Protein AF-A0A399Z6S0-F1 (afdb_monomer_lite)

Secondary structure (DSSP, 8-state):
----TTTS-SS-TT--HHHHHHHHHHHHHHHHHHHHHHHHHH-TT--HHHHHHHHHHHHHHHHHHHHHHHTTT---HHHHHHHHHHHHHHHHHHHHHHTT-HHHHHHHHHHHHHHTT---S-S---HHHHHHHHHHTHHHHHHHHH-S-GGGHHHHHHIIIIIIIHHHHHHHHHHHHHHHTTS-TTHHHHHHHHHHHHHHHTSSHHHHHHHHHHHHHHH-TTSPPHHHHHT-HHHHHHIIIIIHHHHHHHHHHHHHHHHTTS-TTT-S----TTT---HHHHHHHHHHTT---HHHHHHHHHHHHH--HHHHHHHHHHHHHHHHHHHHTS-HHHHHHTHHHHHHHHHHHHHHHHHHHHHHHHHHTTT--SS-HHHHHHHHHHHH---TTHHHHHHT--

Foldseek 3Di:
DDQLLQASPLAPPPQDPVLLVVLLVLLLVCLLVLLLVLVCLLCVPDDPVRSVVLCVVQVSLLSSLLSLLCSNVDPPSLLSNLLSSLSSLLVVLLQCVQLPNVLSLVLLVQLLCVLVVHPDPDPDRPPNNSSSNSSNCSSLVSLVVNAPPVVQSSVLSCLRRPQANNLSSVQSVLFVVCVVVVVDLVSLVPCLLVNLLSLLRNLSQSNSLSSSVSNVCVVPVLADGVVVCCPPPLNVLLCSQALSLLSLLLQLVLCVCVQCCVCSVRGHHGDGLLNDLNPSNLVSNCVRNVNPDPLLSVLLSVLSVVSDLVSSLLNSLVSSLVSNVSLVPDDPVCCVNCVSSVSSSSSSSSSSSVVSVVSNVVVVVPDDPRDDPVSVVVSSVSSNDPDDCSVVVSSVRD

Radius of gyration: 20.47 Å; chains: 1; bounding box: 51×39×52 Å

Structure (mmCIF, N/CA/C/O backbone):
data_AF-A0A399Z6S0-F1
#
_entry.id   AF-A0A399Z6S0-F1
#
loop_
_atom_site.group_PDB
_atom_site.id
_atom_site.type_symbol
_atom_site.label_atom_id
_atom_site.label_alt_id
_atom_site.label_comp_id
_atom_site.label_asym_id
_atom_site.label_entity_id
_atom_site.label_seq_id
_atom_site.pdbx_PDB_ins_code
_atom_site.Cartn_x
_atom_site.Cartn_y
_atom_site.Cartn_z
_atom_site.occupancy
_atom_site.B_iso_or_equiv
_atom_site.auth_seq_id
_atom_site.auth_comp_id
_atom_site.auth_asym_id
_atom_site.auth_atom_id
_atom_site.pdbx_PDB_model_num
ATOM 1 N N . MET A 1 1 ? -17.391 19.630 -3.696 1.00 41.19 1 MET A N 1
ATOM 2 C CA . MET A 1 1 ? -17.951 18.391 -3.118 1.00 41.19 1 MET A CA 1
ATOM 3 C C . MET A 1 1 ? -17.121 17.274 -3.723 1.00 41.19 1 MET A C 1
ATOM 5 O O . MET A 1 1 ? -16.966 17.299 -4.937 1.00 41.19 1 MET A O 1
ATOM 9 N N . TRP A 1 2 ? -16.460 16.441 -2.918 1.00 51.25 2 TRP A N 1
ATOM 10 C CA . TRP A 1 2 ? -15.657 15.337 -3.452 1.00 51.25 2 TRP A CA 1
ATOM 11 C C . TRP A 1 2 ? -16.613 14.322 -4.086 1.00 51.25 2 TRP A C 1
ATOM 13 O O . TRP A 1 2 ? -17.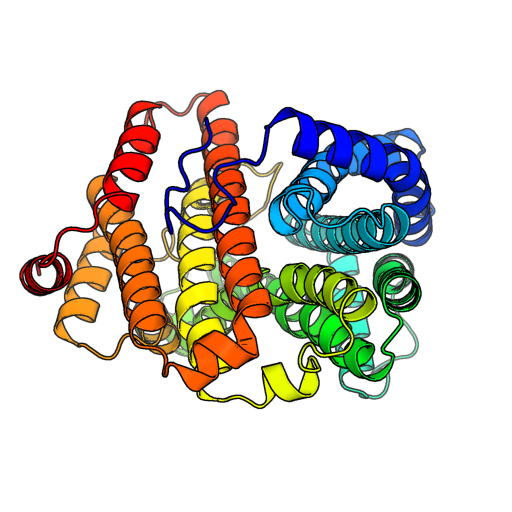484 13.797 -3.395 1.00 51.25 2 TRP A O 1
ATOM 23 N N . ASN A 1 3 ? -16.508 14.117 -5.399 1.00 58.34 3 ASN A N 1
ATOM 24 C CA . ASN A 1 3 ? -17.277 13.098 -6.104 1.00 58.34 3 ASN A CA 1
ATOM 25 C C . ASN A 1 3 ? -16.427 11.834 -6.110 1.00 58.34 3 ASN A C 1
ATOM 27 O O . ASN A 1 3 ? -15.426 11.820 -6.812 1.00 58.34 3 ASN A O 1
ATOM 31 N N . ASN A 1 4 ? -16.817 10.824 -5.329 1.00 68.06 4 ASN A N 1
ATOM 32 C CA . ASN A 1 4 ? -16.131 9.532 -5.215 1.00 68.06 4 ASN A CA 1
ATOM 33 C C . ASN A 1 4 ? -15.941 8.906 -6.611 1.00 68.06 4 ASN A C 1
ATOM 35 O O . ASN A 1 4 ? -16.911 8.336 -7.131 1.00 68.06 4 ASN A O 1
ATOM 39 N N . PRO A 1 5 ? -14.768 9.036 -7.266 1.00 69.69 5 PRO A N 1
ATOM 40 C CA . PRO A 1 5 ? -14.678 8.765 -8.697 1.00 69.69 5 PRO A CA 1
ATOM 41 C C . PRO A 1 5 ? -14.778 7.272 -9.000 1.00 69.69 5 PRO A C 1
ATOM 43 O O . PRO A 1 5 ? -15.048 6.893 -10.141 1.00 69.69 5 PRO A O 1
ATOM 46 N N . ILE A 1 6 ? -14.590 6.413 -7.988 1.00 79.94 6 ILE A N 1
ATOM 47 C CA . ILE A 1 6 ? -14.491 4.976 -8.185 1.00 79.94 6 ILE A CA 1
ATOM 48 C C . ILE A 1 6 ? -15.716 4.241 -7.655 1.00 79.94 6 ILE A C 1
ATOM 50 O O . ILE A 1 6 ? -16.249 3.435 -8.401 1.00 79.94 6 ILE A O 1
ATOM 54 N N . PHE A 1 7 ? -16.240 4.488 -6.460 1.00 82.56 7 PHE A N 1
ATOM 55 C CA . PHE A 1 7 ? -17.415 3.720 -6.001 1.00 82.56 7 PHE A CA 1
ATOM 56 C C . PHE A 1 7 ? -18.700 4.530 -5.854 1.00 82.56 7 PHE A C 1
ATOM 58 O O . PHE A 1 7 ? -19.772 3.937 -5.756 1.00 82.56 7 PHE A O 1
ATOM 65 N N . GLY A 1 8 ? -18.643 5.863 -5.838 1.00 78.56 8 GLY A N 1
ATOM 66 C CA . GLY A 1 8 ? -19.822 6.699 -5.572 1.00 78.56 8 GLY A CA 1
ATOM 67 C C . GLY A 1 8 ? -20.295 6.658 -4.109 1.00 78.56 8 GLY A C 1
ATOM 68 O O . GLY A 1 8 ? -20.749 7.674 -3.592 1.00 78.56 8 GLY A O 1
ATOM 69 N N . ASP A 1 9 ? -20.118 5.533 -3.410 1.00 82.31 9 ASP A N 1
ATOM 70 C CA . ASP A 1 9 ? -20.678 5.229 -2.086 1.00 82.31 9 ASP A CA 1
ATOM 71 C C . ASP A 1 9 ? -19.631 5.014 -0.971 1.00 82.31 9 ASP A C 1
ATOM 73 O O . ASP A 1 9 ? -19.995 4.667 0.150 1.00 82.31 9 ASP A O 1
ATOM 77 N N . SER A 1 10 ? -18.335 5.225 -1.243 1.00 83.12 10 SER A N 1
ATOM 78 C CA . SER A 1 10 ? -17.247 5.026 -0.264 1.00 83.12 10 SER A CA 1
ATOM 79 C C . SER A 1 10 ? -17.378 5.913 0.976 1.00 83.12 10 SER A C 1
ATOM 81 O O . SER A 1 10 ? -16.951 5.538 2.070 1.00 83.12 10 SER A O 1
ATOM 83 N N . TYR A 1 11 ? -17.960 7.098 0.805 1.00 81.38 11 TYR A N 1
ATOM 84 C CA . TYR A 1 11 ? -18.113 8.113 1.839 1.00 81.38 11 TYR A CA 1
ATOM 85 C C . TYR A 1 11 ? -19.597 8.427 2.051 1.00 81.38 11 TYR A C 1
ATOM 87 O O . TYR A 1 11 ? -20.312 8.625 1.065 1.00 81.38 11 TYR A O 1
ATOM 95 N N . PRO A 1 12 ? -20.075 8.511 3.307 1.00 74.69 12 PRO A N 1
ATOM 96 C CA . PRO A 1 12 ? -21.422 8.979 3.586 1.00 74.69 12 PRO A CA 1
ATOM 97 C C . PRO A 1 12 ? -21.689 10.346 2.947 1.00 74.69 12 PRO A C 1
ATOM 99 O O . PRO A 1 12 ? -20.887 11.272 3.074 1.00 74.69 12 PRO A O 1
ATOM 102 N N . LEU A 1 13 ? -22.863 10.488 2.322 1.00 65.25 13 LEU A N 1
ATOM 103 C CA . LEU A 1 13 ? -23.305 11.719 1.644 1.00 65.25 13 LEU A CA 1
ATOM 104 C C . LEU A 1 13 ? -23.316 12.955 2.564 1.00 65.25 13 LEU A C 1
ATOM 106 O O . LEU A 1 13 ? -23.293 14.087 2.089 1.00 65.25 13 LEU A O 1
ATOM 110 N N . GLU A 1 14 ? -23.373 12.738 3.879 1.00 62.41 14 GLU A N 1
ATOM 111 C CA . GLU A 1 14 ? -23.466 13.783 4.898 1.00 62.41 14 GLU A CA 1
ATOM 112 C C . GLU A 1 14 ? -22.112 14.222 5.474 1.00 62.41 14 GLU A C 1
ATOM 114 O O . GLU A 1 14 ? -22.084 15.158 6.282 1.00 62.41 14 GLU A O 1
ATOM 119 N N . ILE A 1 15 ? -20.992 13.590 5.089 1.00 64.19 15 ILE A N 1
ATOM 120 C CA . ILE A 1 15 ? -19.677 14.019 5.579 1.00 64.19 15 ILE A CA 1
ATOM 121 C C . ILE A 1 15 ? -19.399 15.428 5.069 1.00 64.19 15 ILE A C 1
ATOM 123 O O . ILE A 1 15 ? -19.240 15.685 3.874 1.00 64.19 15 ILE A O 1
ATOM 127 N N . LYS A 1 16 ? -19.301 16.362 6.012 1.00 64.81 16 LYS A N 1
ATOM 128 C CA . LYS A 1 16 ? -18.873 17.727 5.721 1.00 64.81 16 LYS A CA 1
ATOM 129 C C . LYS A 1 16 ? -17.354 17.736 5.641 1.00 64.81 16 LYS A C 1
ATOM 131 O O . LYS A 1 16 ? -16.704 17.229 6.552 1.00 64.81 16 LYS A O 1
ATOM 136 N N . ALA A 1 17 ? -16.792 18.366 4.610 1.00 69.56 17 ALA A N 1
ATOM 137 C CA . ALA A 1 17 ? -15.343 18.564 4.483 1.00 69.56 17 ALA A CA 1
ATOM 138 C C . ALA A 1 17 ? -14.720 19.104 5.789 1.00 69.56 17 ALA A C 1
ATOM 140 O O . ALA A 1 17 ? -13.675 18.630 6.226 1.00 69.56 17 ALA A O 1
ATOM 141 N N . ASP A 1 18 ? -15.436 19.994 6.481 1.00 75.00 18 ASP A N 1
ATOM 142 C CA . ASP A 1 18 ? -15.049 20.551 7.780 1.00 75.00 18 ASP A CA 1
ATOM 143 C C . ASP A 1 18 ? -14.816 19.489 8.871 1.00 75.00 18 ASP A C 1
ATOM 145 O O . ASP A 1 18 ? -13.962 19.669 9.735 1.00 75.00 18 ASP A O 1
ATOM 149 N N . GLN A 1 19 ? -15.553 18.371 8.859 1.00 78.19 19 GLN A N 1
ATOM 150 C CA . GLN A 1 19 ? -15.383 17.292 9.840 1.00 78.19 19 GLN A CA 1
ATOM 151 C C . GLN A 1 19 ? -14.080 16.523 9.616 1.00 78.19 19 GLN A C 1
ATOM 153 O O . GLN A 1 19 ? -13.387 16.217 10.588 1.00 78.19 19 GLN A O 1
ATOM 158 N N . MET A 1 20 ? -13.737 16.239 8.356 1.00 78.81 20 MET A N 1
ATOM 159 C CA . MET A 1 20 ? -12.469 15.598 8.000 1.00 78.81 20 MET A CA 1
ATOM 160 C C . MET A 1 20 ? -11.289 16.523 8.304 1.00 78.81 20 MET A C 1
ATOM 162 O O . MET A 1 20 ? -10.338 16.094 8.952 1.00 78.81 20 MET A O 1
ATOM 166 N N . LEU A 1 21 ? -11.381 17.805 7.934 1.00 81.06 21 LEU A N 1
ATOM 167 C CA . LEU A 1 21 ? -10.351 18.805 8.239 1.00 81.06 21 LEU A CA 1
ATOM 168 C C . LEU A 1 21 ? -10.137 18.959 9.752 1.00 81.06 21 LEU A C 1
ATOM 170 O O . LEU A 1 21 ? -9.010 18.886 10.231 1.00 81.06 21 LEU A O 1
ATOM 174 N N . ALA A 1 22 ? -11.214 19.035 10.538 1.00 85.62 22 ALA A N 1
ATOM 175 C CA . ALA A 1 22 ? -11.102 19.072 11.994 1.00 85.62 22 ALA A CA 1
ATOM 176 C C . ALA A 1 22 ? -10.492 17.785 12.584 1.00 85.62 22 ALA A C 1
ATOM 178 O O . ALA A 1 22 ? -9.891 17.806 13.659 1.00 85.62 22 ALA A O 1
ATOM 179 N N . GLN A 1 23 ? -10.670 16.629 11.937 1.00 86.81 23 GLN A N 1
ATOM 180 C CA . GLN A 1 23 ? -10.007 15.391 12.346 1.00 86.81 23 GLN A CA 1
ATOM 181 C C . GLN A 1 23 ? -8.510 15.422 12.013 1.00 86.81 23 GLN A C 1
ATOM 183 O O . GLN A 1 23 ? -7.718 15.048 12.876 1.00 86.81 23 GLN A O 1
ATOM 188 N N . VAL A 1 24 ? -8.129 15.930 10.836 1.00 88.06 24 VAL A N 1
ATOM 189 C CA . VAL A 1 24 ? -6.727 16.164 10.449 1.00 88.06 24 VAL A CA 1
ATOM 190 C C . VAL A 1 24 ? -6.020 17.024 11.493 1.00 88.06 24 VAL A C 1
ATOM 192 O O . VAL A 1 24 ? -5.010 16.588 12.040 1.00 88.06 24 VAL A O 1
ATOM 195 N N . ASP A 1 25 ? -6.590 18.175 11.856 1.00 87.44 25 ASP A N 1
ATOM 196 C CA . ASP A 1 25 ? -5.986 19.088 12.836 1.00 87.44 25 ASP A CA 1
ATOM 197 C C . ASP A 1 25 ? -5.766 18.416 14.200 1.00 87.44 25 ASP A C 1
ATOM 199 O O . ASP A 1 25 ? -4.707 18.544 14.823 1.00 87.44 25 ASP A O 1
ATOM 203 N N . ARG A 1 26 ? -6.759 17.643 14.658 1.00 90.19 26 ARG A N 1
ATOM 204 C CA . ARG A 1 26 ? -6.684 16.911 15.930 1.00 90.19 26 ARG A CA 1
ATOM 205 C C . ARG A 1 26 ? -5.595 15.845 15.913 1.00 90.19 26 ARG A C 1
ATOM 207 O O . ARG A 1 26 ? -4.808 15.793 16.855 1.00 90.19 26 ARG A O 1
ATOM 214 N N . ILE A 1 27 ? -5.528 15.039 14.853 1.00 91.25 27 ILE A N 1
ATOM 215 C CA . ILE A 1 27 ? -4.495 14.008 14.691 1.00 91.25 27 ILE A CA 1
ATOM 216 C C . ILE A 1 27 ? -3.107 14.666 14.635 1.00 91.25 27 ILE A C 1
ATOM 218 O O . ILE A 1 27 ? -2.172 14.204 15.292 1.00 91.25 27 ILE A O 1
ATOM 222 N N . TYR A 1 28 ? -2.974 15.765 13.887 1.00 90.25 28 TYR A N 1
ATOM 223 C CA . TYR A 1 28 ? -1.691 16.426 13.654 1.00 90.25 28 TYR A CA 1
ATOM 224 C C . TYR A 1 28 ? -1.051 16.972 14.941 1.00 90.25 28 TYR A C 1
ATOM 226 O O . TYR A 1 28 ? 0.167 16.890 15.099 1.00 90.25 28 TYR A O 1
ATOM 234 N N . SER A 1 29 ? -1.863 17.457 15.891 1.00 85.25 29 SER A N 1
ATOM 235 C CA . SER A 1 29 ? -1.384 18.095 17.127 1.00 85.25 29 SER A CA 1
ATOM 236 C C . SER A 1 29 ? -0.466 17.230 18.006 1.00 85.25 29 SER A C 1
ATOM 238 O O . SER A 1 29 ? 0.432 17.771 18.644 1.00 85.25 29 SER A O 1
ATOM 240 N N . GLY A 1 30 ? -0.645 15.904 18.023 1.00 84.31 30 GLY A N 1
ATOM 241 C CA . GLY A 1 30 ? 0.242 14.976 18.741 1.00 84.31 30 GLY A CA 1
ATOM 242 C C . GLY A 1 30 ? 1.117 14.118 17.821 1.00 84.31 30 GLY A C 1
ATOM 243 O O . GLY A 1 30 ? 2.102 13.522 18.261 1.00 84.31 30 GLY A O 1
ATOM 244 N N . PHE A 1 31 ? 0.784 14.062 16.529 1.00 94.56 31 PHE A N 1
ATOM 245 C CA . PHE A 1 31 ? 1.520 13.299 15.523 1.00 94.56 31 PHE A CA 1
ATOM 246 C C . PHE A 1 31 ? 2.995 13.716 15.440 1.00 94.56 31 PHE A C 1
ATOM 248 O O . PHE A 1 31 ? 3.877 12.856 15.443 1.00 94.56 31 PHE A O 1
ATOM 255 N N . GLN A 1 32 ? 3.266 15.027 15.390 1.00 93.44 32 GLN A N 1
ATOM 256 C CA . GLN A 1 32 ? 4.608 15.547 15.117 1.00 93.44 32 GLN A CA 1
ATOM 257 C C . GLN A 1 32 ? 5.638 15.085 16.153 1.00 93.44 32 GLN A C 1
ATOM 259 O O . GLN A 1 32 ? 6.730 14.666 15.779 1.00 93.44 32 GLN A O 1
ATOM 264 N N . GLU A 1 33 ? 5.303 15.137 17.445 1.00 93.19 33 GLU A N 1
ATOM 265 C CA . GLU A 1 33 ? 6.216 14.742 18.522 1.00 93.19 33 GLU A CA 1
ATOM 266 C C . GLU A 1 33 ? 6.560 13.250 18.439 1.00 93.19 33 GLU A C 1
ATOM 268 O O . GLU A 1 33 ? 7.734 12.873 18.458 1.00 93.19 33 GLU A O 1
ATOM 273 N N . SER A 1 34 ? 5.544 12.397 18.274 1.00 95.19 34 SER A N 1
ATOM 274 C CA . SER A 1 34 ? 5.749 10.948 18.200 1.00 95.19 34 SER A CA 1
ATOM 275 C C . SER A 1 34 ? 6.520 10.545 16.942 1.00 95.19 34 SER A C 1
ATOM 277 O O . SER A 1 34 ? 7.407 9.694 17.017 1.00 95.19 34 SER A O 1
ATOM 279 N N . PHE A 1 35 ? 6.236 11.170 15.795 1.00 97.50 35 PHE A N 1
ATOM 280 C CA . PHE A 1 35 ? 6.965 10.880 14.564 1.00 97.50 35 PHE A CA 1
ATOM 281 C C . PHE A 1 35 ? 8.417 11.373 14.630 1.00 97.50 35 PHE A C 1
ATOM 283 O O . PHE A 1 35 ? 9.331 10.633 14.270 1.00 97.50 35 PHE A O 1
ATOM 290 N N . ARG A 1 36 ? 8.671 12.561 15.197 1.00 96.56 36 ARG A N 1
ATOM 291 C CA . ARG A 1 36 ? 10.039 13.049 15.457 1.00 96.56 36 ARG A CA 1
ATOM 292 C C . ARG A 1 36 ? 10.827 12.103 16.355 1.00 96.56 36 ARG A C 1
ATOM 294 O O . ARG A 1 36 ? 12.009 11.885 16.103 1.00 96.56 36 ARG A O 1
ATOM 301 N N . ALA A 1 37 ? 10.193 11.524 17.375 1.00 95.75 37 ALA A N 1
ATOM 302 C CA . ALA A 1 37 ? 10.840 10.535 18.232 1.00 95.75 37 ALA A CA 1
ATOM 303 C C . ALA A 1 37 ? 11.253 9.281 17.442 1.00 95.75 37 ALA A C 1
ATOM 305 O O . ALA A 1 37 ? 12.386 8.820 17.580 1.00 95.75 37 ALA A O 1
ATOM 306 N N . ALA A 1 38 ? 10.378 8.776 16.563 1.00 97.19 38 ALA A N 1
ATOM 307 C CA . ALA A 1 38 ? 10.701 7.663 15.670 1.00 97.19 38 ALA A CA 1
ATOM 308 C C . ALA A 1 38 ? 11.891 7.991 14.754 1.00 97.19 38 ALA A C 1
ATOM 310 O O . ALA A 1 38 ? 12.841 7.210 14.661 1.00 97.19 38 ALA A O 1
ATOM 311 N N . LEU A 1 39 ? 11.880 9.176 14.134 1.00 97.81 39 LEU A N 1
ATOM 312 C CA . LEU A 1 39 ? 12.970 9.623 13.272 1.00 97.81 39 LEU A CA 1
ATOM 313 C C . LEU A 1 39 ? 14.275 9.805 14.047 1.00 97.81 39 LEU A C 1
ATOM 315 O O . LEU A 1 39 ? 15.319 9.428 13.536 1.00 97.81 39 LEU A O 1
ATOM 319 N N . LYS A 1 40 ? 14.253 10.314 15.285 1.00 97.31 40 LYS A N 1
ATOM 320 C CA . LYS A 1 40 ? 15.476 10.486 16.087 1.00 97.31 40 LYS A CA 1
ATOM 321 C C . LYS A 1 40 ? 16.122 9.153 16.470 1.00 97.31 40 LYS A C 1
ATOM 323 O O . LYS A 1 40 ? 17.345 9.078 16.533 1.00 97.31 40 LYS A O 1
ATOM 328 N N . GLU A 1 41 ? 15.327 8.105 16.691 1.00 95.94 41 GLU A N 1
ATOM 329 C CA . GLU A 1 41 ? 15.848 6.738 16.844 1.00 95.94 41 GLU A CA 1
ATOM 330 C C . GLU A 1 41 ? 16.449 6.213 15.527 1.00 95.94 41 GLU A C 1
ATOM 332 O O . GLU A 1 41 ? 17.500 5.573 15.536 1.00 95.94 41 GLU A O 1
ATOM 337 N N . GLY A 1 42 ? 15.797 6.525 14.402 1.00 96.50 42 GLY A N 1
ATOM 338 C CA . GLY A 1 42 ? 16.215 6.172 13.043 1.00 96.50 42 GLY A CA 1
ATOM 339 C C . GLY A 1 42 ? 17.468 6.887 12.535 1.00 96.50 42 GLY A C 1
ATOM 340 O O . GLY A 1 42 ? 18.254 6.312 11.781 1.00 96.50 42 GLY A O 1
ATOM 341 N N . LEU A 1 43 ? 17.633 8.147 12.929 1.00 96.62 43 LEU A N 1
ATOM 342 C CA . LEU A 1 43 ? 18.579 9.145 12.431 1.00 96.62 43 LEU A CA 1
ATOM 343 C C . LEU A 1 43 ? 19.170 9.921 13.628 1.00 96.62 43 LEU A C 1
ATOM 345 O O . LEU A 1 43 ? 18.900 11.115 13.797 1.00 96.62 43 LEU A O 1
ATOM 349 N N . PRO A 1 44 ? 19.971 9.275 14.494 1.00 95.56 44 PRO A N 1
ATOM 350 C CA . PRO A 1 44 ? 20.448 9.897 15.732 1.00 95.56 44 PRO A CA 1
ATOM 351 C C . PRO A 1 44 ? 21.294 11.151 15.487 1.00 95.56 44 PRO A C 1
ATOM 353 O O . PRO A 1 44 ? 21.224 12.095 16.277 1.00 95.56 44 PRO A O 1
ATOM 356 N N . ASP A 1 45 ? 22.014 11.196 14.369 1.00 94.81 45 ASP A N 1
ATOM 357 C CA . ASP A 1 45 ? 22.917 12.294 14.015 1.00 94.81 45 ASP A CA 1
ATOM 358 C C . ASP A 1 45 ? 22.249 13.398 13.178 1.00 94.81 45 ASP A C 1
ATOM 360 O O . ASP A 1 45 ? 22.873 14.427 12.925 1.00 94.81 45 ASP A O 1
ATOM 364 N N . ALA A 1 46 ? 20.985 13.224 12.769 1.00 95.75 46 ALA A N 1
ATOM 365 C CA . ALA A 1 46 ? 20.257 14.255 12.032 1.00 95.75 46 ALA A CA 1
ATOM 366 C C . ALA A 1 46 ? 20.013 15.493 12.907 1.00 95.75 46 ALA A C 1
ATOM 368 O O . ALA A 1 46 ? 19.694 15.393 14.108 1.00 95.75 46 ALA A O 1
ATOM 369 N N . SER A 1 47 ? 20.166 16.666 12.290 1.00 97.00 47 SER A N 1
ATOM 370 C CA . SER A 1 47 ? 19.876 17.939 12.935 1.00 97.00 47 SER A CA 1
ATOM 371 C C . SER A 1 47 ? 18.364 18.101 13.135 1.00 97.00 47 SER A C 1
ATOM 373 O O . SER A 1 47 ? 17.579 17.451 12.445 1.00 97.00 47 SER A O 1
ATOM 375 N N . PRO A 1 48 ? 17.912 18.971 14.058 1.00 95.75 48 PRO A N 1
ATOM 376 C CA . PRO A 1 48 ? 16.488 19.266 14.191 1.00 95.75 48 PRO A CA 1
ATOM 377 C C . PRO A 1 48 ? 15.850 19.688 12.864 1.00 95.75 48 PRO A C 1
ATOM 379 O O . PRO A 1 48 ? 14.786 19.193 12.536 1.00 95.75 48 PRO A O 1
ATOM 382 N N . ASN A 1 49 ? 16.531 20.511 12.063 1.00 96.56 49 ASN A N 1
ATOM 383 C CA . ASN A 1 49 ? 16.001 20.968 10.779 1.00 96.56 49 ASN A CA 1
ATOM 384 C C . ASN A 1 49 ? 15.780 19.811 9.793 1.00 96.56 49 ASN A C 1
ATOM 386 O O . ASN A 1 49 ? 14.726 19.760 9.169 1.00 96.56 49 ASN A O 1
ATOM 390 N N . ASP A 1 50 ? 16.707 18.851 9.711 1.00 95.56 50 ASP A N 1
ATOM 391 C CA . ASP A 1 50 ? 16.551 17.683 8.828 1.00 95.56 50 ASP A CA 1
ATOM 392 C C . ASP A 1 50 ? 15.336 16.834 9.242 1.00 95.56 50 ASP A C 1
ATOM 394 O O . ASP A 1 50 ? 14.587 16.326 8.409 1.00 95.56 50 ASP A O 1
ATOM 398 N N . LEU A 1 51 ? 15.112 16.689 10.554 1.00 96.25 51 LEU A N 1
ATOM 399 C CA . LEU A 1 51 ? 13.946 15.976 11.080 1.00 96.25 51 LEU A CA 1
ATOM 400 C C . LEU A 1 51 ? 12.645 16.727 10.771 1.00 96.25 51 LEU A C 1
ATOM 402 O O . LEU A 1 51 ? 11.647 16.101 10.419 1.00 96.25 51 LEU A O 1
ATOM 406 N N . ASP A 1 52 ? 12.651 18.055 10.886 1.00 94.75 52 ASP A N 1
ATOM 407 C CA . ASP A 1 52 ? 11.510 18.917 10.567 1.00 94.75 52 ASP A CA 1
ATOM 408 C C . ASP A 1 52 ? 11.136 18.826 9.090 1.00 94.75 52 ASP A C 1
ATOM 410 O O . ASP A 1 52 ? 9.952 18.745 8.768 1.00 94.75 52 ASP A O 1
ATOM 414 N N . GLU A 1 53 ? 12.127 18.793 8.200 1.00 94.19 53 GLU A N 1
ATOM 415 C CA . GLU A 1 53 ? 11.918 18.617 6.763 1.00 94.19 53 GLU A CA 1
ATOM 416 C C . GLU A 1 53 ? 11.206 17.293 6.461 1.00 94.19 53 GLU A C 1
ATOM 418 O O . GLU A 1 53 ? 10.183 17.296 5.772 1.00 94.19 53 GLU A O 1
ATOM 423 N N . ILE A 1 54 ? 11.653 16.180 7.056 1.00 94.88 54 ILE A N 1
ATOM 424 C CA . ILE A 1 54 ? 10.994 14.873 6.891 1.00 94.88 54 ILE A CA 1
ATOM 425 C C . ILE A 1 54 ? 9.561 14.902 7.450 1.00 94.88 54 ILE A C 1
ATOM 427 O O . ILE A 1 54 ? 8.628 14.411 6.812 1.00 94.88 54 ILE A O 1
ATOM 431 N N . VAL A 1 55 ? 9.352 15.501 8.628 1.00 94.25 55 VAL A N 1
ATOM 432 C CA . VAL A 1 55 ? 8.019 15.622 9.248 1.00 94.25 55 VAL A CA 1
ATOM 433 C C . VAL A 1 55 ? 7.071 16.439 8.375 1.00 94.25 55 VAL A C 1
ATOM 435 O O . VAL A 1 55 ? 5.909 16.063 8.221 1.00 94.25 55 VAL A O 1
ATOM 438 N N . ASN A 1 56 ? 7.551 17.538 7.798 1.00 90.75 56 ASN A N 1
ATOM 439 C CA . ASN A 1 56 ? 6.755 18.405 6.936 1.00 90.75 56 ASN A CA 1
ATOM 440 C C . ASN A 1 56 ? 6.455 17.752 5.583 1.00 90.75 56 ASN A C 1
ATOM 442 O O . ASN A 1 56 ? 5.385 17.992 5.028 1.00 90.75 56 ASN A O 1
ATOM 446 N N . GLN A 1 57 ? 7.354 16.899 5.087 1.00 89.12 57 GLN A N 1
ATOM 447 C CA . GLN A 1 57 ? 7.146 16.136 3.861 1.00 89.12 57 GLN A CA 1
ATOM 448 C C . GLN A 1 57 ? 6.119 15.007 4.044 1.00 89.12 57 GLN A C 1
ATOM 450 O O . GLN A 1 57 ? 5.191 14.876 3.250 1.00 89.12 57 GLN A O 1
ATOM 455 N N . VAL A 1 58 ? 6.262 14.188 5.089 1.00 91.25 58 VAL A N 1
ATOM 456 C CA . VAL A 1 58 ? 5.492 12.938 5.245 1.00 91.25 58 VAL A CA 1
ATOM 457 C C . VAL A 1 58 ? 4.234 13.114 6.103 1.00 91.25 58 VAL A C 1
ATOM 459 O O . VAL A 1 58 ? 3.227 12.419 5.919 1.00 91.25 58 VAL A O 1
ATOM 462 N N . GLY A 1 59 ? 4.266 14.047 7.054 1.00 91.19 59 GLY A N 1
ATOM 463 C CA . GLY A 1 59 ? 3.219 14.227 8.055 1.00 91.19 59 GLY A CA 1
ATOM 464 C C . GLY A 1 59 ? 1.844 14.557 7.478 1.00 91.19 59 GLY A C 1
ATOM 465 O O . GLY A 1 59 ? 0.895 13.828 7.778 1.00 91.19 59 GLY A O 1
ATOM 466 N N . PRO A 1 60 ? 1.707 15.598 6.634 1.00 89.00 60 PRO A N 1
ATOM 467 C CA . PRO A 1 60 ? 0.422 15.957 6.042 1.00 89.00 60 PRO A CA 1
ATOM 468 C C . PRO A 1 60 ? -0.225 14.798 5.269 1.00 89.00 60 PRO A C 1
ATOM 470 O O . PRO A 1 60 ? -1.396 14.508 5.509 1.00 89.00 60 PRO A O 1
ATOM 473 N N . LYS A 1 61 ? 0.544 14.080 4.428 1.00 87.94 61 LYS A N 1
ATOM 474 C CA . LYS A 1 61 ? 0.058 12.917 3.652 1.00 87.94 61 LYS A CA 1
ATOM 475 C C . LYS A 1 61 ? -0.444 11.816 4.588 1.00 87.94 61 LYS A C 1
ATOM 477 O O . LYS A 1 61 ? -1.575 11.361 4.454 1.00 87.94 61 LYS A O 1
ATOM 482 N N . SER A 1 62 ? 0.342 11.452 5.600 1.00 92.31 62 SER A N 1
ATOM 483 C CA . SER A 1 62 ? 0.003 10.377 6.548 1.00 92.31 62 SER A CA 1
ATOM 484 C C . SER A 1 62 ? -1.258 10.673 7.366 1.00 92.31 62 SER A C 1
ATOM 486 O O . SER A 1 62 ? -2.119 9.807 7.544 1.00 92.31 62 SER A O 1
ATOM 488 N N . VAL A 1 63 ? -1.390 11.911 7.851 1.00 92.00 63 VAL A N 1
ATOM 489 C CA . VAL A 1 63 ? -2.541 12.339 8.655 1.00 92.00 63 VAL A CA 1
ATOM 490 C C . VAL A 1 63 ? -3.801 12.468 7.801 1.00 92.00 63 VAL A C 1
ATOM 492 O O . VAL A 1 63 ? -4.852 11.955 8.192 1.00 92.00 63 VAL A O 1
ATOM 495 N N . ALA A 1 64 ? -3.705 13.103 6.630 1.00 87.56 64 ALA A N 1
ATOM 496 C CA . ALA A 1 64 ? -4.829 13.237 5.707 1.00 87.56 64 ALA A CA 1
ATOM 497 C C . ALA A 1 64 ? -5.329 11.870 5.227 1.00 87.56 64 ALA A C 1
ATOM 499 O O . ALA A 1 64 ? -6.538 11.649 5.163 1.00 87.56 64 ALA A O 1
ATOM 500 N N . PHE A 1 65 ? -4.421 10.928 4.966 1.00 88.50 65 PHE A N 1
ATOM 501 C CA . PHE A 1 65 ? -4.771 9.570 4.563 1.00 88.50 65 PHE A CA 1
ATOM 502 C C . PHE A 1 65 ? -5.540 8.826 5.666 1.00 88.50 65 PHE A C 1
ATOM 504 O O . PHE A 1 65 ? -6.616 8.282 5.419 1.00 88.50 65 PHE A O 1
ATOM 511 N N . CYS A 1 66 ? -5.066 8.893 6.915 1.00 91.44 66 CYS A N 1
ATOM 512 C CA . CYS A 1 66 ? -5.756 8.327 8.082 1.00 91.44 66 CYS A CA 1
ATOM 513 C C . CYS A 1 66 ? -7.162 8.935 8.286 1.00 91.44 66 CYS A C 1
ATOM 515 O O . CYS A 1 66 ? -8.152 8.216 8.478 1.00 91.44 66 CYS A O 1
ATOM 517 N N . ALA A 1 67 ? -7.279 10.263 8.184 1.00 88.75 67 ALA A N 1
ATOM 518 C CA . ALA A 1 67 ? -8.561 10.963 8.269 1.00 88.75 67 ALA A CA 1
ATOM 519 C C . ALA A 1 67 ? -9.502 10.600 7.106 1.00 88.75 67 ALA A C 1
ATOM 521 O O . ALA A 1 67 ? -10.704 10.449 7.304 1.00 88.75 67 ALA A O 1
ATOM 522 N N . SER A 1 68 ? -8.962 10.384 5.906 1.00 88.00 68 SER A N 1
ATOM 523 C CA . SER A 1 68 ? -9.738 9.999 4.721 1.00 88.00 68 SER A CA 1
ATOM 524 C C . SER A 1 68 ? -10.273 8.575 4.811 1.00 88.00 68 SER A C 1
ATOM 526 O O . SER A 1 68 ? -11.410 8.330 4.430 1.00 88.00 68 SER A O 1
ATOM 528 N N . ILE A 1 69 ? -9.514 7.629 5.364 1.00 91.25 69 ILE A N 1
ATOM 529 C CA . ILE A 1 69 ? -10.001 6.251 5.538 1.00 91.25 69 ILE A CA 1
ATOM 530 C C . ILE A 1 69 ? -11.033 6.179 6.675 1.00 91.25 69 ILE A C 1
ATOM 532 O O . ILE A 1 69 ? -12.057 5.501 6.564 1.00 91.25 69 ILE A O 1
ATOM 536 N N . SER A 1 70 ? -10.797 6.902 7.773 1.00 90.88 70 SER A N 1
ATOM 537 C CA . SER A 1 70 ? -11.739 6.943 8.900 1.00 90.88 70 SER A CA 1
ATOM 538 C C . SER A 1 70 ? -12.958 7.837 8.656 1.00 90.88 70 SER A C 1
ATOM 540 O O . SER A 1 70 ? -13.954 7.686 9.358 1.00 90.88 70 SER A O 1
ATOM 542 N N . ALA A 1 71 ? -12.886 8.739 7.674 1.00 86.94 71 ALA A N 1
ATOM 543 C CA . ALA A 1 71 ? -13.972 9.588 7.196 1.00 86.94 71 ALA A CA 1
ATOM 544 C C . ALA A 1 71 ? -14.681 10.395 8.311 1.00 86.94 71 ALA A C 1
ATOM 546 O O . ALA A 1 71 ? -15.872 10.680 8.235 1.00 86.94 71 ALA A O 1
ATOM 547 N N . GLY A 1 72 ? -13.968 10.742 9.391 1.00 84.00 72 GLY A N 1
ATOM 548 C CA . GLY A 1 72 ? -14.547 11.428 10.554 1.00 84.00 72 GLY A CA 1
ATOM 549 C C . GLY A 1 72 ? -15.485 10.582 11.434 1.00 84.00 72 GLY A C 1
ATOM 550 O O . GLY A 1 72 ? -16.003 11.099 12.426 1.00 84.00 72 GLY A O 1
ATOM 551 N N . GLU A 1 73 ? -15.692 9.299 11.121 1.00 88.62 73 GLU A N 1
ATOM 552 C CA . GLU A 1 73 ? -16.578 8.392 11.870 1.00 88.62 73 GLU A CA 1
ATOM 553 C C . GLU A 1 73 ? -15.953 7.967 13.209 1.00 88.62 73 GLU A C 1
ATOM 555 O O . GLU A 1 73 ? -16.647 7.785 14.213 1.00 88.62 73 GLU A O 1
ATOM 560 N N . 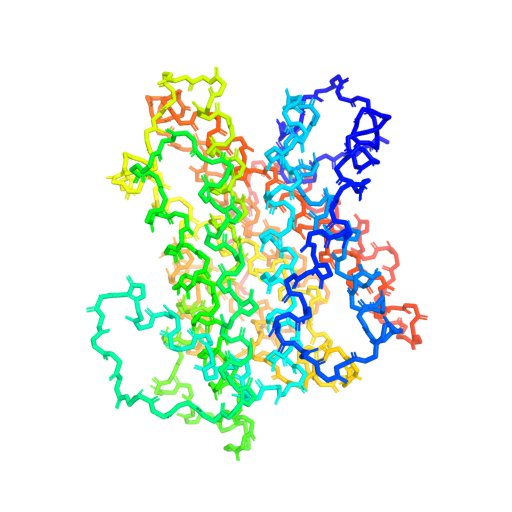LEU A 1 74 ? -14.620 7.884 13.249 1.00 90.00 74 LEU A N 1
ATOM 561 C CA . LEU A 1 74 ? -13.847 7.565 14.446 1.00 90.00 74 LEU A CA 1
ATOM 562 C C . LEU A 1 74 ? -13.490 8.829 15.239 1.00 90.00 74 LEU A C 1
ATOM 564 O O . LEU A 1 74 ? -12.833 9.746 14.740 1.00 90.00 74 LEU A O 1
ATOM 568 N N . LYS A 1 75 ? -13.878 8.852 16.519 1.00 89.44 75 LYS A N 1
ATOM 569 C CA . LYS A 1 75 ? -13.562 9.949 17.455 1.00 89.44 75 LYS A CA 1
ATOM 570 C C . LYS A 1 75 ? -12.305 9.696 18.291 1.00 89.44 75 LYS A C 1
ATOM 572 O O . LYS A 1 75 ? -11.826 10.625 18.941 1.00 89.44 75 LYS A O 1
ATOM 577 N N . ASP A 1 76 ? -11.782 8.469 18.279 1.00 93.25 76 ASP A N 1
ATOM 578 C CA . ASP A 1 76 ? -10.570 8.086 19.009 1.00 93.25 76 ASP A CA 1
ATOM 579 C C . ASP A 1 76 ? -9.324 8.684 18.339 1.00 93.25 76 ASP A C 1
ATOM 581 O O . ASP A 1 76 ? -8.657 8.079 17.500 1.00 93.25 76 ASP A O 1
ATOM 585 N N . THR A 1 77 ? -9.057 9.939 18.694 1.00 92.94 77 THR A N 1
ATOM 586 C CA . THR A 1 77 ? -7.971 10.733 18.114 1.00 92.94 77 THR A CA 1
ATOM 587 C C . THR A 1 77 ? -6.604 10.147 18.463 1.00 92.94 77 THR A C 1
ATOM 589 O O . THR A 1 77 ? -5.711 10.170 17.623 1.00 92.94 77 THR A O 1
ATOM 592 N N . GLU A 1 78 ? -6.437 9.580 19.660 1.00 95.25 78 GLU A N 1
ATOM 593 C CA . GLU A 1 78 ? -5.159 9.010 20.097 1.00 95.25 78 GLU A CA 1
ATOM 594 C C . GLU A 1 78 ? -4.782 7.788 19.251 1.00 95.25 78 GLU A C 1
ATOM 596 O O . GLU A 1 78 ? -3.654 7.680 18.763 1.00 95.25 78 GLU A O 1
ATOM 601 N N . ARG A 1 79 ? -5.730 6.878 19.000 1.00 96.19 79 ARG A N 1
ATOM 602 C CA . ARG A 1 79 ? -5.463 5.717 18.140 1.00 96.19 79 ARG A CA 1
ATOM 603 C C . ARG A 1 79 ? -5.256 6.104 16.685 1.00 96.19 79 ARG A C 1
ATOM 605 O O . ARG A 1 79 ? -4.369 5.544 16.042 1.00 96.19 79 ARG A O 1
ATOM 612 N N . LEU A 1 80 ? -6.018 7.074 16.178 1.00 95.69 80 LEU A N 1
ATOM 613 C CA . LEU A 1 80 ? -5.821 7.609 14.827 1.00 95.69 80 LEU A CA 1
ATOM 614 C C . LEU A 1 80 ? -4.450 8.279 14.672 1.00 95.69 80 LEU A C 1
ATOM 616 O O . LEU A 1 80 ? -3.814 8.131 13.631 1.00 95.69 80 LEU A O 1
ATOM 620 N N . GLN A 1 81 ? -3.961 8.955 15.713 1.00 96.50 81 GLN A N 1
ATOM 621 C CA . GLN A 1 81 ? -2.603 9.490 15.765 1.00 96.50 81 GLN A CA 1
ATOM 622 C C . GLN A 1 81 ? -1.556 8.378 15.725 1.00 96.50 81 GLN A C 1
ATOM 624 O O . GLN A 1 81 ? -0.640 8.451 14.910 1.00 96.50 81 GLN A O 1
ATOM 629 N N . ASN A 1 82 ? -1.700 7.325 16.532 1.00 97.56 82 ASN A N 1
ATOM 630 C CA . ASN A 1 82 ? -0.787 6.179 16.490 1.00 97.56 82 ASN A CA 1
ATOM 631 C C . ASN A 1 82 ? -0.780 5.508 15.100 1.00 97.56 82 ASN A C 1
ATOM 633 O O . ASN A 1 82 ? 0.287 5.178 14.583 1.00 97.56 82 ASN A O 1
ATOM 637 N N . ALA A 1 83 ? -1.947 5.357 14.462 1.00 97.62 83 ALA A N 1
ATOM 638 C CA . ALA A 1 83 ? -2.046 4.851 13.092 1.00 97.62 83 ALA A CA 1
ATOM 639 C C . ALA A 1 83 ? -1.348 5.777 12.081 1.00 97.62 83 ALA A C 1
ATOM 641 O O . ALA A 1 83 ? -0.572 5.301 11.255 1.00 97.62 83 ALA A O 1
ATOM 642 N N . ALA A 1 84 ? -1.554 7.094 12.180 1.00 97.00 84 ALA A N 1
ATOM 643 C CA . ALA A 1 84 ? -0.892 8.069 11.315 1.00 97.00 84 ALA A CA 1
ATOM 644 C C . ALA A 1 84 ? 0.635 8.052 11.485 1.00 97.00 84 ALA A C 1
ATOM 646 O O . ALA A 1 84 ? 1.353 8.123 10.494 1.00 97.00 84 ALA A O 1
ATOM 647 N N . VAL A 1 85 ? 1.147 7.902 12.713 1.00 98.06 85 VAL A N 1
ATOM 648 C CA . VAL A 1 85 ? 2.590 7.751 12.973 1.00 98.06 85 VAL A CA 1
ATOM 649 C C . VAL A 1 85 ? 3.125 6.461 12.352 1.00 98.06 85 VAL A C 1
ATOM 651 O O . VAL A 1 85 ? 4.181 6.493 11.730 1.00 98.06 85 VAL A O 1
ATOM 654 N N . ALA A 1 86 ? 2.410 5.337 12.469 1.00 98.06 86 ALA A N 1
ATOM 655 C CA . ALA A 1 86 ? 2.822 4.084 11.831 1.00 98.06 86 ALA A CA 1
ATOM 656 C C . ALA A 1 86 ? 2.908 4.220 10.298 1.00 98.06 86 ALA A C 1
ATOM 658 O O . ALA A 1 86 ? 3.894 3.789 9.705 1.00 98.06 86 ALA A O 1
ATOM 659 N N . ILE A 1 87 ? 1.921 4.879 9.679 1.00 96.75 87 ILE A N 1
ATOM 660 C CA . ILE A 1 87 ? 1.914 5.195 8.240 1.00 96.75 87 ILE A CA 1
ATOM 661 C C . ILE A 1 87 ? 3.061 6.150 7.876 1.00 96.75 87 ILE A C 1
ATOM 663 O O . ILE A 1 87 ? 3.719 5.962 6.861 1.00 96.75 87 ILE A O 1
ATOM 667 N N . ALA A 1 88 ? 3.363 7.144 8.710 1.00 97.19 88 ALA A N 1
ATOM 668 C CA . ALA A 1 88 ? 4.465 8.065 8.444 1.00 97.19 88 ALA A CA 1
ATOM 669 C C . ALA A 1 88 ? 5.839 7.390 8.511 1.00 97.19 88 ALA A C 1
ATOM 671 O O . ALA A 1 88 ? 6.718 7.695 7.710 1.00 97.19 88 ALA A O 1
ATOM 672 N N . VAL A 1 89 ? 6.036 6.451 9.441 1.00 98.12 89 VAL A N 1
ATOM 673 C CA . VAL A 1 89 ? 7.274 5.659 9.495 1.00 98.12 89 VAL A CA 1
ATOM 674 C C . VAL A 1 89 ? 7.381 4.732 8.278 1.00 98.12 89 VAL A C 1
ATOM 676 O O . VAL A 1 89 ? 8.485 4.574 7.764 1.00 98.12 89 VAL A O 1
ATOM 679 N N . LEU A 1 90 ? 6.260 4.180 7.789 1.00 96.44 90 LEU A N 1
ATOM 680 C CA . LEU A 1 90 ? 6.207 3.432 6.525 1.00 96.44 90 LEU A CA 1
ATOM 681 C C . LEU A 1 90 ? 6.678 4.309 5.352 1.00 96.44 90 LEU A C 1
ATOM 683 O O . LEU A 1 90 ? 7.661 3.961 4.711 1.00 96.44 90 LEU A O 1
ATOM 687 N N . TYR A 1 91 ? 6.059 5.476 5.141 1.00 94.56 91 TYR A N 1
ATOM 688 C CA . TYR A 1 91 ? 6.450 6.400 4.066 1.00 94.56 91 TYR A CA 1
ATOM 689 C C . TYR A 1 91 ? 7.892 6.897 4.188 1.00 94.56 91 TYR A C 1
ATOM 691 O O . TYR A 1 91 ? 8.570 7.089 3.185 1.00 94.56 91 TYR A O 1
ATOM 699 N N . TRP A 1 92 ? 8.388 7.124 5.407 1.00 96.88 92 TRP A N 1
ATOM 700 C CA . TRP A 1 92 ? 9.794 7.473 5.598 1.00 96.88 92 TRP A CA 1
ATOM 701 C C . TRP A 1 92 ? 10.723 6.342 5.145 1.00 96.88 92 TRP A C 1
ATOM 703 O O . TRP A 1 92 ? 11.759 6.620 4.540 1.00 96.88 92 TRP A O 1
ATOM 713 N N . ALA A 1 93 ? 10.378 5.087 5.439 1.00 97.06 93 ALA A N 1
ATOM 714 C CA . ALA A 1 93 ? 11.168 3.936 5.023 1.00 97.06 93 ALA A CA 1
ATOM 715 C C . ALA A 1 93 ? 11.172 3.769 3.502 1.00 97.06 93 ALA A C 1
ATOM 717 O O . ALA A 1 93 ? 12.254 3.688 2.925 1.00 97.06 93 ALA A O 1
ATOM 718 N N . ASP A 1 94 ? 9.994 3.807 2.890 1.00 93.50 94 ASP A N 1
ATOM 719 C CA . ASP A 1 94 ? 9.772 3.774 1.443 1.00 93.50 94 ASP A CA 1
ATOM 720 C C . ASP A 1 94 ? 10.604 4.849 0.712 1.00 93.50 94 ASP A C 1
ATOM 722 O O . ASP A 1 94 ? 11.597 4.537 0.052 1.00 93.50 94 ASP A O 1
ATOM 726 N N . GLN A 1 95 ? 10.375 6.132 1.021 1.00 91.75 95 GLN A N 1
ATOM 727 C CA . GLN A 1 95 ? 11.128 7.244 0.421 1.00 91.75 95 GLN A CA 1
ATOM 728 C C . GLN A 1 95 ? 12.640 7.165 0.666 1.00 91.75 95 GLN A C 1
ATOM 730 O O . GLN A 1 95 ? 13.440 7.629 -0.150 1.00 91.75 95 GLN A O 1
ATOM 735 N N . SER A 1 96 ? 13.070 6.619 1.808 1.00 94.12 96 SER A N 1
ATOM 736 C CA . SER A 1 96 ? 14.499 6.419 2.069 1.00 94.12 96 SER A CA 1
ATOM 737 C C . SER A 1 96 ? 15.081 5.357 1.134 1.00 94.12 96 SER A C 1
ATOM 739 O O . SER A 1 96 ? 16.180 5.547 0.609 1.00 94.12 96 SER A O 1
ATOM 741 N N . MET A 1 97 ? 14.360 4.254 0.907 1.00 93.94 97 MET A N 1
ATOM 742 C CA . MET A 1 97 ? 14.771 3.203 -0.024 1.00 93.94 97 MET A CA 1
ATOM 743 C C . MET A 1 97 ? 14.828 3.738 -1.461 1.00 93.94 97 MET A C 1
ATOM 745 O O . MET A 1 97 ? 15.858 3.549 -2.121 1.00 93.94 97 MET A O 1
ATOM 749 N N . ASP A 1 98 ? 13.816 4.483 -1.902 1.00 88.56 98 ASP A N 1
ATOM 750 C CA . ASP A 1 98 ? 13.755 5.080 -3.246 1.00 88.56 98 ASP A CA 1
ATOM 751 C C . ASP A 1 98 ? 14.879 6.077 -3.515 1.00 88.56 98 ASP A C 1
ATOM 753 O O . ASP A 1 98 ? 15.435 6.133 -4.613 1.00 88.56 98 ASP A O 1
ATOM 757 N N . ARG A 1 99 ? 15.299 6.815 -2.483 1.00 88.81 99 ARG A N 1
ATOM 758 C CA . ARG A 1 99 ? 16.451 7.731 -2.541 1.00 88.81 99 ARG A CA 1
ATOM 759 C C . ARG A 1 99 ? 17.805 7.036 -2.428 1.00 88.81 99 ARG A C 1
ATOM 761 O O . ARG A 1 99 ? 18.840 7.702 -2.449 1.00 88.81 99 ARG A O 1
ATOM 768 N N . GLY A 1 100 ? 17.833 5.712 -2.303 1.00 88.69 100 GLY A N 1
ATOM 769 C CA . GLY A 1 100 ? 19.078 4.954 -2.316 1.00 88.69 100 GLY A CA 1
ATOM 770 C C . GLY A 1 100 ? 19.618 4.524 -0.945 1.00 88.69 100 GLY A C 1
ATOM 771 O O . GLY A 1 100 ? 20.745 4.034 -0.904 1.00 88.69 100 GLY A O 1
ATOM 772 N N . ASP A 1 101 ? 18.875 4.660 0.161 1.00 92.69 101 ASP A N 1
ATOM 773 C CA . ASP A 1 101 ? 19.351 4.275 1.504 1.00 92.69 101 ASP A CA 1
ATOM 774 C C . ASP A 1 101 ? 19.435 2.740 1.660 1.00 92.69 101 ASP A C 1
ATOM 776 O O . ASP A 1 101 ? 18.510 2.065 2.119 1.00 92.69 101 ASP A O 1
ATOM 780 N N . ASP A 1 102 ? 20.591 2.172 1.305 1.00 93.00 102 ASP A N 1
ATOM 781 C CA . ASP A 1 102 ? 20.877 0.740 1.462 1.00 93.00 102 ASP A CA 1
ATOM 782 C C . ASP A 1 102 ? 20.856 0.284 2.938 1.00 93.00 102 ASP A C 1
ATOM 784 O O . ASP A 1 102 ? 20.628 -0.897 3.219 1.00 93.00 102 ASP A O 1
ATOM 788 N N . ALA A 1 103 ? 21.039 1.197 3.904 1.00 94.69 103 ALA A N 1
ATOM 789 C CA . ALA A 1 103 ? 20.910 0.868 5.321 1.00 94.69 103 ALA A CA 1
ATOM 790 C C . ALA A 1 103 ? 19.440 0.689 5.733 1.00 94.69 103 ALA A C 1
ATOM 792 O O . ALA A 1 103 ? 19.152 -0.173 6.568 1.00 94.69 103 ALA A O 1
ATOM 793 N N . MET A 1 104 ? 18.511 1.442 5.131 1.00 96.31 104 MET A N 1
ATOM 794 C CA . MET A 1 104 ? 17.071 1.219 5.305 1.00 96.31 104 MET A CA 1
ATOM 795 C C . MET A 1 104 ? 16.651 -0.138 4.730 1.00 96.31 104 MET A C 1
ATOM 797 O O . MET A 1 104 ? 15.989 -0.906 5.423 1.00 96.31 104 MET A O 1
ATOM 801 N N . VAL A 1 105 ? 17.122 -0.493 3.529 1.00 95.25 105 VAL A N 1
ATOM 802 C CA . VAL A 1 105 ? 16.857 -1.810 2.913 1.00 95.25 105 VAL A CA 1
ATOM 803 C C . VAL A 1 105 ? 17.308 -2.952 3.830 1.00 95.25 105 VAL A C 1
ATOM 805 O O . VAL A 1 105 ? 16.543 -3.880 4.100 1.00 95.25 105 VAL A O 1
ATOM 808 N N . ALA A 1 106 ? 18.529 -2.871 4.367 1.00 93.38 106 ALA A N 1
ATOM 809 C CA . ALA A 1 106 ? 19.045 -3.874 5.298 1.00 93.38 106 ALA A CA 1
ATOM 810 C C . ALA A 1 106 ? 18.220 -3.952 6.598 1.00 93.38 106 ALA A C 1
ATOM 812 O O . ALA A 1 106 ? 17.979 -5.044 7.120 1.00 93.38 106 ALA A O 1
ATOM 813 N N . ALA A 1 107 ? 17.763 -2.809 7.118 1.00 95.38 107 ALA A N 1
ATOM 814 C CA . ALA A 1 107 ? 16.911 -2.752 8.301 1.00 95.38 107 ALA A CA 1
ATOM 815 C C . ALA A 1 107 ? 15.532 -3.381 8.059 1.00 95.38 107 ALA A C 1
ATOM 817 O O . ALA A 1 107 ? 15.072 -4.173 8.882 1.00 95.38 107 ALA A O 1
ATOM 818 N N . VAL A 1 108 ? 14.905 -3.087 6.920 1.00 96.31 108 VAL A N 1
ATOM 819 C CA . VAL A 1 108 ? 13.628 -3.676 6.501 1.00 96.31 108 VAL A CA 1
ATOM 820 C C . VAL A 1 108 ? 13.741 -5.193 6.385 1.00 96.31 108 VAL A C 1
ATOM 822 O O . VAL A 1 108 ? 12.986 -5.911 7.038 1.00 96.31 108 VAL A O 1
ATOM 825 N N . GLN A 1 109 ? 14.733 -5.693 5.641 1.00 93.88 109 GLN A N 1
ATOM 826 C CA . GLN A 1 109 ? 14.971 -7.133 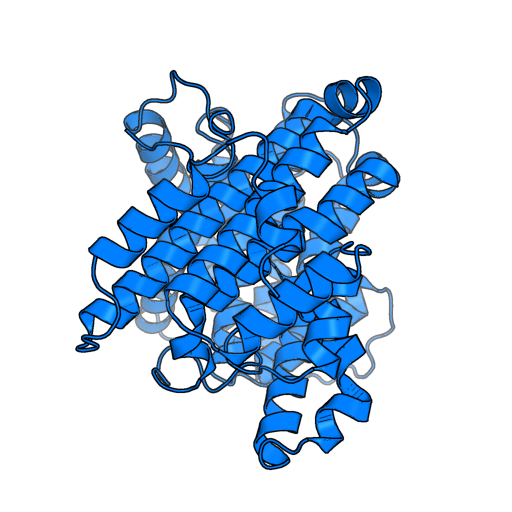5.480 1.00 93.88 109 GLN A CA 1
ATOM 827 C C . GLN A 1 109 ? 15.165 -7.828 6.830 1.00 93.88 109 GLN A C 1
ATOM 829 O O . GLN A 1 109 ? 14.702 -8.953 7.048 1.00 93.88 109 GLN A O 1
ATOM 834 N N . ARG A 1 110 ? 15.821 -7.143 7.772 1.00 91.94 110 ARG A N 1
ATOM 835 C CA . ARG A 1 110 ? 16.004 -7.653 9.123 1.00 91.94 110 ARG A CA 1
ATOM 836 C C . ARG A 1 110 ? 14.693 -7.732 9.903 1.00 91.94 110 ARG A C 1
ATOM 838 O O . ARG A 1 110 ? 14.411 -8.783 10.477 1.00 91.94 110 ARG A O 1
ATOM 845 N N . VAL A 1 111 ? 13.897 -6.663 9.934 1.00 94.06 111 VAL A N 1
ATOM 846 C CA . VAL A 1 111 ? 12.595 -6.674 10.626 1.00 94.06 111 VAL A CA 1
ATOM 847 C C . VAL A 1 111 ? 11.650 -7.692 9.986 1.00 94.06 111 VAL A C 1
ATOM 849 O O . VAL A 1 111 ? 10.922 -8.392 10.691 1.00 94.06 111 VAL A O 1
ATOM 852 N N . ALA A 1 112 ? 11.704 -7.856 8.666 1.00 94.38 112 ALA A N 1
ATOM 853 C CA . ALA A 1 112 ? 10.940 -8.866 7.953 1.00 94.38 112 ALA A CA 1
ATOM 854 C C . ALA A 1 112 ? 11.357 -10.296 8.345 1.00 94.38 112 ALA A C 1
ATOM 856 O O . ALA A 1 112 ? 10.503 -11.143 8.610 1.00 94.38 112 ALA A O 1
ATOM 857 N N . ALA A 1 113 ? 12.660 -10.579 8.458 1.00 91.88 113 ALA A N 1
ATOM 858 C CA . ALA A 1 113 ? 13.152 -11.865 8.959 1.00 91.88 113 ALA A CA 1
ATOM 859 C C . ALA A 1 113 ? 12.689 -12.143 10.403 1.00 91.88 113 ALA A C 1
ATOM 861 O O . ALA A 1 113 ? 12.207 -13.239 10.693 1.00 91.88 113 ALA A O 1
ATOM 862 N N . GLU A 1 114 ? 12.758 -11.139 11.284 1.00 91.81 114 GLU A N 1
ATOM 863 C CA . GLU A 1 114 ? 12.256 -11.226 12.665 1.00 91.81 114 GLU A CA 1
ATOM 864 C C . GLU A 1 114 ? 10.742 -11.502 12.693 1.00 91.81 114 GLU A C 1
ATOM 866 O O . GLU A 1 114 ? 10.283 -12.385 13.416 1.00 91.81 114 GLU A O 1
ATOM 871 N N . THR A 1 115 ? 9.972 -10.825 11.836 1.00 92.94 115 THR A N 1
ATOM 872 C CA . THR A 1 115 ? 8.514 -11.005 11.703 1.00 92.94 115 THR A CA 1
ATOM 873 C C . THR A 1 115 ? 8.146 -12.406 11.199 1.00 92.94 115 THR A C 1
ATOM 875 O O . THR A 1 115 ? 7.113 -12.954 11.579 1.00 92.94 115 THR A O 1
ATOM 878 N N . ARG A 1 116 ? 9.008 -13.037 10.390 1.00 91.75 116 ARG A N 1
ATOM 879 C CA . ARG A 1 116 ? 8.871 -14.441 9.955 1.00 91.75 116 ARG A CA 1
ATOM 880 C C . ARG A 1 116 ? 9.268 -15.456 11.037 1.00 91.75 116 ARG A C 1
ATOM 882 O O . ARG A 1 116 ? 9.139 -16.656 10.806 1.00 91.75 116 ARG A O 1
ATOM 889 N N . GLY A 1 117 ? 9.776 -15.007 12.187 1.00 88.12 117 GLY A N 1
ATOM 890 C CA . GLY A 1 117 ? 10.319 -15.876 13.233 1.00 88.12 117 GLY A CA 1
ATOM 891 C C . GLY A 1 117 ? 11.662 -16.514 12.864 1.00 88.12 117 GLY A C 1
ATOM 892 O O . GLY A 1 117 ? 12.046 -17.523 13.455 1.00 88.12 117 GLY A O 1
ATOM 893 N N . MET A 1 118 ? 12.375 -15.966 11.875 1.00 83.62 118 MET A N 1
ATOM 894 C CA . MET A 1 118 ? 13.692 -16.462 11.483 1.00 83.62 118 MET A CA 1
ATOM 895 C C . MET A 1 118 ? 14.759 -15.957 12.453 1.00 83.62 118 MET A C 1
ATOM 897 O O . MET A 1 118 ? 14.724 -14.810 12.902 1.00 83.62 118 MET A O 1
ATOM 901 N N . ALA A 1 119 ? 15.742 -16.810 12.749 1.00 66.12 119 ALA A N 1
ATOM 902 C CA . ALA A 1 119 ? 16.907 -16.387 13.508 1.00 66.12 119 ALA A CA 1
ATOM 903 C C . ALA A 1 119 ? 17.654 -15.292 12.737 1.00 66.12 119 ALA A C 1
ATOM 905 O O . ALA A 1 119 ? 17.925 -15.412 11.542 1.00 66.12 119 ALA A O 1
ATOM 906 N N . ALA A 1 120 ? 17.994 -14.234 13.458 1.00 60.62 120 ALA A N 1
ATOM 907 C CA . ALA A 1 120 ? 18.952 -13.220 13.075 1.00 60.62 120 ALA A CA 1
ATOM 908 C C . ALA A 1 120 ? 20.176 -13.807 12.341 1.00 60.62 120 ALA A C 1
ATOM 910 O O . ALA A 1 120 ? 21.039 -14.395 12.983 1.00 60.62 120 ALA A O 1
ATOM 911 N N . ALA A 1 121 ? 20.297 -13.639 11.017 1.00 53.12 121 ALA A N 1
ATOM 912 C CA . ALA A 1 121 ? 21.404 -14.235 10.246 1.00 53.12 121 ALA A CA 1
ATOM 913 C C . ALA A 1 121 ? 22.805 -13.662 10.585 1.00 53.12 121 ALA A C 1
ATOM 915 O O . ALA A 1 121 ? 23.818 -14.154 10.099 1.00 53.12 121 ALA A O 1
ATOM 916 N N . SER A 1 122 ? 22.876 -12.633 11.429 1.00 54.84 122 SER A N 1
ATOM 917 C CA . SER A 1 122 ? 24.086 -12.074 12.037 1.00 54.84 122 SER A CA 1
ATOM 918 C C . SER A 1 122 ? 23.651 -11.108 13.146 1.00 54.84 122 SER A C 1
ATOM 920 O O . SER A 1 122 ? 22.685 -10.360 12.956 1.00 54.84 122 SER A O 1
ATOM 922 N N . ASP A 1 123 ? 24.344 -11.105 14.287 1.00 56.59 123 ASP A N 1
ATOM 923 C CA . ASP A 1 123 ? 24.165 -10.103 15.353 1.00 56.59 123 ASP A CA 1
ATOM 924 C C . ASP A 1 123 ? 24.855 -8.767 15.023 1.00 56.59 123 ASP A C 1
ATOM 926 O O . ASP A 1 123 ? 24.659 -7.770 15.715 1.00 56.59 123 ASP A O 1
ATOM 930 N N . HIS A 1 124 ? 25.659 -8.725 13.956 1.00 57.84 124 HIS A N 1
ATOM 931 C CA . HIS A 1 124 ? 26.309 -7.508 13.483 1.00 57.84 124 HIS A CA 1
ATOM 932 C C . HIS A 1 124 ? 25.518 -6.899 12.326 1.00 57.84 124 HIS A C 1
ATOM 934 O O . HIS A 1 124 ? 25.612 -7.345 11.182 1.00 57.84 124 HIS A O 1
ATOM 940 N N . ILE A 1 125 ? 24.745 -5.864 12.646 1.00 64.00 125 ILE A N 1
ATOM 941 C CA . ILE A 1 125 ? 24.122 -4.962 11.679 1.00 64.00 125 ILE A CA 1
ATOM 942 C C . ILE A 1 125 ? 25.020 -3.717 11.601 1.00 64.00 125 ILE A C 1
ATOM 944 O O . ILE A 1 125 ? 25.377 -3.180 12.653 1.00 64.00 125 ILE A O 1
ATOM 948 N N . PRO A 1 126 ? 25.421 -3.246 10.404 1.00 71.75 126 PRO A N 1
ATOM 949 C CA . PRO A 1 126 ? 26.157 -1.990 10.270 1.00 71.75 126 PRO A CA 1
ATOM 950 C C . PRO A 1 126 ? 25.438 -0.849 11.001 1.00 71.75 126 PRO A C 1
ATOM 952 O O . PRO A 1 126 ? 24.210 -0.783 10.970 1.00 71.75 126 PRO A O 1
ATOM 955 N N . GLY A 1 127 ? 26.188 0.057 11.639 1.00 81.88 127 GLY A N 1
ATOM 956 C CA . GLY A 1 127 ? 25.629 1.031 12.591 1.00 81.88 127 GLY A CA 1
ATOM 957 C C . GLY A 1 127 ? 24.400 1.794 12.080 1.00 81.88 127 GLY A C 1
ATOM 958 O O . GLY A 1 127 ? 23.392 1.863 12.776 1.00 81.88 127 GLY A O 1
ATOM 959 N N . ALA A 1 128 ? 24.429 2.273 10.831 1.00 90.12 128 ALA A N 1
ATOM 960 C CA . ALA A 1 128 ? 23.296 2.975 10.224 1.00 90.12 128 ALA A CA 1
ATOM 961 C C . ALA A 1 128 ? 22.028 2.106 10.120 1.00 90.12 128 ALA A C 1
ATOM 963 O O . ALA A 1 128 ? 20.945 2.564 10.476 1.00 90.12 128 ALA A O 1
ATOM 964 N N . ALA A 1 129 ? 22.151 0.843 9.701 1.00 92.06 129 ALA A N 1
ATOM 965 C CA . ALA A 1 129 ? 21.011 -0.063 9.558 1.00 92.06 129 ALA A CA 1
ATOM 966 C C . ALA A 1 129 ? 20.406 -0.440 10.922 1.00 92.06 129 ALA A C 1
ATOM 968 O O . ALA A 1 129 ? 19.192 -0.598 11.034 1.00 92.06 129 ALA A O 1
ATOM 969 N N . ALA A 1 130 ? 21.216 -0.500 11.986 1.00 92.12 130 ALA A N 1
ATOM 970 C CA . ALA A 1 130 ? 20.711 -0.703 13.344 1.00 92.12 130 ALA A CA 1
ATOM 971 C C . ALA A 1 130 ? 19.855 0.486 13.821 1.00 92.12 130 ALA A C 1
ATOM 973 O O . ALA A 1 130 ? 18.809 0.284 14.439 1.00 92.12 130 ALA A O 1
ATOM 974 N N . PHE A 1 131 ? 20.251 1.720 13.488 1.00 95.12 131 PHE A N 1
ATOM 975 C CA . PHE A 1 131 ? 19.439 2.905 13.773 1.00 95.12 131 PHE A CA 1
ATOM 976 C C . PHE A 1 131 ? 18.141 2.903 12.964 1.00 95.12 131 PHE A C 1
ATOM 978 O O . PHE A 1 131 ? 17.067 3.014 13.552 1.00 95.12 131 PHE A O 1
ATOM 985 N N . ARG A 1 132 ? 18.198 2.655 11.645 1.00 96.81 132 ARG A N 1
ATOM 986 C CA . ARG A 1 132 ? 16.987 2.516 10.812 1.00 96.81 132 ARG A CA 1
ATOM 987 C C . ARG A 1 132 ? 16.024 1.476 11.379 1.00 96.81 132 ARG A C 1
ATOM 989 O O . ARG A 1 132 ? 14.835 1.753 11.509 1.00 96.81 132 ARG A O 1
ATOM 996 N N . GLN A 1 133 ? 16.543 0.327 11.815 1.00 95.31 133 GLN A N 1
ATOM 997 C CA . GLN A 1 133 ? 15.748 -0.716 12.459 1.00 95.31 133 GLN A CA 1
ATOM 998 C C . GLN A 1 133 ? 15.072 -0.224 13.749 1.00 95.31 133 GLN A C 1
ATOM 1000 O O . GLN A 1 133 ? 13.909 -0.547 13.990 1.00 95.31 133 GLN A O 1
ATOM 1005 N N . ALA A 1 134 ? 15.768 0.555 14.582 1.00 94.44 134 ALA A N 1
ATOM 1006 C CA . ALA A 1 134 ? 15.186 1.137 15.793 1.00 94.44 134 ALA A CA 1
ATOM 1007 C C . ALA A 1 134 ? 14.025 2.095 15.469 1.00 94.44 134 ALA A C 1
ATOM 1009 O O . ALA A 1 134 ? 12.967 2.004 16.097 1.00 94.44 134 ALA A O 1
ATOM 1010 N N . GLY A 1 135 ? 14.186 2.932 14.436 1.00 96.25 135 GLY A N 1
ATOM 1011 C CA . GLY A 1 135 ? 13.114 3.775 13.900 1.00 96.25 135 GLY A CA 1
ATOM 1012 C C . GLY A 1 135 ? 11.917 2.956 13.402 1.00 96.25 135 GLY A C 1
ATOM 1013 O O . GLY A 1 135 ? 10.788 3.207 13.820 1.00 96.25 135 GLY A O 1
ATOM 1014 N N . LEU A 1 136 ? 12.154 1.912 12.597 1.00 97.38 136 LEU A N 1
ATOM 1015 C CA . LEU A 1 136 ? 11.102 1.009 12.102 1.00 97.38 136 LEU A CA 1
ATOM 1016 C C . LEU A 1 136 ? 10.324 0.337 13.240 1.00 97.38 136 LEU A C 1
ATOM 1018 O O . LEU A 1 136 ? 9.098 0.273 13.197 1.00 97.38 136 LEU A O 1
ATOM 1022 N N . ARG A 1 137 ? 11.003 -0.092 14.312 1.00 95.69 137 ARG A N 1
ATOM 1023 C CA . ARG A 1 137 ? 10.359 -0.692 15.498 1.00 95.69 137 ARG A CA 1
ATOM 1024 C C . ARG A 1 137 ? 9.405 0.260 16.227 1.00 95.69 137 ARG A C 1
ATOM 1026 O O . ARG A 1 137 ? 8.617 -0.191 17.062 1.00 95.69 137 ARG A O 1
ATOM 1033 N N . HIS A 1 138 ? 9.409 1.555 15.905 1.00 96.44 138 HIS A N 1
ATOM 1034 C CA . HIS A 1 138 ? 8.375 2.470 16.376 1.00 96.44 138 HIS A CA 1
ATOM 1035 C C . HIS A 1 138 ? 6.981 2.083 15.867 1.00 96.44 138 HIS A C 1
ATOM 1037 O O . HIS A 1 138 ? 6.014 2.234 16.613 1.00 96.44 138 HIS A O 1
ATOM 1043 N N . ILE A 1 139 ? 6.877 1.500 14.666 1.00 97.44 139 ILE A N 1
ATOM 1044 C CA . ILE A 1 139 ? 5.620 0.971 14.120 1.00 97.44 139 ILE A CA 1
ATOM 1045 C C . ILE A 1 139 ? 5.016 -0.039 15.092 1.00 97.44 139 ILE A C 1
ATOM 1047 O O . ILE A 1 139 ? 3.859 0.097 15.474 1.00 97.44 139 ILE A O 1
ATOM 1051 N N . GLU A 1 140 ? 5.802 -1.004 15.576 1.00 96.56 140 GLU A N 1
ATOM 1052 C CA . GLU A 1 140 ? 5.312 -2.011 16.523 1.00 96.56 140 GLU A CA 1
ATOM 1053 C C . GLU A 1 140 ? 4.775 -1.378 17.813 1.00 96.56 140 GLU A C 1
ATOM 1055 O O . GLU A 1 140 ? 3.721 -1.777 18.315 1.00 96.56 140 GLU A O 1
ATOM 1060 N N . ARG A 1 141 ? 5.458 -0.351 18.331 1.00 96.50 141 ARG A N 1
ATOM 1061 C CA . ARG A 1 141 ? 4.990 0.392 19.508 1.00 96.50 141 ARG A CA 1
ATOM 1062 C C . ARG A 1 141 ? 3.653 1.080 19.233 1.00 96.50 141 ARG A C 1
ATOM 1064 O O . ARG A 1 141 ? 2.778 1.035 20.094 1.00 96.50 141 ARG A O 1
ATOM 1071 N N . MET A 1 142 ? 3.476 1.680 18.056 1.00 97.31 142 MET A N 1
ATOM 1072 C CA . MET A 1 142 ? 2.210 2.312 17.667 1.00 97.31 142 MET A CA 1
ATOM 1073 C C . MET A 1 142 ? 1.091 1.287 17.482 1.00 97.31 142 MET A C 1
ATOM 1075 O O . MET A 1 142 ? 0.004 1.482 18.023 1.00 97.31 142 MET A O 1
ATOM 1079 N N . VAL A 1 143 ? 1.365 0.164 16.810 1.00 97.38 143 VAL A N 1
ATOM 1080 C CA . VAL A 1 143 ? 0.396 -0.927 16.619 1.00 97.38 143 VAL A CA 1
ATOM 1081 C C . VAL A 1 143 ? -0.084 -1.477 17.962 1.00 97.38 143 VAL A C 1
ATOM 1083 O O . VAL A 1 143 ? -1.281 -1.659 18.168 1.00 97.38 143 VAL A O 1
ATOM 1086 N N . ARG A 1 144 ? 0.824 -1.678 18.922 1.00 96.38 144 ARG A N 1
ATOM 1087 C CA . ARG A 1 144 ? 0.454 -2.140 20.269 1.00 96.38 144 ARG A CA 1
ATOM 1088 C C . ARG A 1 144 ? -0.378 -1.116 21.045 1.00 96.38 144 ARG A C 1
ATOM 1090 O O . ARG A 1 144 ? -1.218 -1.517 21.839 1.00 96.38 144 ARG A O 1
ATOM 1097 N N . LYS A 1 145 ? -0.159 0.187 20.834 1.00 95.12 145 LYS A N 1
ATOM 1098 C CA . LYS A 1 145 ? -0.953 1.250 21.478 1.00 95.12 145 LYS A CA 1
ATOM 1099 C C . LYS A 1 145 ? -2.336 1.420 20.851 1.00 95.12 145 LYS A C 1
ATOM 1101 O O . LYS A 1 145 ? -3.284 1.724 21.564 1.00 95.12 145 LYS A O 1
ATOM 1106 N N . LEU A 1 146 ? -2.465 1.239 19.535 1.00 93.38 146 LEU A N 1
ATOM 1107 C CA . LEU A 1 146 ? -3.741 1.437 18.840 1.00 93.38 146 LEU A CA 1
ATOM 1108 C C . LEU A 1 146 ? -4.683 0.235 18.914 1.00 93.38 146 LEU A C 1
ATOM 1110 O O . LEU A 1 146 ? -5.855 0.378 18.572 1.00 93.38 146 LEU A O 1
ATOM 1114 N N . ASN A 1 147 ? -4.223 -0.932 19.359 1.00 90.75 147 ASN A N 1
ATOM 1115 C CA . ASN A 1 147 ? -4.979 -2.176 19.251 1.00 90.75 147 ASN A CA 1
ATOM 1116 C C . ASN A 1 147 ? -5.314 -2.783 20.628 1.00 90.75 147 ASN A C 1
ATOM 1118 O O . ASN A 1 147 ? -4.407 -3.148 21.371 1.00 90.75 147 ASN A O 1
ATOM 1122 N N . GLU A 1 148 ? -6.604 -2.910 20.977 1.00 94.25 148 GLU A N 1
ATOM 1123 C CA . GLU A 1 148 ? -7.034 -3.646 22.189 1.00 94.25 148 GLU A CA 1
ATOM 1124 C C . GLU A 1 148 ? -7.119 -5.162 21.971 1.00 94.25 148 GLU A C 1
ATOM 1126 O O . GLU A 1 148 ? -7.270 -5.911 22.937 1.00 94.25 148 GLU A O 1
ATOM 1131 N N . HIS A 1 149 ? -7.017 -5.603 20.717 1.00 94.44 149 HIS A N 1
ATOM 1132 C CA . HIS A 1 149 ? -7.175 -6.982 20.271 1.00 94.44 149 HIS A CA 1
ATOM 1133 C C . HIS A 1 149 ? -5.802 -7.565 19.913 1.00 94.44 149 HIS A C 1
ATOM 1135 O O . HIS A 1 149 ? -5.383 -7.518 18.752 1.00 94.44 149 HIS A O 1
ATOM 1141 N N . PRO A 1 150 ? -5.018 -8.063 20.891 1.00 94.69 150 PRO A N 1
ATOM 1142 C CA . PRO A 1 150 ? -3.633 -8.470 20.659 1.00 94.69 150 PRO A CA 1
ATOM 1143 C C . PRO A 1 150 ? -3.487 -9.544 19.573 1.00 94.69 150 PRO A C 1
ATOM 1145 O O . PRO A 1 150 ? -2.430 -9.608 18.944 1.00 94.69 150 PRO A O 1
ATOM 1148 N N . GLU A 1 151 ? -4.530 -10.338 19.311 1.00 96.81 151 GLU A N 1
ATOM 1149 C CA . GLU A 1 151 ? -4.566 -11.332 18.238 1.00 96.81 151 GLU A CA 1
ATOM 1150 C C . GLU A 1 151 ? -4.446 -10.730 16.829 1.00 96.81 151 GLU A C 1
ATOM 1152 O O . GLU A 1 151 ? -3.927 -11.390 15.934 1.00 96.81 151 GLU A O 1
ATOM 1157 N N . ASP A 1 152 ? -4.834 -9.467 16.635 1.00 97.56 152 ASP A N 1
ATOM 1158 C CA . ASP A 1 152 ? -4.723 -8.767 15.348 1.00 97.56 152 ASP A CA 1
ATOM 1159 C C . ASP A 1 152 ? -3.312 -8.221 15.092 1.00 97.56 152 ASP A C 1
ATOM 1161 O O . ASP A 1 152 ? -2.916 -8.002 13.946 1.00 97.56 152 ASP A O 1
ATOM 1165 N N . THR A 1 153 ? -2.514 -8.027 16.146 1.00 97.25 153 THR A N 1
ATOM 1166 C CA . THR A 1 153 ? -1.188 -7.392 16.045 1.00 97.25 153 THR A CA 1
ATOM 1167 C C . THR A 1 153 ? -0.259 -8.106 15.051 1.00 97.25 153 THR A C 1
ATOM 1169 O O . THR A 1 153 ? 0.312 -7.422 14.200 1.00 97.25 153 THR A O 1
ATOM 1172 N N . PRO A 1 154 ? -0.119 -9.449 15.062 1.00 96.94 154 PRO A N 1
ATOM 1173 C CA . PRO A 1 154 ? 0.705 -10.149 14.076 1.00 96.94 154 PRO A CA 1
ATOM 1174 C C . PRO A 1 154 ? 0.244 -9.931 12.630 1.00 96.94 154 PRO A C 1
ATOM 1176 O O . PRO A 1 154 ? 1.077 -9.886 11.727 1.00 96.94 154 PRO A O 1
ATOM 1179 N N . HIS A 1 155 ? -1.062 -9.769 12.400 1.00 97.69 155 HIS A N 1
ATOM 1180 C CA . HIS A 1 155 ? -1.622 -9.540 11.070 1.00 97.69 155 HIS A CA 1
ATOM 1181 C C . HIS A 1 155 ? -1.307 -8.134 10.546 1.00 97.69 155 HIS A C 1
ATOM 1183 O O . HIS A 1 155 ? -0.941 -7.991 9.380 1.00 97.69 155 HIS A O 1
ATOM 1189 N N . ILE A 1 156 ? -1.385 -7.116 11.408 1.00 97.94 156 ILE A N 1
ATOM 1190 C CA . ILE A 1 156 ? -1.029 -5.730 11.061 1.00 97.94 156 ILE A CA 1
ATOM 1191 C C . ILE A 1 156 ? 0.474 -5.627 10.769 1.00 97.94 156 ILE A C 1
ATOM 1193 O O . ILE A 1 156 ? 0.879 -5.089 9.740 1.00 97.94 156 ILE A O 1
ATOM 1197 N N . LEU A 1 157 ? 1.318 -6.185 11.646 1.00 97.62 157 LEU A N 1
ATOM 1198 C CA . LEU A 1 157 ? 2.775 -6.141 11.473 1.00 97.62 157 LEU A CA 1
ATOM 1199 C C . LEU A 1 157 ? 3.231 -6.928 10.243 1.00 97.62 157 LEU A C 1
ATOM 1201 O O . LEU A 1 157 ? 4.148 -6.495 9.552 1.00 97.62 157 LEU A O 1
ATOM 1205 N N . ARG A 1 158 ? 2.571 -8.050 9.930 1.00 96.81 158 ARG A N 1
ATOM 1206 C CA . ARG A 1 158 ? 2.793 -8.775 8.676 1.00 96.81 158 ARG A CA 1
ATOM 1207 C C . ARG A 1 158 ? 2.475 -7.906 7.460 1.00 96.81 158 ARG A C 1
ATOM 1209 O O . ARG A 1 158 ? 3.310 -7.839 6.563 1.00 96.81 158 ARG A O 1
ATOM 1216 N N . ALA A 1 159 ? 1.314 -7.250 7.439 1.00 97.25 159 ALA A N 1
ATOM 1217 C CA . ALA A 1 159 ? 0.921 -6.400 6.317 1.00 97.25 159 ALA A CA 1
ATOM 1218 C C . ALA A 1 159 ? 1.932 -5.263 6.084 1.00 97.25 159 ALA A C 1
ATOM 1220 O O . ALA A 1 159 ? 2.282 -4.964 4.949 1.00 97.25 159 ALA A O 1
ATOM 1221 N N . ILE A 1 160 ? 2.446 -4.666 7.162 1.00 97.44 160 ILE A N 1
ATOM 1222 C CA . ILE A 1 160 ? 3.432 -3.583 7.081 1.00 97.44 160 ILE A CA 1
ATOM 1223 C C . ILE A 1 160 ? 4.814 -4.097 6.663 1.00 97.44 160 ILE A C 1
ATOM 1225 O O . ILE A 1 160 ? 5.378 -3.633 5.677 1.00 97.44 160 ILE A O 1
ATOM 1229 N N . TYR A 1 161 ? 5.387 -5.041 7.413 1.00 97.62 161 TYR A N 1
ATOM 1230 C CA . TYR A 1 161 ? 6.786 -5.420 7.220 1.00 97.62 161 TYR A CA 1
ATOM 1231 C C . TYR A 1 161 ? 6.997 -6.410 6.080 1.00 97.62 161 TYR A C 1
ATOM 1233 O O . TYR A 1 161 ? 8.049 -6.371 5.452 1.00 97.62 161 TYR A O 1
ATOM 1241 N N . LEU A 1 162 ? 6.054 -7.326 5.843 1.00 96.12 162 LEU A N 1
ATOM 1242 C CA . LEU A 1 162 ? 6.226 -8.397 4.857 1.00 96.12 162 LEU A CA 1
ATOM 1243 C C . LEU A 1 162 ? 5.531 -8.090 3.540 1.00 96.12 162 LEU A C 1
ATOM 1245 O O . LEU A 1 162 ? 6.115 -8.327 2.487 1.00 96.12 162 LEU A O 1
ATOM 1249 N N . ASP A 1 163 ? 4.285 -7.625 3.600 1.00 95.31 163 ASP A N 1
ATOM 1250 C CA . ASP A 1 163 ? 3.505 -7.430 2.381 1.00 95.31 163 ASP A CA 1
ATOM 1251 C C . ASP A 1 163 ? 3.907 -6.125 1.669 1.00 95.31 163 ASP A C 1
ATOM 1253 O O . ASP A 1 163 ? 3.865 -6.093 0.445 1.00 95.31 163 ASP A O 1
ATOM 1257 N N . ILE A 1 164 ? 4.398 -5.113 2.396 1.00 95.50 164 ILE A N 1
ATOM 1258 C CA . ILE A 1 164 ? 4.867 -3.845 1.810 1.00 95.50 164 ILE A CA 1
ATOM 1259 C C . ILE A 1 164 ? 6.382 -3.734 1.869 1.00 95.50 164 ILE A C 1
ATOM 1261 O O . ILE A 1 164 ? 7.031 -4.036 0.878 1.00 95.50 164 ILE A O 1
ATOM 1265 N N . LEU A 1 165 ? 6.961 -3.398 3.027 1.00 97.19 165 LEU A N 1
ATOM 1266 C CA . LEU A 1 165 ? 8.355 -2.941 3.085 1.00 97.19 165 LEU A CA 1
ATOM 1267 C C . LEU A 1 165 ? 9.347 -3.972 2.513 1.00 97.19 165 LEU A C 1
ATOM 1269 O O . LEU A 1 165 ? 10.241 -3.624 1.748 1.00 97.19 165 LEU A O 1
ATOM 1273 N N . ASP A 1 166 ? 9.204 -5.261 2.845 1.00 96.81 166 ASP A N 1
ATOM 1274 C CA . ASP A 1 166 ? 10.072 -6.319 2.295 1.00 96.81 166 ASP A CA 1
ATOM 1275 C C . ASP A 1 166 ? 9.871 -6.540 0.787 1.00 96.81 166 ASP A C 1
ATOM 1277 O O . ASP A 1 166 ? 10.823 -6.885 0.078 1.00 96.81 166 ASP A O 1
ATOM 1281 N N . ASN A 1 167 ? 8.652 -6.340 0.282 1.00 96.44 167 ASN A N 1
ATOM 1282 C CA . ASN A 1 167 ? 8.376 -6.415 -1.146 1.00 96.44 167 ASN A CA 1
ATOM 1283 C C . ASN A 1 167 ? 8.908 -5.178 -1.879 1.00 96.44 167 ASN A C 1
ATOM 1285 O O . ASN A 1 167 ? 9.645 -5.399 -2.834 1.00 96.44 167 ASN A O 1
ATOM 1289 N N . GLU A 1 168 ? 8.696 -3.957 -1.380 1.00 94.88 168 GLU A N 1
ATOM 1290 C CA . GLU A 1 168 ? 9.296 -2.713 -1.901 1.00 94.88 168 GLU A CA 1
ATOM 1291 C C . GLU A 1 168 ? 10.822 -2.829 -1.962 1.00 94.88 168 GLU A C 1
ATOM 1293 O O . GLU A 1 168 ? 11.441 -2.647 -3.010 1.00 94.88 168 GLU A O 1
ATOM 1298 N N . ALA A 1 169 ? 11.453 -3.260 -0.864 1.00 95.88 169 ALA A N 1
ATOM 1299 C CA . ALA A 1 169 ? 12.893 -3.490 -0.807 1.00 95.88 169 ALA A CA 1
ATOM 1300 C C . ALA A 1 169 ? 13.369 -4.478 -1.886 1.00 95.88 169 ALA A C 1
ATOM 1302 O O . ALA A 1 169 ? 14.463 -4.333 -2.444 1.00 95.88 169 ALA A O 1
ATOM 1303 N N . ARG A 1 170 ? 12.568 -5.509 -2.187 1.00 96.31 170 ARG A N 1
ATOM 1304 C CA . ARG A 1 170 ? 12.890 -6.484 -3.234 1.00 96.31 170 ARG A CA 1
ATOM 1305 C C . ARG A 1 170 ? 12.608 -5.942 -4.634 1.00 96.31 170 ARG A C 1
ATOM 1307 O O . ARG A 1 170 ? 13.444 -6.180 -5.501 1.00 96.31 170 ARG A O 1
ATOM 1314 N N . VAL A 1 171 ? 11.515 -5.215 -4.850 1.00 95.12 171 VAL A N 1
ATOM 1315 C CA . VAL A 1 171 ? 11.211 -4.546 -6.123 1.00 95.12 171 VAL A CA 1
ATOM 1316 C C . VAL A 1 171 ? 12.319 -3.556 -6.449 1.00 95.12 171 VAL A C 1
ATOM 1318 O O . VAL A 1 171 ? 12.918 -3.680 -7.506 1.00 95.12 171 VAL A O 1
ATOM 1321 N N . ARG A 1 172 ? 12.746 -2.715 -5.503 1.00 93.75 172 ARG A N 1
ATOM 1322 C CA . ARG A 1 172 ? 13.916 -1.842 -5.664 1.00 93.75 172 ARG A CA 1
ATOM 1323 C C . ARG A 1 172 ? 15.171 -2.599 -6.104 1.00 93.75 172 ARG A C 1
ATOM 1325 O O . ARG A 1 172 ? 15.897 -2.147 -6.989 1.00 93.75 172 ARG A O 1
ATOM 1332 N N . ASN A 1 173 ? 15.475 -3.737 -5.476 1.00 94.50 173 ASN A N 1
ATOM 1333 C CA . ASN A 1 173 ? 16.648 -4.533 -5.853 1.00 94.50 173 ASN A CA 1
ATOM 1334 C C . ASN A 1 173 ? 16.513 -5.097 -7.274 1.00 94.50 173 ASN A C 1
ATOM 1336 O O . ASN A 1 173 ? 17.463 -5.004 -8.045 1.00 94.50 173 ASN A O 1
ATOM 1340 N N . LEU A 1 174 ? 15.330 -5.595 -7.641 1.00 95.88 174 LEU A N 1
ATOM 1341 C CA . LEU A 1 174 ? 15.012 -6.041 -9.000 1.00 95.88 174 LEU A CA 1
ATOM 1342 C C . LEU A 1 174 ? 15.124 -4.892 -10.015 1.00 95.88 174 LEU A C 1
ATOM 1344 O O . LEU A 1 174 ? 15.717 -5.072 -11.075 1.00 95.88 174 LEU A O 1
ATOM 1348 N N . SER A 1 175 ? 14.653 -3.693 -9.670 1.00 94.62 175 SER A N 1
ATOM 1349 C CA . SER A 1 175 ? 14.784 -2.477 -10.479 1.00 94.62 175 SER A CA 1
ATOM 1350 C C . SER A 1 175 ? 16.251 -2.117 -10.716 1.00 94.62 175 SER A C 1
ATOM 1352 O O . SER A 1 175 ? 16.650 -1.832 -11.845 1.00 94.62 175 SER A O 1
ATOM 1354 N N . ARG A 1 176 ? 17.100 -2.213 -9.682 1.00 92.81 176 ARG A N 1
ATOM 1355 C CA . ARG A 1 176 ? 18.555 -2.021 -9.811 1.00 92.81 176 ARG A CA 1
ATOM 1356 C C . ARG A 1 176 ? 19.211 -3.096 -10.673 1.00 92.81 176 ARG A C 1
ATOM 1358 O O . ARG A 1 176 ? 20.056 -2.756 -11.497 1.00 92.81 176 ARG A O 1
ATOM 1365 N N . GLU A 1 177 ? 18.852 -4.365 -10.486 1.00 94.19 177 GLU A N 1
ATOM 1366 C CA . GLU A 1 177 ? 19.347 -5.483 -11.300 1.00 94.19 177 GLU A CA 1
ATOM 1367 C C . GLU A 1 177 ? 19.008 -5.262 -12.783 1.00 94.19 177 GLU A C 1
ATOM 1369 O O . GLU A 1 177 ? 19.896 -5.333 -13.635 1.00 94.19 177 GLU A O 1
ATOM 1374 N N . TYR A 1 178 ? 17.759 -4.892 -13.082 1.00 94.56 178 TYR A N 1
ATOM 1375 C CA . TYR A 1 178 ? 17.294 -4.583 -14.433 1.00 94.56 178 TYR A CA 1
ATOM 1376 C C . TYR A 1 178 ? 18.039 -3.395 -15.055 1.00 94.56 178 TYR A C 1
ATOM 1378 O O . TYR A 1 178 ? 18.515 -3.478 -16.191 1.00 94.56 178 TYR A O 1
ATOM 1386 N N . PHE A 1 179 ? 18.202 -2.308 -14.295 1.00 90.62 179 PHE A N 1
ATOM 1387 C CA . PHE A 1 179 ? 18.912 -1.113 -14.744 1.00 90.62 179 PHE A CA 1
ATOM 1388 C C . PHE A 1 179 ? 20.401 -1.389 -15.016 1.00 90.62 179 PHE A C 1
ATOM 1390 O O . PHE A 1 179 ? 20.915 -1.041 -16.079 1.00 90.62 179 PHE A O 1
ATOM 1397 N N . ILE A 1 180 ? 21.098 -2.076 -14.100 1.00 89.31 180 ILE A N 1
ATOM 1398 C CA . ILE A 1 180 ? 22.527 -2.424 -14.236 1.00 89.31 180 ILE A CA 1
ATOM 1399 C C . ILE A 1 180 ? 22.759 -3.404 -15.393 1.00 89.31 180 ILE A C 1
ATOM 1401 O O . ILE A 1 180 ? 23.774 -3.304 -16.084 1.00 89.31 180 ILE A O 1
ATOM 1405 N N . ALA A 1 181 ? 21.817 -4.315 -15.646 1.00 89.19 181 ALA A N 1
ATOM 1406 C CA . ALA A 1 181 ? 21.848 -5.210 -16.802 1.00 89.19 181 ALA A CA 1
ATOM 1407 C C . ALA A 1 181 ? 21.606 -4.488 -18.145 1.00 89.19 181 ALA A C 1
ATOM 1409 O O . ALA A 1 181 ? 21.541 -5.144 -19.184 1.00 89.19 181 ALA A O 1
ATOM 1410 N N . GLY A 1 182 ? 21.468 -3.157 -18.144 1.00 85.94 182 GLY A N 1
ATOM 1411 C CA . GLY A 1 182 ? 21.258 -2.354 -19.345 1.00 85.94 182 GLY A CA 1
ATOM 1412 C C . GLY A 1 182 ? 19.854 -2.503 -19.920 1.00 85.94 182 GLY A C 1
ATOM 1413 O O . GLY A 1 182 ? 19.706 -2.500 -21.140 1.00 85.94 182 GLY A O 1
ATOM 1414 N N . LEU A 1 183 ? 18.842 -2.672 -19.057 1.00 87.69 183 LEU A N 1
ATOM 1415 C CA . LEU A 1 183 ? 17.444 -2.894 -19.446 1.00 87.69 183 LEU A CA 1
ATOM 1416 C C . LEU A 1 183 ? 17.288 -4.130 -20.352 1.00 87.69 183 LEU A C 1
ATOM 1418 O O . LEU A 1 183 ? 16.544 -4.132 -21.334 1.00 87.69 183 LEU A O 1
ATOM 1422 N N . SER A 1 184 ? 18.051 -5.184 -20.045 1.00 88.75 184 SER A N 1
ATOM 1423 C CA . SER A 1 184 ? 18.123 -6.384 -20.878 1.00 88.75 184 SER A CA 1
ATOM 1424 C C . SER A 1 184 ? 16.774 -7.108 -20.954 1.00 88.75 184 SER A C 1
ATOM 1426 O O . SER A 1 184 ? 16.220 -7.465 -19.911 1.00 88.75 184 SER A O 1
ATOM 1428 N N . PRO A 1 185 ? 16.298 -7.483 -22.158 1.00 89.06 185 PRO A N 1
ATOM 1429 C CA . PRO A 1 185 ? 15.125 -8.338 -22.302 1.00 89.06 185 PRO A CA 1
ATOM 1430 C C . PRO A 1 185 ? 15.248 -9.689 -21.585 1.00 89.06 185 PRO A C 1
ATOM 1432 O O . PRO A 1 185 ? 14.226 -10.269 -21.239 1.00 89.06 185 PRO A O 1
ATOM 1435 N N . SER A 1 186 ? 16.457 -10.209 -21.349 1.00 93.31 186 SER A N 1
ATOM 1436 C CA . SER A 1 186 ? 16.641 -11.491 -20.649 1.00 93.31 186 SER A CA 1
ATOM 1437 C C . SER A 1 186 ? 16.273 -11.431 -19.164 1.00 93.31 186 SER A C 1
ATOM 1439 O O . SER A 1 186 ? 16.004 -12.466 -18.569 1.00 93.31 186 SER A O 1
ATOM 1441 N N . PHE A 1 187 ? 16.244 -10.236 -18.561 1.00 96.50 187 PHE A N 1
ATOM 1442 C CA . PHE A 1 187 ? 15.829 -10.045 -17.167 1.00 96.50 187 PHE A CA 1
ATOM 1443 C C . PHE A 1 187 ? 14.414 -10.587 -16.924 1.00 96.50 187 PHE A C 1
ATOM 1445 O O . PHE A 1 187 ? 14.145 -11.259 -15.930 1.00 96.50 187 PHE A O 1
ATOM 1452 N N . TRP A 1 188 ? 13.512 -10.349 -17.874 1.00 96.62 188 TRP A N 1
ATOM 1453 C CA . TRP A 1 188 ? 12.110 -10.736 -17.759 1.00 96.62 188 TRP A CA 1
ATO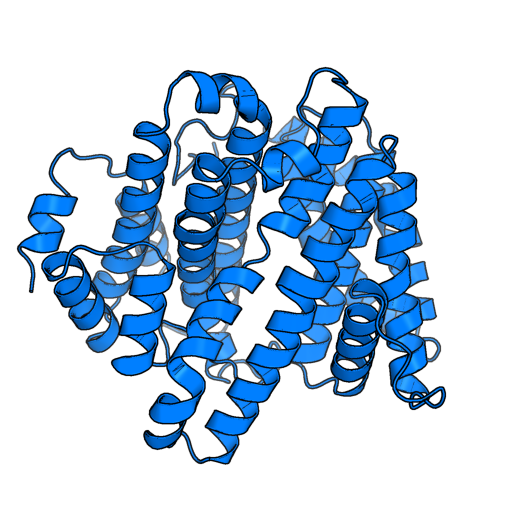M 1454 C C . TRP A 1 188 ? 11.876 -12.244 -17.867 1.00 96.62 188 TRP A C 1
ATOM 1456 O O . TRP A 1 188 ? 10.872 -12.726 -17.352 1.00 96.62 188 TRP A O 1
ATOM 1466 N N . ASP A 1 189 ? 12.793 -13.000 -18.478 1.00 95.75 189 ASP A N 1
ATOM 1467 C CA . ASP A 1 189 ? 12.699 -14.466 -18.491 1.00 95.75 189 ASP A CA 1
ATOM 1468 C C . ASP A 1 189 ? 12.826 -15.053 -17.080 1.00 95.75 189 ASP A C 1
ATOM 1470 O O . ASP A 1 189 ? 12.196 -16.063 -16.770 1.00 95.75 189 ASP A O 1
ATOM 1474 N N . GLU A 1 190 ? 13.613 -14.403 -16.221 1.00 96.12 190 GLU A N 1
ATOM 1475 C CA . GLU A 1 190 ? 13.867 -14.848 -14.852 1.00 96.12 190 GLU A CA 1
ATOM 1476 C C . GLU A 1 190 ? 12.928 -14.182 -13.837 1.00 96.12 190 GLU A C 1
ATOM 1478 O O . GLU A 1 190 ? 12.421 -14.849 -12.933 1.00 96.12 190 GLU A O 1
ATOM 1483 N N . HIS A 1 191 ? 12.652 -12.883 -13.994 1.00 98.00 191 HIS A N 1
ATOM 1484 C CA . HIS A 1 191 ? 12.059 -12.078 -12.922 1.00 98.00 191 HIS A CA 1
ATOM 1485 C C . HIS A 1 191 ? 10.627 -11.590 -13.170 1.00 98.00 191 HIS A C 1
ATOM 1487 O O . HIS A 1 191 ? 10.019 -11.073 -12.235 1.00 98.00 191 HIS A O 1
ATOM 1493 N N . ALA A 1 192 ? 10.041 -11.769 -14.363 1.00 97.44 192 ALA A N 1
ATOM 1494 C CA . ALA A 1 192 ? 8.705 -11.231 -14.670 1.00 97.44 192 ALA A CA 1
ATOM 1495 C C . ALA A 1 192 ? 7.615 -11.664 -13.672 1.00 97.44 192 ALA A C 1
ATOM 1497 O O . ALA A 1 192 ? 6.776 -10.855 -13.279 1.00 97.44 192 ALA A O 1
ATOM 1498 N N . ASP A 1 193 ? 7.637 -12.931 -13.246 1.00 97.81 193 ASP A N 1
ATOM 1499 C CA . ASP A 1 193 ? 6.684 -13.457 -12.262 1.00 97.81 193 ASP A CA 1
ATOM 1500 C C . ASP A 1 193 ? 6.877 -12.825 -10.876 1.00 97.81 193 ASP A C 1
ATOM 1502 O O . ASP A 1 193 ? 5.910 -12.401 -10.240 1.00 97.81 193 ASP A O 1
ATOM 1506 N N . GLU A 1 194 ? 8.131 -12.716 -10.428 1.00 97.81 194 GLU A N 1
ATOM 1507 C CA . GLU A 1 194 ? 8.460 -12.154 -9.121 1.00 97.81 194 GLU A CA 1
ATOM 1508 C C . GLU A 1 194 ? 8.107 -10.665 -9.052 1.00 97.81 194 GLU A C 1
ATOM 1510 O O . GLU A 1 194 ? 7.468 -10.250 -8.084 1.00 97.81 194 GLU A O 1
ATOM 1515 N N . VAL A 1 195 ? 8.480 -9.891 -10.078 1.00 97.25 195 VAL A N 1
ATOM 1516 C CA . VAL A 1 195 ? 8.175 -8.459 -10.179 1.00 97.25 195 VAL A CA 1
ATOM 1517 C C . VAL A 1 195 ? 6.664 -8.249 -10.122 1.00 97.25 195 VAL A C 1
ATOM 1519 O O . VAL A 1 195 ? 6.189 -7.585 -9.208 1.00 97.25 195 VAL A O 1
ATOM 1522 N N . ALA A 1 196 ? 5.895 -8.880 -11.018 1.00 97.06 196 ALA A N 1
ATOM 1523 C CA . ALA A 1 196 ? 4.440 -8.712 -11.076 1.00 97.06 196 ALA A CA 1
ATOM 1524 C C . ALA A 1 196 ? 3.738 -9.047 -9.758 1.00 97.06 196 ALA A C 1
ATOM 1526 O O . ALA A 1 196 ? 2.845 -8.325 -9.316 1.00 97.06 196 ALA A O 1
ATOM 1527 N N . ARG A 1 197 ? 4.139 -10.144 -9.109 1.00 96.75 197 ARG A N 1
ATOM 1528 C CA . ARG A 1 197 ? 3.548 -10.533 -7.830 1.00 96.75 197 ARG A CA 1
ATOM 1529 C C . ARG A 1 197 ? 3.875 -9.522 -6.735 1.00 96.75 197 ARG A C 1
ATOM 1531 O O . ARG A 1 197 ? 3.010 -9.231 -5.915 1.00 96.75 197 ARG A O 1
ATOM 1538 N N . LYS A 1 198 ? 5.119 -9.043 -6.669 1.00 96.38 198 LYS A N 1
ATOM 1539 C CA . LYS A 1 198 ? 5.562 -8.150 -5.594 1.00 96.38 198 LYS A CA 1
ATOM 1540 C C . LYS A 1 198 ? 4.967 -6.758 -5.726 1.00 96.38 198 LYS A C 1
ATOM 1542 O O . LYS A 1 198 ? 4.399 -6.315 -4.737 1.00 96.38 198 LYS A O 1
ATOM 1547 N N . THR A 1 199 ? 4.972 -6.176 -6.927 1.00 94.88 199 THR A N 1
ATOM 1548 C CA . THR A 1 199 ? 4.382 -4.849 -7.160 1.00 94.88 199 THR A CA 1
ATOM 1549 C C . THR A 1 199 ? 2.878 -4.832 -6.872 1.00 94.88 199 THR A C 1
ATOM 1551 O O . THR A 1 199 ? 2.332 -3.878 -6.337 1.00 94.88 199 THR A O 1
ATOM 1554 N N . ILE A 1 200 ? 2.141 -5.908 -7.159 1.00 95.44 200 ILE A N 1
ATOM 1555 C CA . ILE A 1 200 ? 0.719 -5.953 -6.774 1.00 95.44 200 ILE A CA 1
ATOM 1556 C C . ILE A 1 200 ? 0.570 -6.024 -5.243 1.00 95.44 200 ILE A C 1
ATOM 1558 O O . ILE A 1 200 ? -0.294 -5.367 -4.656 1.00 95.44 200 ILE A O 1
ATOM 1562 N N . VAL A 1 201 ? 1.382 -6.840 -4.568 1.00 93.62 201 VAL A N 1
ATOM 1563 C CA . VAL A 1 201 ? 1.247 -7.065 -3.121 1.00 93.62 201 VAL A CA 1
ATOM 1564 C C . VAL A 1 201 ? 1.656 -5.838 -2.301 1.00 93.62 201 VAL A C 1
ATOM 1566 O O . VAL A 1 201 ? 0.983 -5.558 -1.309 1.00 93.62 201 VAL A O 1
ATOM 1569 N N . ASP A 1 202 ? 2.673 -5.092 -2.729 1.00 92.81 202 ASP A N 1
ATOM 1570 C CA . ASP A 1 202 ? 3.201 -3.926 -2.009 1.00 92.81 202 ASP A CA 1
ATOM 1571 C C . ASP A 1 202 ? 2.451 -2.609 -2.253 1.00 92.81 202 ASP A C 1
ATOM 1573 O O . ASP A 1 202 ? 2.857 -1.581 -1.732 1.00 92.81 202 ASP A O 1
ATOM 1577 N N . SER A 1 203 ? 1.296 -2.638 -2.924 1.00 89.94 203 SER A N 1
ATOM 1578 C CA . SER A 1 203 ? 0.407 -1.481 -3.176 1.00 89.94 203 SER A CA 1
ATOM 1579 C C . SER A 1 203 ? -0.091 -0.700 -1.940 1.00 89.94 203 SER A C 1
ATOM 1581 O O . SER A 1 203 ? -0.951 0.169 -2.054 1.00 89.94 203 SER A O 1
ATOM 1583 N N . GLY A 1 204 ? 0.350 -1.022 -0.724 1.00 88.88 204 GLY A N 1
ATOM 1584 C CA . GLY A 1 204 ? 0.020 -0.241 0.470 1.00 88.88 204 GLY A CA 1
ATOM 1585 C C . GLY A 1 204 ? -1.351 -0.513 1.103 1.00 88.88 204 GLY A C 1
ATOM 1586 O O . GLY A 1 204 ? -1.579 -0.132 2.253 1.00 88.88 204 GLY A O 1
ATOM 1587 N N . LEU A 1 205 ? -2.268 -1.203 0.412 1.00 93.56 205 LEU A N 1
ATOM 1588 C CA . LEU A 1 205 ? -3.665 -1.355 0.845 1.00 93.56 205 LEU A CA 1
ATOM 1589 C C . LEU A 1 205 ? -3.805 -1.950 2.249 1.00 93.56 205 LEU A C 1
ATOM 1591 O O . LEU A 1 205 ? -4.422 -1.352 3.132 1.00 93.56 205 LEU A O 1
ATOM 1595 N N . MET A 1 206 ? -3.268 -3.156 2.450 1.00 94.69 206 MET A N 1
ATOM 1596 C CA . MET A 1 206 ? -3.538 -3.934 3.659 1.00 94.69 206 MET A CA 1
ATOM 1597 C C . MET A 1 206 ? -2.907 -3.320 4.908 1.00 94.69 206 MET A C 1
ATOM 1599 O O . MET A 1 206 ? -3.474 -3.470 5.990 1.00 94.69 206 MET A O 1
ATOM 1603 N N . SER A 1 207 ? -1.785 -2.602 4.811 1.00 93.94 207 SER A N 1
ATOM 1604 C CA . SER A 1 207 ? -1.206 -1.948 5.992 1.00 93.94 207 SER A CA 1
ATOM 1605 C C . SER A 1 207 ? -2.093 -0.820 6.499 1.00 93.94 207 SER A C 1
ATOM 1607 O O . SER A 1 207 ? -2.458 -0.811 7.674 1.00 93.94 207 SER A O 1
ATOM 1609 N N . ALA A 1 208 ? -2.499 0.092 5.616 1.00 93.25 208 ALA A N 1
ATOM 1610 C CA . ALA A 1 208 ? -3.329 1.228 5.978 1.00 93.25 208 ALA A CA 1
ATOM 1611 C C . ALA A 1 208 ? -4.708 0.763 6.452 1.00 93.25 208 ALA A C 1
ATOM 1613 O O . ALA A 1 208 ? -5.196 1.188 7.500 1.00 93.25 208 ALA A O 1
ATOM 1614 N N . LEU A 1 209 ? -5.304 -0.176 5.715 1.00 95.25 209 LEU A N 1
ATOM 1615 C CA . LEU A 1 209 ? -6.599 -0.756 6.032 1.00 95.25 209 LEU A CA 1
ATOM 1616 C C . LEU A 1 209 ? -6.613 -1.433 7.404 1.00 95.25 209 LEU A C 1
ATOM 1618 O O . LEU A 1 209 ? -7.493 -1.151 8.214 1.00 95.25 209 LEU A O 1
ATOM 1622 N N . THR A 1 210 ? -5.652 -2.317 7.686 1.00 97.25 210 THR A N 1
ATOM 1623 C CA . THR A 1 210 ? -5.655 -3.095 8.937 1.00 97.25 210 THR A CA 1
ATOM 1624 C C . THR A 1 210 ? -5.401 -2.225 10.166 1.00 97.25 210 THR A C 1
ATOM 1626 O O . THR A 1 210 ? -6.001 -2.482 11.212 1.00 97.25 210 THR A O 1
ATOM 1629 N N . LEU A 1 211 ? -4.603 -1.157 10.043 1.00 97.44 211 LEU A N 1
ATOM 1630 C CA . LEU A 1 211 ? -4.427 -0.159 11.102 1.00 97.44 211 LEU A CA 1
ATOM 1631 C C . LEU A 1 211 ? -5.761 0.496 11.475 1.00 97.44 211 LEU A C 1
ATOM 1633 O O . LEU A 1 211 ? -6.134 0.503 12.647 1.00 97.44 211 LEU A O 1
ATOM 1637 N N . ILE A 1 212 ? -6.503 1.005 10.487 1.00 97.12 212 ILE A N 1
ATOM 1638 C CA . ILE A 1 212 ? -7.771 1.700 10.741 1.00 97.12 212 ILE A CA 1
ATOM 1639 C C . ILE A 1 212 ? -8.875 0.722 11.149 1.00 97.12 212 ILE A C 1
ATOM 1641 O O . ILE A 1 212 ? -9.609 0.993 12.099 1.00 97.12 212 ILE A O 1
ATOM 1645 N N . TYR A 1 213 ? -8.960 -0.444 10.507 1.00 97.94 213 TYR A N 1
ATOM 1646 C CA . TYR A 1 213 ? -9.927 -1.488 10.851 1.00 97.94 213 TYR A CA 1
ATOM 1647 C C . TYR A 1 213 ? -9.796 -1.941 12.309 1.00 97.94 213 TYR A C 1
ATOM 1649 O O . TYR A 1 213 ? -10.803 -2.119 12.992 1.00 97.94 213 TYR A O 1
ATOM 1657 N N . SER A 1 214 ? -8.570 -2.039 12.828 1.00 97.31 214 SER A N 1
ATOM 1658 C CA . SER A 1 214 ? -8.337 -2.379 14.238 1.00 97.31 214 SER A CA 1
ATOM 1659 C C . SER A 1 214 ? -8.925 -1.333 15.191 1.00 97.31 214 SER A C 1
ATOM 1661 O O . SER A 1 214 ? -9.432 -1.679 16.256 1.00 97.31 214 SER A O 1
ATOM 1663 N N . ILE A 1 215 ? -8.940 -0.054 14.798 1.00 97.19 215 ILE A N 1
ATOM 1664 C CA . ILE A 1 215 ? -9.597 1.006 15.574 1.00 97.19 215 ILE A CA 1
ATOM 1665 C C . ILE A 1 215 ? -11.118 0.822 15.544 1.00 97.19 215 ILE A C 1
ATOM 1667 O O . ILE A 1 215 ? -11.750 0.898 16.597 1.00 97.19 215 ILE A O 1
ATOM 1671 N N . TYR A 1 216 ? -11.706 0.496 14.386 1.00 97.25 216 TYR A N 1
ATOM 1672 C CA . TYR A 1 216 ? -13.130 0.143 14.300 1.00 97.25 216 TYR A CA 1
ATOM 1673 C C . TYR A 1 216 ? -13.479 -1.050 15.199 1.00 97.25 216 TYR A C 1
ATOM 1675 O O . TYR A 1 216 ? -14.455 -0.967 15.941 1.00 97.25 216 TYR A O 1
ATOM 1683 N N . ARG A 1 217 ? -12.662 -2.114 15.220 1.00 96.75 217 ARG A N 1
ATOM 1684 C CA . ARG A 1 217 ? -12.872 -3.275 16.108 1.00 96.75 217 ARG A CA 1
ATOM 1685 C C . ARG A 1 217 ? -12.817 -2.931 17.597 1.00 96.75 217 ARG A C 1
ATOM 1687 O O . ARG A 1 217 ? -13.451 -3.607 18.408 1.00 96.75 217 ARG A O 1
ATOM 1694 N N . ASN A 1 218 ? -12.059 -1.909 17.995 1.00 95.50 218 ASN A N 1
ATOM 1695 C CA . ASN A 1 218 ? -12.061 -1.459 19.392 1.00 95.50 218 ASN A CA 1
ATOM 1696 C C . ASN A 1 218 ? -13.415 -0.833 19.769 1.00 95.50 218 ASN A C 1
ATOM 1698 O O . ASN A 1 218 ? -13.888 -1.014 20.891 1.00 95.50 218 ASN A O 1
ATOM 1702 N N . HIS A 1 219 ? -14.052 -0.128 18.829 1.00 94.19 219 HIS A N 1
ATOM 1703 C CA . HIS A 1 219 ? -15.371 0.479 19.026 1.00 94.19 219 HIS A CA 1
ATOM 1704 C C . HIS A 1 219 ? -16.522 -0.521 18.882 1.00 94.19 219 HIS A C 1
ATOM 1706 O O . HIS A 1 219 ? -17.485 -0.449 19.645 1.00 94.19 219 HIS A O 1
ATOM 1712 N N . ASP A 1 220 ? -16.415 -1.458 17.943 1.00 95.81 220 ASP A N 1
ATOM 1713 C CA . ASP A 1 220 ? -17.389 -2.517 17.716 1.00 95.81 220 ASP A CA 1
ATOM 1714 C C . ASP A 1 220 ? -16.717 -3.891 17.782 1.00 95.81 220 ASP A C 1
ATOM 1716 O O . ASP A 1 220 ? -16.114 -4.387 16.828 1.00 95.81 220 ASP A O 1
ATOM 1720 N N . LYS A 1 221 ? -16.869 -4.532 18.943 1.00 94.00 221 LYS A N 1
ATOM 1721 C CA . LYS A 1 221 ? -16.290 -5.850 19.233 1.00 94.00 221 LYS A CA 1
ATOM 1722 C C . LYS A 1 221 ? -16.980 -6.996 18.490 1.00 94.00 221 LYS A C 1
ATOM 1724 O O . LYS A 1 221 ? -16.506 -8.124 18.584 1.00 94.00 221 LYS A O 1
ATOM 1729 N N . SER A 1 222 ? -18.094 -6.737 17.800 1.00 96.75 222 SER A N 1
ATOM 1730 C CA . SER A 1 222 ? -18.769 -7.740 16.970 1.00 96.75 222 SER A CA 1
ATOM 1731 C C . SER A 1 222 ? -18.118 -7.910 15.595 1.00 96.75 222 SER A C 1
ATOM 1733 O O . SER A 1 222 ? -18.370 -8.911 14.924 1.00 96.75 222 SER A O 1
ATOM 1735 N N . LEU A 1 223 ? -17.256 -6.969 15.192 1.00 98.19 223 LEU A N 1
ATOM 1736 C CA . LEU A 1 223 ? -16.548 -7.029 13.920 1.00 98.19 223 LEU A CA 1
ATOM 1737 C C . LEU A 1 223 ? -15.566 -8.218 13.866 1.00 98.19 223 LEU A C 1
ATOM 1739 O O . LEU A 1 223 ? -14.837 -8.446 14.844 1.00 98.19 223 LEU A O 1
ATOM 1743 N N . PRO A 1 224 ? -15.488 -8.938 12.724 1.00 98.31 224 PRO A N 1
ATOM 1744 C CA . PRO A 1 224 ? -14.597 -10.086 12.556 1.00 98.31 224 PRO A CA 1
ATOM 1745 C C . PRO A 1 224 ? -13.139 -9.761 12.884 1.00 98.31 224 PRO A C 1
ATOM 1747 O O . PRO A 1 224 ? -12.650 -8.677 12.554 1.00 98.31 224 PRO A O 1
ATOM 1750 N N . SER A 1 225 ? -12.423 -10.714 13.481 1.00 98.44 225 SER A N 1
ATOM 1751 C CA . SER A 1 225 ? -10.973 -10.582 13.677 1.00 98.44 225 SER A CA 1
ATOM 1752 C C . SER A 1 225 ? -10.217 -10.470 12.355 1.00 98.44 225 SER A C 1
ATOM 1754 O O . SER A 1 225 ? -10.695 -10.938 11.317 1.00 98.44 225 SER A O 1
ATOM 1756 N N . LEU A 1 226 ? -9.008 -9.897 12.372 1.00 98.25 226 LEU A N 1
ATOM 1757 C CA . LEU A 1 226 ? -8.164 -9.923 11.178 1.00 98.25 226 LEU A CA 1
ATOM 1758 C C . LEU A 1 226 ? -7.863 -11.363 10.767 1.00 98.25 226 LEU A C 1
ATOM 1760 O O . LEU A 1 226 ? -7.867 -11.658 9.578 1.00 98.25 226 LEU A O 1
ATOM 1764 N N . GLN A 1 227 ? -7.693 -12.285 11.718 1.00 98.31 227 GLN A N 1
ATOM 1765 C CA . GLN A 1 227 ? -7.536 -13.702 11.398 1.00 98.31 227 GLN A CA 1
ATOM 1766 C C . GLN A 1 227 ? -8.701 -14.235 10.548 1.00 98.31 227 GLN A C 1
ATOM 1768 O O . GLN A 1 227 ? -8.463 -14.865 9.520 1.00 98.31 227 GLN A O 1
ATOM 1773 N N . GLU A 1 228 ? -9.946 -13.949 10.934 1.00 98.50 228 GLU A N 1
ATOM 1774 C CA . GLU A 1 228 ? -11.134 -14.349 10.169 1.00 98.50 228 GLU A CA 1
ATOM 1775 C C . GLU A 1 228 ? -11.257 -13.648 8.815 1.00 98.50 228 GLU A C 1
ATOM 1777 O O . GLU A 1 228 ? -11.780 -14.237 7.871 1.00 98.50 228 GLU A O 1
ATOM 1782 N N . VAL A 1 229 ? -10.816 -12.393 8.710 1.00 98.44 229 VAL A N 1
ATOM 1783 C CA . VAL A 1 229 ? -10.745 -11.673 7.431 1.00 98.44 229 VAL A CA 1
ATOM 1784 C C . VAL A 1 229 ? -9.745 -12.367 6.503 1.00 98.44 229 VAL A C 1
ATOM 1786 O O . VAL A 1 229 ? -10.093 -12.723 5.383 1.00 98.44 229 VAL A O 1
ATOM 1789 N N . TYR A 1 230 ? -8.525 -12.629 6.984 1.00 97.81 230 TYR A N 1
ATOM 1790 C CA . TYR A 1 230 ? -7.453 -13.261 6.208 1.00 97.81 230 TYR A CA 1
ATOM 1791 C C . TYR A 1 230 ? -7.754 -14.712 5.801 1.00 97.81 230 TYR A C 1
ATOM 1793 O O . TYR A 1 230 ? -7.128 -15.210 4.863 1.00 97.81 230 TYR A O 1
ATOM 1801 N N . GLN A 1 231 ? -8.657 -15.393 6.511 1.00 98.06 231 GLN A N 1
ATOM 1802 C CA . GLN A 1 231 ? -9.077 -16.771 6.235 1.00 98.06 231 GLN A CA 1
ATOM 1803 C C . GLN A 1 231 ? -10.262 -16.876 5.264 1.00 98.06 231 GLN A C 1
ATOM 1805 O O . GLN A 1 231 ? -10.566 -17.981 4.820 1.00 98.06 231 GLN A O 1
ATOM 1810 N N . ASP A 1 232 ? -10.939 -15.773 4.929 1.00 98.38 232 ASP A N 1
ATOM 1811 C CA . ASP A 1 232 ? -12.018 -15.801 3.941 1.00 98.38 232 ASP A CA 1
ATOM 1812 C C . ASP A 1 232 ? -11.441 -15.722 2.521 1.00 98.38 232 ASP A C 1
ATOM 1814 O O . ASP A 1 232 ? -11.025 -14.662 2.049 1.00 98.38 232 ASP A O 1
ATOM 1818 N N . ASP A 1 233 ? -11.402 -16.866 1.834 1.00 98.06 233 ASP A N 1
ATOM 1819 C CA . ASP A 1 233 ? -10.803 -16.983 0.501 1.00 98.06 233 ASP A CA 1
ATOM 1820 C C . ASP A 1 233 ? -11.485 -16.087 -0.542 1.00 98.06 233 ASP A C 1
ATOM 1822 O O . ASP A 1 233 ? -10.817 -15.565 -1.434 1.00 98.06 233 ASP A O 1
ATOM 1826 N N . ILE A 1 234 ? -12.805 -15.887 -0.446 1.00 97.88 234 ILE A N 1
ATOM 1827 C CA . ILE A 1 234 ? -13.562 -15.094 -1.423 1.00 97.88 234 ILE A CA 1
ATOM 1828 C C . ILE A 1 234 ? -13.215 -13.613 -1.258 1.00 97.88 234 ILE A C 1
ATOM 1830 O O . ILE A 1 234 ? -12.885 -12.939 -2.239 1.00 97.88 234 ILE A O 1
ATOM 1834 N N . LEU A 1 235 ? -13.251 -13.114 -0.021 1.00 98.19 235 LEU A N 1
ATOM 1835 C CA . LEU A 1 235 ? -12.868 -11.746 0.305 1.00 98.19 235 LEU A CA 1
ATOM 1836 C C . LEU A 1 235 ? -11.396 -11.493 -0.029 1.00 98.19 235 LEU A C 1
ATOM 1838 O O . LEU A 1 235 ? -11.078 -10.526 -0.721 1.00 98.19 235 LEU A O 1
ATOM 1842 N N . MET A 1 236 ? -10.492 -12.361 0.427 1.00 97.56 236 MET A N 1
ATOM 1843 C CA . MET A 1 236 ? -9.060 -12.152 0.225 1.00 97.56 236 MET A CA 1
ATOM 1844 C C . MET A 1 236 ? -8.647 -12.288 -1.235 1.00 97.56 236 MET A C 1
ATOM 1846 O O . MET A 1 236 ? -7.701 -11.617 -1.645 1.00 97.56 236 MET A O 1
ATOM 1850 N N . LYS A 1 237 ? -9.357 -13.087 -2.039 1.00 97.00 237 LYS A N 1
ATOM 1851 C CA . LYS A 1 237 ? -9.176 -13.097 -3.492 1.00 97.00 237 LYS A CA 1
ATOM 1852 C C . LYS A 1 237 ? -9.534 -11.743 -4.106 1.00 97.00 237 LYS A C 1
ATOM 1854 O O . LYS A 1 237 ? -8.725 -11.194 -4.845 1.00 97.00 237 LYS A O 1
ATOM 1859 N N . LEU A 1 238 ? -10.687 -11.162 -3.753 1.00 97.56 238 LEU A N 1
ATOM 1860 C CA . LEU A 1 238 ? -11.068 -9.818 -4.208 1.00 97.56 238 LEU A CA 1
ATOM 1861 C C . LEU A 1 238 ? -10.015 -8.768 -3.818 1.00 97.56 238 LEU A C 1
ATOM 1863 O O . LEU A 1 238 ? -9.614 -7.952 -4.645 1.00 97.56 238 LEU A O 1
ATOM 1867 N N . VAL A 1 239 ? -9.560 -8.789 -2.565 1.00 97.19 239 VAL A N 1
ATOM 1868 C CA . VAL A 1 239 ? -8.567 -7.834 -2.055 1.00 97.19 239 VAL A CA 1
ATOM 1869 C C . VAL A 1 239 ? -7.241 -7.961 -2.810 1.00 97.19 239 VAL A C 1
ATOM 1871 O O . VAL A 1 239 ? -6.747 -6.974 -3.349 1.00 97.19 239 VAL A O 1
ATOM 1874 N N . ARG A 1 240 ? -6.691 -9.179 -2.894 1.00 95.25 240 ARG A N 1
ATOM 1875 C CA . ARG A 1 240 ? -5.366 -9.435 -3.480 1.00 95.25 240 ARG A CA 1
ATOM 1876 C C . ARG A 1 240 ? -5.328 -9.271 -4.996 1.00 95.25 240 ARG A C 1
ATOM 1878 O O . ARG A 1 240 ? -4.324 -8.795 -5.505 1.00 95.25 240 ARG A O 1
ATOM 1885 N N . GLU A 1 241 ? -6.379 -9.680 -5.704 1.00 95.94 241 GLU A N 1
ATOM 1886 C CA . GLU A 1 241 ? -6.392 -9.669 -7.174 1.00 95.94 241 GLU A CA 1
ATOM 1887 C C . GLU A 1 241 ? -6.998 -8.390 -7.759 1.00 95.94 241 GLU A C 1
ATOM 1889 O O . GLU A 1 241 ? -6.689 -8.038 -8.890 1.00 95.94 241 GLU A O 1
ATOM 1894 N N . ARG A 1 242 ? -7.907 -7.701 -7.052 1.00 95.94 242 ARG A N 1
ATOM 1895 C CA . ARG A 1 242 ? -8.627 -6.551 -7.630 1.00 95.94 242 ARG A CA 1
ATOM 1896 C C . ARG A 1 242 ? -8.277 -5.238 -6.968 1.00 95.94 242 ARG A C 1
ATOM 1898 O O . ARG A 1 242 ? -7.916 -4.305 -7.675 1.00 95.94 242 ARG A O 1
ATOM 1905 N N . PHE A 1 243 ? -8.381 -5.145 -5.642 1.00 96.69 243 PHE A N 1
ATOM 1906 C CA . PHE A 1 243 ? -8.074 -3.883 -4.966 1.00 96.69 243 PHE A CA 1
ATOM 1907 C C . PHE A 1 243 ? -6.591 -3.534 -5.091 1.00 96.69 243 PHE A C 1
ATOM 1909 O O . PHE A 1 243 ? -6.270 -2.445 -5.556 1.00 96.69 243 PHE A O 1
ATOM 1916 N N . ASN A 1 244 ? -5.705 -4.468 -4.740 1.00 95.62 244 ASN A N 1
ATOM 1917 C CA . ASN A 1 244 ? -4.260 -4.276 -4.839 1.00 95.62 244 ASN A CA 1
ATOM 1918 C C . ASN A 1 244 ? -3.820 -3.892 -6.258 1.00 95.62 244 ASN A C 1
ATOM 1920 O O . ASN A 1 244 ? -3.072 -2.939 -6.445 1.00 95.62 244 ASN A O 1
ATOM 1924 N N . SER A 1 245 ? -4.321 -4.602 -7.269 1.00 95.56 245 SER A N 1
ATOM 1925 C CA . SER A 1 245 ? -3.955 -4.345 -8.660 1.00 95.56 245 SER A CA 1
ATOM 1926 C C . SER A 1 245 ? -4.499 -3.016 -9.176 1.00 95.56 245 SER A C 1
ATOM 1928 O O . SER A 1 245 ? -3.792 -2.323 -9.895 1.00 95.56 245 SER A O 1
ATOM 1930 N N . ALA A 1 246 ? -5.725 -2.632 -8.802 1.00 94.75 246 ALA A N 1
ATOM 1931 C CA . ALA A 1 246 ? -6.267 -1.323 -9.161 1.00 94.75 246 ALA A CA 1
ATOM 1932 C C . ALA A 1 246 ? -5.460 -0.188 -8.517 1.00 94.75 246 ALA A C 1
ATOM 1934 O O . ALA A 1 246 ? -5.125 0.770 -9.203 1.00 94.75 246 ALA A O 1
ATOM 1935 N N . ILE A 1 247 ? -5.096 -0.323 -7.236 1.00 93.38 247 ILE A N 1
ATOM 1936 C CA . ILE A 1 247 ? -4.238 0.656 -6.555 1.00 93.38 247 ILE A CA 1
ATOM 1937 C C . ILE A 1 247 ? -2.889 0.747 -7.257 1.00 93.38 247 ILE A C 1
ATOM 1939 O O . ILE A 1 247 ? -2.503 1.845 -7.627 1.00 93.38 247 ILE A O 1
ATOM 1943 N N . ARG A 1 248 ? -2.231 -0.388 -7.525 1.00 93.94 248 ARG A N 1
ATOM 1944 C CA . ARG A 1 248 ? -0.951 -0.416 -8.243 1.00 93.94 248 ARG A CA 1
ATOM 1945 C C . ARG A 1 248 ? -1.044 0.245 -9.621 1.00 93.94 248 ARG A C 1
ATOM 1947 O O . ARG A 1 248 ? -0.153 0.987 -9.990 1.00 93.94 248 ARG A O 1
ATOM 1954 N N . VAL A 1 249 ? -2.129 0.032 -10.368 1.00 93.25 249 VAL A N 1
ATOM 1955 C CA . VAL A 1 249 ? -2.343 0.710 -11.660 1.00 93.25 249 VAL A CA 1
ATOM 1956 C C . VAL A 1 249 ? -2.486 2.226 -11.496 1.00 93.25 249 VAL A C 1
ATOM 1958 O O . VAL A 1 249 ? -1.956 2.966 -12.315 1.00 93.25 249 VAL A O 1
ATOM 1961 N N . PHE A 1 250 ? -3.194 2.715 -10.477 1.00 90.06 250 PHE A N 1
ATOM 1962 C CA . PHE A 1 250 ? -3.333 4.162 -10.270 1.00 90.06 250 PHE A CA 1
ATOM 1963 C C . PHE A 1 250 ? -2.035 4.806 -9.778 1.00 90.06 250 PHE A C 1
ATOM 1965 O O . PHE A 1 250 ? -1.687 5.886 -10.246 1.00 90.06 250 PHE A O 1
ATOM 1972 N N . ASP A 1 251 ? -1.336 4.122 -8.877 1.00 89.25 251 ASP A N 1
ATOM 1973 C CA . ASP A 1 251 ? -0.053 4.520 -8.297 1.00 89.25 251 ASP A CA 1
ATOM 1974 C C . ASP A 1 251 ? 1.028 4.605 -9.381 1.00 89.25 251 ASP A C 1
ATOM 1976 O O . ASP A 1 251 ? 1.523 5.689 -9.676 1.00 89.25 251 ASP A O 1
ATOM 1980 N N . ASP A 1 252 ? 1.267 3.508 -10.108 1.00 91.31 252 ASP A N 1
ATOM 1981 C CA . ASP A 1 252 ? 2.260 3.461 -11.185 1.00 91.31 252 ASP A CA 1
ATOM 1982 C C . ASP A 1 252 ? 1.928 4.451 -12.311 1.00 91.31 252 ASP A C 1
ATOM 1984 O O . ASP A 1 252 ? 2.823 4.999 -12.956 1.00 91.31 252 ASP A O 1
ATOM 1988 N N . TRP A 1 253 ? 0.646 4.710 -12.578 1.00 88.00 253 TRP A N 1
ATOM 1989 C CA . TRP A 1 253 ? 0.299 5.746 -13.540 1.00 88.00 253 TRP A CA 1
ATOM 1990 C C . TRP A 1 253 ? 0.717 7.131 -13.039 1.00 88.00 253 TRP A C 1
ATOM 1992 O O . TRP A 1 253 ? 1.302 7.885 -13.815 1.00 88.00 253 TRP A O 1
ATOM 2002 N N . GLY A 1 254 ? 0.466 7.462 -11.770 1.00 83.38 254 GLY A N 1
ATOM 2003 C CA . GLY A 1 254 ? 0.888 8.728 -11.162 1.00 83.38 254 GLY A CA 1
ATOM 2004 C C . GLY A 1 254 ? 2.408 8.895 -11.123 1.00 83.38 254 GLY A C 1
ATOM 2005 O O . GLY A 1 254 ? 2.925 9.927 -11.554 1.00 83.38 254 GLY A O 1
ATOM 2006 N N . ASP A 1 255 ? 3.117 7.838 -10.732 1.00 87.19 255 ASP A N 1
ATOM 2007 C CA . ASP A 1 255 ? 4.562 7.860 -10.490 1.00 87.19 255 ASP A CA 1
ATOM 2008 C C . ASP A 1 255 ? 5.413 7.570 -11.729 1.00 87.19 255 ASP A C 1
ATOM 2010 O O . ASP A 1 255 ? 6.641 7.642 -11.673 1.00 87.19 255 ASP A O 1
ATOM 2014 N N . ARG A 1 256 ? 4.795 7.337 -12.896 1.00 86.88 256 ARG A N 1
ATOM 2015 C CA . ARG A 1 256 ? 5.491 6.968 -14.144 1.00 86.88 256 ARG A CA 1
ATOM 2016 C C . ARG A 1 256 ? 6.705 7.845 -14.474 1.00 86.88 256 ARG A C 1
ATOM 2018 O O . ARG A 1 256 ? 7.723 7.344 -14.947 1.00 86.88 256 ARG A O 1
ATOM 2025 N N . HIS A 1 257 ? 6.640 9.148 -14.213 1.00 84.69 257 HIS A N 1
ATOM 2026 C CA . HIS A 1 257 ? 7.759 10.052 -14.495 1.00 84.69 257 HIS A CA 1
ATOM 2027 C C . HIS A 1 257 ? 8.857 9.980 -13.430 1.00 84.69 257 HIS A C 1
ATOM 2029 O O . HIS A 1 257 ? 10.046 10.023 -13.755 1.00 84.69 257 HIS A O 1
ATOM 2035 N N . ILE A 1 258 ? 8.462 9.827 -12.166 1.00 83.88 258 ILE A N 1
ATOM 2036 C CA . ILE A 1 258 ? 9.367 9.651 -11.025 1.00 83.88 258 ILE A CA 1
ATOM 2037 C C . ILE A 1 258 ? 10.162 8.354 -11.205 1.00 83.88 258 ILE A C 1
ATOM 2039 O O . ILE A 1 258 ? 11.394 8.368 -11.187 1.00 83.88 258 ILE A O 1
ATOM 2043 N N . ASP A 1 259 ? 9.460 7.265 -11.507 1.00 87.69 259 ASP A N 1
ATOM 2044 C CA . ASP A 1 259 ? 10.018 5.922 -11.656 1.00 87.69 259 ASP A CA 1
ATOM 2045 C C . ASP A 1 259 ? 10.942 5.767 -12.866 1.00 87.69 259 ASP A C 1
ATOM 2047 O O . ASP A 1 259 ? 11.823 4.906 -12.874 1.00 87.69 259 ASP A O 1
ATOM 2051 N N . ASN A 1 260 ? 10.800 6.626 -13.878 1.00 85.38 260 ASN A N 1
ATOM 2052 C CA . ASN A 1 260 ? 11.683 6.662 -15.044 1.00 85.38 260 ASN A CA 1
ATOM 2053 C C . ASN A 1 260 ? 12.902 7.589 -14.856 1.00 85.38 260 ASN A C 1
ATOM 2055 O O . ASN A 1 260 ? 13.503 8.037 -15.834 1.00 85.38 260 ASN A O 1
ATOM 2059 N N . ALA A 1 261 ? 13.270 7.899 -13.609 1.00 83.19 261 ALA A N 1
ATOM 2060 C CA . ALA A 1 261 ? 14.430 8.720 -13.254 1.00 83.19 261 ALA A CA 1
ATOM 2061 C C . ALA A 1 261 ? 14.363 10.195 -13.688 1.00 83.19 261 ALA A C 1
ATOM 2063 O O . ALA A 1 261 ? 15.389 10.882 -13.666 1.00 83.19 261 ALA A O 1
ATOM 2064 N N . GLN A 1 262 ? 13.195 10.710 -14.093 1.00 83.19 262 GLN A N 1
ATOM 2065 C CA . GLN A 1 262 ? 13.092 12.102 -14.555 1.00 83.19 262 GLN A CA 1
ATOM 2066 C C . GLN A 1 262 ? 13.237 13.104 -13.402 1.00 83.19 262 GLN A C 1
ATOM 2068 O O . GLN A 1 262 ? 13.750 14.205 -13.602 1.00 83.19 262 GLN A O 1
ATOM 2073 N N . TYR A 1 263 ? 12.849 12.700 -12.189 1.00 80.81 263 TYR A N 1
ATOM 2074 C CA . TYR A 1 263 ? 12.888 13.522 -10.980 1.00 80.81 263 TYR A CA 1
ATOM 2075 C C . TYR A 1 263 ? 13.763 12.866 -9.894 1.00 80.81 263 TYR A C 1
ATOM 2077 O O . TYR A 1 263 ? 13.240 12.316 -8.921 1.00 80.81 263 TYR A O 1
ATOM 2085 N N . PRO A 1 264 ? 15.105 12.934 -10.011 1.00 77.38 264 PRO A N 1
ATOM 2086 C CA . PRO A 1 264 ? 16.041 12.231 -9.124 1.00 77.38 264 PRO A CA 1
ATOM 2087 C C . PRO A 1 264 ? 15.961 12.659 -7.651 1.00 77.38 264 PRO A C 1
ATOM 2089 O O . PRO A 1 264 ? 16.441 11.951 -6.768 1.00 77.38 264 PRO A O 1
ATOM 2092 N N . GLN A 1 265 ? 15.368 13.821 -7.363 1.00 77.25 265 GLN A N 1
ATOM 2093 C CA . GLN A 1 265 ? 15.081 14.271 -6.000 1.00 77.25 265 GLN A CA 1
ATOM 2094 C C . GLN A 1 265 ? 13.986 13.447 -5.299 1.00 77.25 265 GLN A C 1
ATOM 2096 O O . GLN A 1 265 ? 13.885 13.489 -4.070 1.00 77.25 265 GLN A O 1
ATOM 2101 N N . TRP A 1 266 ? 13.154 12.738 -6.064 1.00 74.50 266 TRP A N 1
ATOM 2102 C CA . TRP A 1 266 ? 12.030 11.949 -5.562 1.00 74.50 266 TRP A CA 1
ATOM 2103 C C . TRP A 1 266 ? 12.321 10.449 -5.591 1.00 74.50 266 TRP A C 1
ATOM 2105 O O . TRP A 1 266 ? 12.010 9.780 -4.613 1.00 74.50 266 TRP A O 1
ATOM 2115 N N . GLY A 1 267 ? 13.031 9.957 -6.607 1.00 75.56 267 GLY A N 1
ATOM 2116 C CA . GLY A 1 267 ? 13.477 8.566 -6.692 1.00 75.56 267 GLY A CA 1
ATOM 2117 C C . GLY A 1 267 ? 14.484 8.370 -7.823 1.00 75.56 267 GLY A C 1
ATOM 2118 O O . GLY A 1 267 ? 14.616 9.226 -8.696 1.00 75.56 267 GLY A O 1
ATOM 2119 N N . VAL A 1 268 ? 15.246 7.271 -7.797 1.00 76.81 268 VAL A N 1
ATOM 2120 C CA . VAL A 1 268 ? 16.245 6.995 -8.848 1.00 76.81 268 VAL A CA 1
ATOM 2121 C C . VAL A 1 268 ? 15.653 6.315 -10.072 1.00 76.81 268 VAL A C 1
ATOM 2123 O O . VAL A 1 268 ? 15.749 6.852 -11.158 1.00 76.81 268 VAL A O 1
ATOM 2126 N N . PHE A 1 269 ? 15.128 5.109 -9.925 1.00 82.94 269 PHE A N 1
ATOM 2127 C CA . PHE A 1 269 ? 14.544 4.309 -10.992 1.00 82.94 269 PHE A CA 1
ATOM 2128 C C . PHE A 1 269 ? 13.795 3.166 -10.326 1.00 82.94 269 PHE A C 1
ATOM 2130 O O . PHE A 1 269 ? 14.375 2.471 -9.480 1.00 82.94 269 PHE A O 1
ATOM 2137 N N . ASN A 1 270 ? 12.556 2.943 -10.741 1.00 89.75 270 ASN A N 1
ATOM 2138 C CA . ASN A 1 270 ? 11.767 1.819 -10.279 1.00 89.75 270 ASN A CA 1
ATOM 2139 C C . ASN A 1 270 ? 11.015 1.170 -11.443 1.00 89.75 270 ASN A C 1
ATOM 2141 O O . ASN A 1 270 ? 10.650 1.827 -12.417 1.00 89.75 270 ASN A O 1
ATOM 2145 N N . ILE A 1 271 ? 10.825 -0.146 -11.365 1.00 92.31 271 ILE A N 1
ATOM 2146 C CA . ILE A 1 271 ? 10.005 -0.859 -12.336 1.00 92.31 271 ILE A CA 1
ATOM 2147 C C . ILE A 1 271 ? 8.543 -0.481 -12.101 1.00 92.31 271 ILE A C 1
ATOM 2149 O O . ILE A 1 271 ? 8.036 -0.610 -10.994 1.00 92.31 271 ILE A O 1
ATOM 2153 N N . ASN A 1 272 ? 7.880 -0.087 -13.179 1.00 92.88 272 ASN A N 1
ATOM 2154 C CA . ASN A 1 272 ? 6.546 0.476 -13.221 1.00 92.88 272 ASN A CA 1
ATOM 2155 C C . ASN A 1 272 ? 5.796 -0.093 -14.438 1.00 92.88 272 ASN A C 1
ATOM 2157 O O . ASN A 1 272 ? 6.346 -0.200 -15.542 1.00 92.88 272 ASN A O 1
ATOM 2161 N N . VAL A 1 273 ? 4.529 -0.468 -14.253 1.00 92.75 273 VAL A N 1
ATOM 2162 C CA . VAL A 1 273 ? 3.735 -1.153 -15.288 1.00 92.75 273 VAL A CA 1
ATOM 2163 C C . VAL A 1 273 ? 3.505 -0.312 -16.554 1.00 92.75 273 VAL A C 1
ATOM 2165 O O . VAL A 1 273 ? 3.361 -0.875 -17.639 1.00 92.75 273 VAL A O 1
ATOM 2168 N N . PHE A 1 274 ? 3.538 1.019 -16.453 1.00 91.25 274 PHE A N 1
ATOM 2169 C CA . PHE A 1 274 ? 3.403 1.935 -17.592 1.00 91.25 274 PHE A CA 1
ATOM 2170 C C . PHE A 1 274 ? 4.728 2.207 -18.308 1.00 91.25 274 PHE A C 1
ATOM 2172 O O . PHE A 1 274 ? 4.726 2.520 -19.497 1.00 91.25 274 PHE A O 1
ATOM 2179 N N . ASN A 1 275 ? 5.860 2.060 -17.616 1.00 90.00 275 ASN A N 1
ATOM 2180 C CA . ASN A 1 275 ? 7.182 2.342 -18.179 1.00 90.00 275 ASN A CA 1
ATOM 2181 C C . ASN A 1 275 ? 7.851 1.114 -18.815 1.00 90.00 275 ASN A C 1
ATOM 2183 O O . ASN A 1 275 ? 8.781 1.260 -19.613 1.00 90.00 275 ASN A O 1
ATOM 2187 N N . GLN A 1 276 ? 7.431 -0.104 -18.453 1.00 91.25 276 GLN A N 1
ATOM 2188 C CA . GLN A 1 276 ? 8.028 -1.349 -18.944 1.00 91.25 276 GLN A CA 1
ATOM 2189 C C . GLN A 1 276 ? 7.001 -2.239 -19.660 1.00 91.25 276 GLN A C 1
ATOM 2191 O O . GLN A 1 276 ? 6.511 -3.206 -19.074 1.00 91.25 276 GLN A O 1
ATOM 2196 N N . PRO A 1 277 ? 6.731 -2.000 -20.959 1.00 87.62 277 PRO A N 1
ATOM 2197 C CA . PRO A 1 277 ? 5.765 -2.776 -21.733 1.00 87.62 277 PRO A CA 1
ATOM 2198 C C . PRO A 1 277 ? 6.306 -4.156 -22.169 1.00 87.62 277 PRO A C 1
ATOM 2200 O O . PRO A 1 277 ? 6.090 -4.601 -23.297 1.00 87.62 277 PRO A O 1
ATOM 2203 N N . ASP A 1 278 ? 7.049 -4.857 -21.303 1.00 94.00 278 ASP A N 1
ATOM 2204 C CA . ASP A 1 278 ? 7.504 -6.215 -21.604 1.00 94.00 278 ASP A CA 1
ATOM 2205 C C . ASP A 1 278 ? 6.343 -7.202 -21.476 1.00 94.00 278 ASP A C 1
ATOM 2207 O O . ASP A 1 278 ? 5.720 -7.345 -20.421 1.00 94.00 278 ASP A O 1
ATOM 2211 N N . ARG A 1 279 ? 6.081 -7.938 -22.557 1.00 94.56 279 ARG A N 1
ATOM 2212 C CA . ARG A 1 279 ? 4.964 -8.881 -22.630 1.00 94.56 279 ARG A CA 1
ATOM 2213 C C . ARG A 1 279 ? 4.971 -9.906 -21.492 1.00 94.56 279 ARG A C 1
ATOM 2215 O O . ARG A 1 279 ? 3.907 -10.210 -20.965 1.00 94.56 279 ARG A O 1
ATOM 2222 N N . ARG A 1 280 ? 6.134 -10.438 -21.097 1.00 96.06 280 ARG A N 1
ATOM 2223 C CA . ARG A 1 280 ? 6.215 -11.474 -20.048 1.00 96.06 280 ARG A CA 1
ATOM 2224 C C . ARG A 1 280 ? 5.806 -10.903 -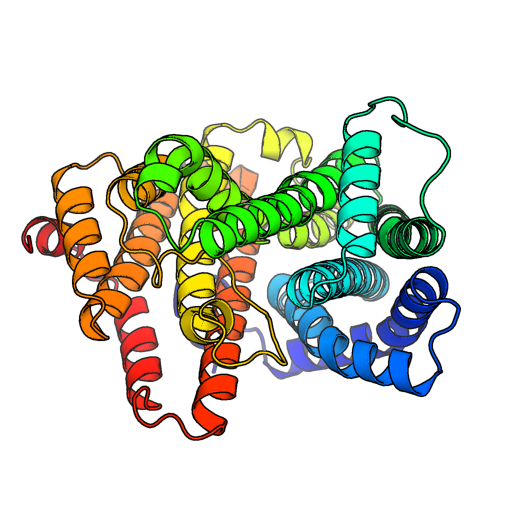18.697 1.00 96.06 280 ARG A C 1
ATOM 2226 O O . ARG A 1 280 ? 5.094 -11.562 -17.946 1.00 96.06 280 ARG A O 1
ATOM 2233 N N . PHE A 1 281 ? 6.231 -9.679 -18.401 1.00 95.94 281 PHE A N 1
ATOM 2234 C CA . PHE A 1 281 ? 5.841 -8.970 -17.188 1.00 95.94 281 PHE A CA 1
ATOM 2235 C C . PHE A 1 281 ? 4.343 -8.663 -17.174 1.00 95.94 281 PHE A C 1
ATOM 2237 O O . PHE A 1 281 ? 3.653 -9.037 -16.226 1.00 95.94 281 PHE A O 1
ATOM 2244 N N . LEU A 1 282 ? 3.820 -8.070 -18.245 1.00 95.62 282 LEU A N 1
ATOM 2245 C CA . LEU A 1 282 ? 2.414 -7.676 -18.326 1.00 95.62 282 LEU A CA 1
ATOM 2246 C C . LEU A 1 282 ? 1.448 -8.881 -18.329 1.00 95.62 282 LEU A C 1
ATOM 2248 O O . LEU A 1 282 ? 0.377 -8.828 -17.715 1.00 95.62 282 LEU A O 1
ATOM 2252 N N . GLU A 1 283 ? 1.829 -10.008 -18.942 1.00 95.31 283 GLU A N 1
ATOM 2253 C CA . GLU A 1 283 ? 1.079 -11.271 -18.848 1.00 95.31 283 GLU A CA 1
ATOM 2254 C C . GLU A 1 283 ? 0.999 -11.768 -17.395 1.00 95.31 283 GLU A C 1
ATOM 2256 O O . GLU A 1 283 ? -0.062 -12.193 -16.934 1.00 95.31 283 GLU A O 1
ATOM 2261 N N . ARG A 1 284 ? 2.099 -11.677 -16.635 1.00 96.81 284 ARG A N 1
ATOM 2262 C CA . ARG A 1 284 ? 2.110 -12.042 -15.209 1.00 96.81 284 ARG A CA 1
ATOM 2263 C C . ARG A 1 284 ? 1.311 -11.056 -14.367 1.00 96.81 284 ARG A C 1
ATOM 2265 O O . ARG A 1 284 ? 0.549 -11.488 -13.505 1.00 96.81 284 ARG A O 1
ATOM 2272 N N . PHE A 1 285 ? 1.424 -9.761 -14.642 1.00 96.88 285 PHE A N 1
ATOM 2273 C CA . PHE A 1 285 ? 0.678 -8.715 -13.947 1.00 96.88 285 PHE A CA 1
ATOM 2274 C C . PHE A 1 285 ? -0.835 -8.905 -14.105 1.00 96.88 285 PHE A C 1
ATOM 2276 O O . PHE A 1 285 ? -1.572 -8.945 -13.118 1.00 96.88 285 PHE A O 1
ATOM 2283 N N . THR A 1 286 ? -1.311 -9.114 -15.334 1.00 96.12 286 THR A N 1
ATOM 2284 C CA . THR A 1 286 ? -2.738 -9.362 -15.604 1.00 96.12 286 THR A CA 1
ATOM 2285 C C . THR A 1 286 ? -3.227 -10.685 -15.012 1.00 96.12 286 THR A C 1
ATOM 2287 O O . THR A 1 286 ? -4.328 -10.728 -14.456 1.00 96.12 286 THR A O 1
ATOM 2290 N N . PHE A 1 287 ? -2.402 -11.739 -15.040 1.00 95.44 287 PHE A N 1
ATOM 2291 C CA . PHE A 1 287 ? -2.701 -13.010 -14.376 1.00 95.44 287 PHE A CA 1
ATOM 2292 C C . PHE A 1 287 ? -2.895 -12.843 -12.860 1.00 95.44 287 PHE A C 1
ATOM 2294 O O . PHE A 1 287 ? -3.929 -13.251 -12.330 1.00 95.44 287 PHE A O 1
ATOM 2301 N N . TYR A 1 288 ? -1.948 -12.202 -12.165 1.00 96.62 288 TYR A N 1
ATOM 2302 C CA . TYR A 1 288 ? -2.047 -11.948 -10.720 1.00 96.62 288 TYR A CA 1
ATOM 2303 C C . TYR A 1 288 ? -3.153 -10.952 -10.360 1.00 96.62 288 TYR A C 1
ATOM 2305 O O . TYR A 1 288 ? -3.681 -11.000 -9.252 1.00 96.62 288 TYR A O 1
ATOM 2313 N N . SER A 1 289 ? -3.569 -10.119 -11.314 1.00 96.69 289 SER A N 1
ATOM 2314 C CA . SER A 1 289 ? -4.752 -9.264 -11.187 1.00 96.69 289 SER A CA 1
ATOM 2315 C C . SER A 1 289 ? -6.076 -10.032 -11.328 1.00 96.69 289 SER A C 1
ATOM 2317 O O . SER A 1 289 ? -7.137 -9.418 -11.391 1.00 96.69 289 SER A O 1
ATOM 2319 N N . GLY A 1 290 ? -6.055 -11.364 -11.464 1.00 95.38 290 GLY A N 1
ATOM 2320 C CA . GLY A 1 290 ? -7.253 -12.199 -11.611 1.00 95.38 290 GLY A CA 1
ATOM 2321 C C . GLY A 1 290 ? -7.940 -12.080 -12.977 1.00 95.38 290 GLY A C 1
ATOM 2322 O O . GLY A 1 290 ? -9.117 -12.430 -13.124 1.00 95.38 290 GLY A O 1
ATOM 2323 N N . ILE A 1 291 ? -7.265 -11.538 -13.995 1.00 95.38 291 ILE A N 1
ATOM 2324 C CA . ILE A 1 291 ? -7.806 -11.426 -15.354 1.00 95.38 291 ILE A CA 1
ATOM 2325 C C . ILE A 1 291 ? -7.504 -12.734 -16.084 1.00 95.38 291 ILE A C 1
ATOM 2327 O O . ILE A 1 291 ? -6.353 -13.025 -16.381 1.00 95.38 291 ILE A O 1
ATOM 2331 N N . THR A 1 292 ? -8.538 -13.530 -16.363 1.00 89.56 292 THR A N 1
ATOM 2332 C CA . THR A 1 292 ? -8.424 -14.833 -17.058 1.00 89.56 292 THR A CA 1
ATOM 2333 C C . THR A 1 292 ? -9.001 -14.818 -18.475 1.00 89.56 292 THR A C 1
ATOM 2335 O O . THR A 1 292 ? -8.826 -15.771 -19.229 1.00 89.56 292 THR A O 1
ATOM 2338 N N . ASP A 1 293 ? -9.685 -13.735 -18.842 1.00 92.31 293 ASP A N 1
ATOM 2339 C CA . ASP A 1 293 ? -10.251 -13.521 -20.169 1.00 92.31 293 ASP A CA 1
ATOM 2340 C C . ASP A 1 293 ? -9.137 -13.160 -21.158 1.00 92.31 293 ASP A C 1
ATOM 2342 O O . ASP A 1 293 ? -8.546 -12.083 -21.077 1.00 92.31 293 ASP A O 1
ATOM 2346 N N . THR A 1 294 ? -8.851 -14.065 -22.094 1.00 91.12 294 THR A N 1
ATOM 2347 C CA . THR A 1 294 ? -7.753 -13.910 -23.056 1.00 91.12 294 THR A CA 1
ATOM 2348 C C . THR A 1 294 ? -7.957 -12.744 -24.020 1.00 91.12 294 THR A C 1
ATOM 2350 O O . THR A 1 294 ? -6.973 -12.170 -24.480 1.00 91.12 294 THR A O 1
ATOM 2353 N N . ALA A 1 295 ? -9.207 -12.390 -24.342 1.00 92.19 295 ALA A N 1
ATOM 2354 C CA . ALA A 1 295 ? -9.487 -11.252 -25.215 1.00 92.19 295 ALA A CA 1
ATOM 2355 C C . ALA A 1 295 ? -9.180 -9.945 -24.479 1.00 92.19 295 ALA A C 1
ATOM 2357 O O . ALA A 1 295 ? -8.436 -9.113 -24.990 1.00 92.19 295 ALA A O 1
ATOM 2358 N N . LEU A 1 296 ? -9.656 -9.820 -23.236 1.00 93.19 296 LEU A N 1
ATOM 2359 C CA . LEU A 1 296 ? -9.366 -8.654 -22.402 1.00 93.19 296 LEU A CA 1
ATOM 2360 C C . LEU A 1 296 ? -7.869 -8.512 -22.098 1.00 93.19 296 LEU A C 1
ATOM 2362 O O . LEU A 1 296 ? -7.342 -7.402 -22.129 1.00 93.19 296 LEU A O 1
ATOM 2366 N N . GLN A 1 297 ? -7.174 -9.625 -21.833 1.00 92.69 297 GLN A N 1
ATOM 2367 C CA . GLN A 1 297 ? -5.715 -9.622 -21.702 1.00 92.69 297 GLN A CA 1
ATOM 2368 C C . GLN A 1 297 ? -5.058 -9.057 -22.965 1.00 92.69 297 GLN A C 1
ATOM 2370 O O . GLN A 1 297 ? -4.220 -8.170 -22.852 1.00 92.69 297 GLN A O 1
ATOM 2375 N N . GLY A 1 298 ? -5.463 -9.521 -24.154 1.00 91.88 298 GLY A N 1
ATOM 2376 C CA . GLY A 1 298 ? -4.957 -9.022 -25.435 1.00 91.88 298 GLY A CA 1
ATOM 2377 C C . GLY A 1 298 ? -5.099 -7.506 -25.581 1.00 91.88 298 GLY A C 1
ATOM 2378 O O . GLY A 1 298 ? -4.101 -6.830 -25.823 1.00 91.88 298 GLY A O 1
ATOM 2379 N N . SER A 1 299 ? -6.299 -6.974 -25.335 1.00 93.19 299 SER A N 1
ATOM 2380 C CA . SER A 1 299 ? -6.572 -5.533 -25.405 1.00 93.19 299 SER A CA 1
ATOM 2381 C C . SER A 1 299 ? -5.766 -4.725 -24.384 1.00 93.19 299 SER A C 1
ATOM 2383 O O . SER A 1 299 ? -5.254 -3.658 -24.706 1.00 93.19 299 SER A O 1
ATOM 2385 N N . LEU A 1 300 ? -5.598 -5.230 -23.156 1.00 94.50 300 LEU A N 1
ATOM 2386 C CA . LEU A 1 300 ? -4.747 -4.574 -22.157 1.00 94.50 300 LEU A CA 1
ATOM 2387 C C . LEU A 1 300 ? -3.274 -4.563 -22.583 1.00 94.50 300 LEU A C 1
ATOM 2389 O O . LEU A 1 300 ? -2.623 -3.533 -22.454 1.00 94.50 300 LEU A O 1
ATOM 2393 N N . MET A 1 301 ? -2.749 -5.669 -23.125 1.00 92.81 301 MET A N 1
ATOM 2394 C CA . MET A 1 301 ? -1.367 -5.706 -23.632 1.00 92.81 301 MET A CA 1
ATOM 2395 C C . MET A 1 301 ? -1.157 -4.699 -24.767 1.00 92.81 301 MET A C 1
ATOM 2397 O O . MET A 1 301 ? -0.111 -4.053 -24.824 1.00 92.81 301 MET A O 1
ATOM 2401 N N . SER A 1 302 ? -2.145 -4.573 -25.657 1.00 93.06 302 SER A N 1
ATOM 2402 C CA . SER A 1 302 ? -2.154 -3.604 -26.755 1.00 93.06 302 SER A CA 1
ATOM 2403 C C . SER A 1 302 ? -2.069 -2.173 -26.211 1.00 93.06 302 SER A C 1
ATOM 2405 O O . SER A 1 302 ? -1.131 -1.446 -26.534 1.00 93.06 302 SER A O 1
ATOM 2407 N N . ALA A 1 303 ? -2.953 -1.820 -25.273 1.00 93.75 303 ALA A N 1
ATOM 2408 C CA . ALA A 1 303 ? -2.978 -0.508 -24.626 1.00 93.75 303 ALA A CA 1
ATOM 2409 C C . ALA A 1 303 ? -1.661 -0.170 -23.898 1.00 93.75 303 ALA A C 1
ATOM 2411 O O . ALA A 1 303 ? -1.089 0.900 -24.108 1.00 93.75 303 ALA A O 1
ATOM 2412 N N . PHE A 1 304 ? -1.116 -1.100 -23.102 1.00 93.00 304 PHE A N 1
ATOM 2413 C CA . PHE A 1 304 ? 0.175 -0.896 -22.427 1.00 93.00 304 PHE A CA 1
ATOM 2414 C C . PHE A 1 304 ? 1.331 -0.681 -23.415 1.00 93.00 304 PHE A C 1
ATOM 2416 O O . PHE A 1 304 ? 2.268 0.049 -23.107 1.00 93.00 304 PHE A O 1
ATOM 2423 N N . SER A 1 305 ? 1.277 -1.302 -24.597 1.00 88.75 305 SER A N 1
ATOM 2424 C CA . SER A 1 305 ? 2.343 -1.206 -25.603 1.00 88.75 305 SER A CA 1
ATOM 2425 C C . SER A 1 305 ? 2.316 0.110 -26.383 1.00 88.75 305 SER A C 1
ATOM 2427 O O . SER A 1 305 ? 3.373 0.606 -26.769 1.00 88.75 305 SER A O 1
ATOM 2429 N N . HIS A 1 306 ? 1.128 0.663 -26.645 1.00 86.56 306 HIS A N 1
ATOM 2430 C CA . HIS A 1 306 ? 0.977 1.953 -27.324 1.00 86.56 306 HIS A CA 1
ATOM 2431 C C . HIS A 1 306 ? 1.286 3.130 -26.396 1.00 86.56 306 HIS A C 1
ATOM 2433 O O . HIS A 1 306 ? 1.897 4.104 -26.839 1.00 86.56 306 HIS A O 1
ATOM 2439 N N . ALA A 1 307 ? 0.900 3.010 -25.119 1.00 83.56 307 ALA A N 1
ATOM 2440 C CA . ALA A 1 307 ? 1.172 3.977 -24.060 1.00 83.56 307 ALA A CA 1
ATOM 2441 C C . ALA A 1 307 ? 0.771 5.424 -24.416 1.00 83.56 307 ALA A C 1
ATOM 2443 O O . ALA A 1 307 ? 1.489 6.373 -24.093 1.00 83.56 307 ALA A O 1
ATOM 2444 N N . THR A 1 308 ? -0.372 5.602 -25.087 1.00 87.19 308 THR A N 1
ATOM 2445 C CA . THR A 1 308 ? -0.983 6.926 -25.259 1.00 87.19 308 THR A CA 1
ATOM 2446 C C . THR A 1 308 ? -1.805 7.312 -24.029 1.00 87.19 308 THR A C 1
ATOM 2448 O O . THR A 1 308 ? -2.156 6.471 -23.204 1.00 87.19 308 THR A O 1
ATOM 2451 N N . GLU A 1 309 ? -2.161 8.591 -23.912 1.00 81.94 309 GLU A N 1
ATOM 2452 C CA . GLU A 1 309 ? -3.044 9.061 -22.840 1.00 81.94 309 GLU A CA 1
ATOM 2453 C C . GLU A 1 309 ? -4.406 8.343 -22.863 1.00 81.94 309 GLU A C 1
ATOM 2455 O O . GLU A 1 309 ? -4.893 7.907 -21.822 1.00 81.94 309 GLU A O 1
ATOM 2460 N N . GLU A 1 310 ? -4.983 8.129 -24.051 1.00 86.88 310 GLU A N 1
ATOM 2461 C CA . GLU A 1 310 ? -6.231 7.372 -24.217 1.00 86.88 310 GLU A CA 1
ATOM 2462 C C . GLU A 1 310 ? -6.084 5.913 -23.751 1.00 86.88 310 GLU A C 1
ATOM 2464 O O . GLU A 1 310 ? -6.982 5.381 -23.092 1.00 86.88 310 GLU A O 1
ATOM 2469 N N . ASP A 1 311 ? -4.938 5.280 -24.026 1.00 89.44 311 ASP A N 1
ATOM 2470 C CA . ASP A 1 311 ? -4.647 3.917 -23.570 1.00 89.44 311 ASP A CA 1
ATOM 2471 C C . ASP A 1 311 ? -4.513 3.841 -22.047 1.00 89.44 311 ASP A C 1
ATOM 2473 O O . ASP A 1 311 ? -5.038 2.919 -21.419 1.00 89.44 311 ASP A O 1
ATOM 2477 N N . TRP A 1 312 ? -3.843 4.815 -21.428 1.00 87.50 312 TRP A N 1
ATOM 2478 C CA . TRP A 1 312 ? -3.697 4.869 -19.973 1.00 87.50 312 TRP A CA 1
ATOM 2479 C C . TRP A 1 312 ? -5.049 5.028 -19.279 1.00 87.50 312 TRP A C 1
ATOM 2481 O O . TRP A 1 312 ? -5.347 4.303 -18.325 1.00 87.50 312 TRP A O 1
ATOM 2491 N N . LEU A 1 313 ? -5.906 5.906 -19.809 1.00 84.75 313 LEU A N 1
ATOM 2492 C CA . LEU A 1 313 ? -7.282 6.066 -19.343 1.00 84.75 313 LEU A CA 1
ATOM 2493 C C . LEU A 1 313 ? -8.082 4.770 -19.499 1.00 84.75 313 LEU A C 1
ATOM 2495 O O . LEU A 1 313 ? -8.807 4.370 -18.584 1.00 84.75 313 LEU A O 1
ATOM 2499 N N . TYR A 1 314 ? -7.931 4.084 -20.633 1.00 90.44 314 TYR A N 1
ATOM 2500 C CA . TYR A 1 314 ? -8.558 2.788 -20.873 1.00 90.44 314 TYR A CA 1
ATOM 2501 C C . TYR A 1 314 ? -8.106 1.726 -19.856 1.00 90.44 314 TYR A C 1
ATOM 2503 O O . TYR A 1 314 ? -8.949 1.009 -19.306 1.00 90.44 314 TYR A O 1
ATOM 2511 N N . ILE A 1 315 ? -6.807 1.646 -19.552 1.00 92.50 315 ILE A N 1
ATOM 2512 C CA . ILE A 1 315 ? -6.250 0.717 -18.558 1.00 92.50 315 ILE A CA 1
ATOM 2513 C C . ILE A 1 315 ? -6.834 1.014 -17.171 1.00 92.50 315 ILE A C 1
ATOM 2515 O O . ILE A 1 315 ? -7.439 0.129 -16.558 1.00 92.50 315 ILE A O 1
ATOM 2519 N N . ALA A 1 316 ? -6.719 2.258 -16.696 1.00 89.44 316 ALA A N 1
ATOM 2520 C CA . ALA A 1 316 ? -7.216 2.671 -15.382 1.00 89.44 316 ALA A CA 1
ATOM 2521 C C . ALA A 1 316 ? -8.721 2.386 -15.232 1.00 89.44 316 ALA A C 1
ATOM 2523 O O . ALA A 1 316 ? -9.167 1.787 -14.246 1.00 89.44 316 ALA A O 1
ATOM 2524 N N . ARG A 1 317 ? -9.508 2.730 -16.258 1.00 88.25 317 ARG A N 1
ATOM 2525 C CA . ARG A 1 317 ? -10.951 2.473 -16.301 1.00 88.25 317 ARG A CA 1
ATOM 2526 C C . ARG A 1 317 ? -11.282 0.982 -16.299 1.00 88.25 317 ARG A C 1
ATOM 2528 O O . ARG A 1 317 ? -12.214 0.567 -15.608 1.00 88.25 317 ARG A O 1
ATOM 2535 N N . THR A 1 318 ? -10.519 0.166 -17.021 1.00 92.94 318 THR A N 1
ATOM 2536 C CA . THR A 1 318 ? -10.701 -1.291 -17.042 1.00 92.94 318 THR A CA 1
ATOM 2537 C C . THR A 1 318 ? -10.510 -1.896 -15.657 1.00 92.94 318 THR A C 1
ATOM 2539 O O . THR A 1 318 ? -11.362 -2.662 -15.201 1.00 92.94 318 THR A O 1
ATOM 2542 N N . TYR A 1 319 ? -9.450 -1.514 -14.946 1.00 93.94 319 TYR A N 1
ATOM 2543 C CA . TYR A 1 319 ? -9.201 -2.001 -13.588 1.00 93.94 319 TYR A CA 1
ATOM 2544 C C . TYR A 1 319 ? -10.271 -1.531 -12.592 1.00 93.94 319 TYR A C 1
ATOM 2546 O O . TYR A 1 319 ? -10.750 -2.336 -11.787 1.00 93.94 319 TYR A O 1
ATOM 2554 N N . ALA A 1 320 ? -10.730 -0.279 -12.694 1.00 91.69 320 ALA A N 1
ATOM 2555 C CA . ALA A 1 320 ? -11.845 0.222 -11.890 1.00 91.69 320 ALA A CA 1
ATOM 2556 C C . ALA A 1 320 ? -13.143 -0.566 -12.141 1.00 91.69 320 ALA A C 1
ATOM 2558 O O . ALA A 1 320 ? -13.825 -0.964 -11.193 1.00 91.69 320 ALA A O 1
ATOM 2559 N N . PHE A 1 321 ? -13.474 -0.848 -13.407 1.00 91.19 321 PHE A N 1
ATOM 2560 C CA . PHE A 1 321 ? -14.658 -1.633 -13.756 1.00 91.19 321 PHE A CA 1
ATOM 2561 C C . PHE A 1 321 ? -14.574 -3.057 -13.196 1.00 91.19 321 PHE A C 1
ATOM 2563 O O . PHE A 1 321 ? -15.511 -3.515 -12.542 1.00 91.19 321 PHE A O 1
ATOM 2570 N N . LEU A 1 322 ? -13.453 -3.753 -13.418 1.00 93.56 322 LEU A N 1
ATOM 2571 C CA . LEU A 1 322 ? -13.250 -5.124 -12.938 1.00 93.56 322 LEU A CA 1
ATOM 2572 C C . LEU A 1 322 ? -13.387 -5.224 -11.417 1.00 93.56 322 LEU A C 1
ATOM 2574 O O . LEU A 1 322 ? -13.953 -6.194 -10.905 1.00 93.56 322 LEU A O 1
ATOM 2578 N N . LEU A 1 323 ? -12.894 -4.219 -10.694 1.00 94.94 323 LEU A N 1
ATOM 2579 C CA . LEU A 1 323 ? -13.033 -4.134 -9.249 1.00 94.94 323 LEU A CA 1
ATOM 2580 C C . LEU A 1 323 ? -14.495 -3.949 -8.818 1.00 94.94 323 LEU A C 1
ATOM 2582 O O . LEU A 1 323 ? -14.963 -4.684 -7.946 1.00 94.94 323 LEU A O 1
ATOM 2586 N N . ARG A 1 324 ? -15.231 -3.017 -9.437 1.00 93.00 324 ARG A N 1
ATOM 2587 C CA . ARG A 1 324 ? -16.664 -2.804 -9.155 1.00 93.00 324 ARG A CA 1
ATOM 2588 C C . ARG A 1 324 ? -17.487 -4.054 -9.421 1.00 93.00 324 ARG A C 1
ATOM 2590 O O . ARG A 1 324 ? -18.287 -4.439 -8.573 1.00 93.00 324 ARG A O 1
ATOM 2597 N N . ASP A 1 325 ? -17.275 -4.684 -10.573 1.00 93.44 325 ASP A N 1
ATOM 2598 C CA . ASP A 1 325 ? -17.977 -5.903 -10.971 1.00 93.44 325 ASP A CA 1
ATOM 2599 C C . ASP A 1 325 ? -17.688 -7.043 -9.985 1.00 93.44 325 ASP A C 1
ATOM 2601 O O . ASP A 1 325 ? -18.607 -7.652 -9.433 1.00 93.44 325 ASP A O 1
ATOM 2605 N N . SER A 1 326 ? -16.412 -7.243 -9.633 1.00 95.06 326 SER A N 1
ATOM 2606 C CA . SER A 1 326 ? -16.007 -8.255 -8.652 1.00 95.06 326 SER A CA 1
ATOM 2607 C C . SER A 1 326 ? -16.639 -8.000 -7.277 1.00 95.06 326 SER A C 1
ATOM 2609 O O . SER A 1 326 ? -17.166 -8.926 -6.659 1.00 95.06 326 SER A O 1
ATOM 2611 N N . LEU A 1 327 ? -16.667 -6.748 -6.811 1.00 95.06 327 LEU A N 1
ATOM 2612 C CA . LEU A 1 327 ? -17.321 -6.372 -5.557 1.00 95.06 327 LEU A CA 1
ATOM 2613 C C . LEU A 1 327 ? -18.846 -6.591 -5.612 1.00 95.06 327 LEU A C 1
ATOM 2615 O O . LEU A 1 327 ? -19.436 -7.135 -4.674 1.00 95.06 327 LEU A O 1
ATOM 2619 N N . ALA A 1 328 ? -19.494 -6.204 -6.713 1.00 93.50 328 ALA A N 1
ATOM 2620 C CA . ALA A 1 328 ? -20.925 -6.395 -6.932 1.00 93.50 328 ALA A CA 1
ATOM 2621 C C . ALA A 1 328 ? -21.302 -7.883 -6.991 1.00 93.50 328 ALA A C 1
ATOM 2623 O O . ALA A 1 328 ? -22.379 -8.253 -6.516 1.00 93.50 328 ALA A O 1
ATOM 2624 N N . SER A 1 329 ? -20.399 -8.736 -7.474 1.00 95.62 329 SER A N 1
ATOM 2625 C CA . SER A 1 329 ? -20.588 -10.186 -7.561 1.00 95.62 329 SER A CA 1
ATOM 2626 C C . SER A 1 329 ? -20.410 -10.938 -6.232 1.00 95.62 329 SER A C 1
ATOM 2628 O O . SER A 1 329 ? -20.764 -12.116 -6.153 1.00 95.62 329 SER A O 1
ATOM 2630 N N . LEU A 1 330 ? -19.890 -10.291 -5.174 1.00 97.19 330 LEU A N 1
ATOM 2631 C CA . LEU A 1 330 ? -19.675 -10.961 -3.887 1.00 97.19 330 LEU A CA 1
ATOM 2632 C C . LEU A 1 330 ? -20.983 -11.563 -3.331 1.00 97.19 330 LEU A C 1
ATOM 2634 O O . LEU A 1 330 ? -22.030 -10.902 -3.367 1.00 97.19 330 LEU A O 1
ATOM 2638 N N . PRO A 1 331 ? -20.940 -12.769 -2.728 1.00 97.94 331 PRO A N 1
ATOM 2639 C CA . PRO A 1 331 ? -22.098 -13.338 -2.051 1.00 97.94 331 PRO A CA 1
ATOM 2640 C C . PRO A 1 331 ? -22.624 -12.409 -0.952 1.00 97.94 331 PRO A C 1
ATOM 2642 O O . PRO A 1 331 ? -21.850 -11.868 -0.160 1.00 97.94 331 PRO A O 1
ATOM 2645 N N . GLN A 1 332 ? -23.949 -12.275 -0.846 1.00 97.56 332 GLN A N 1
ATOM 2646 C CA . GLN A 1 332 ? -24.569 -11.390 0.147 1.00 97.56 332 GLN A CA 1
ATOM 2647 C C . GLN A 1 332 ? -24.112 -11.660 1.596 1.00 97.56 332 GLN A C 1
ATOM 2649 O O . GLN A 1 332 ? -23.857 -10.689 2.306 1.00 97.56 332 GLN A O 1
ATOM 2654 N N . PRO A 1 333 ? -23.935 -12.920 2.053 1.00 98.06 333 PRO A N 1
ATOM 2655 C CA . PRO A 1 333 ? -23.414 -13.178 3.396 1.00 98.06 333 PRO A CA 1
ATOM 2656 C C . PRO A 1 333 ? -22.008 -12.610 3.631 1.00 98.06 333 PRO A C 1
ATOM 2658 O O . PRO A 1 333 ? -21.738 -12.113 4.719 1.00 98.06 333 PRO A O 1
ATOM 2661 N N . VAL A 1 334 ? -21.136 -12.636 2.615 1.00 98.19 334 VAL A N 1
ATOM 2662 C CA . VAL A 1 334 ? -19.778 -12.067 2.688 1.00 98.19 334 VAL A CA 1
ATOM 2663 C C . VAL A 1 334 ? -19.859 -10.544 2.761 1.00 98.19 334 VAL A C 1
ATOM 2665 O O . VAL A 1 334 ? -19.237 -9.944 3.632 1.00 98.19 334 VAL A O 1
ATOM 2668 N N . LYS A 1 335 ? -20.687 -9.921 1.907 1.00 97.44 335 LYS A N 1
ATOM 2669 C CA . LYS A 1 335 ? -20.900 -8.463 1.919 1.00 97.44 335 LYS A CA 1
ATOM 2670 C C . LYS A 1 335 ? -21.369 -7.962 3.281 1.00 97.44 335 LYS A C 1
ATOM 2672 O O . LYS A 1 335 ? -20.825 -6.987 3.775 1.00 97.44 335 LYS A O 1
ATOM 2677 N N . VAL A 1 336 ? -22.348 -8.640 3.882 1.00 97.62 336 VAL A N 1
ATOM 2678 C CA . VAL A 1 336 ? -22.895 -8.267 5.195 1.00 97.62 336 VAL A CA 1
ATOM 2679 C C . VAL A 1 336 ? -21.875 -8.514 6.305 1.00 97.62 336 VAL A C 1
ATOM 2681 O O . VAL A 1 336 ? -21.664 -7.644 7.140 1.00 97.62 336 VAL A O 1
ATOM 2684 N N . LYS A 1 337 ? -21.210 -9.678 6.316 1.00 98.06 337 LYS A N 1
ATOM 2685 C CA . LYS A 1 337 ? -20.233 -10.017 7.363 1.00 98.06 337 LYS A CA 1
ATOM 2686 C C . LYS A 1 337 ? -19.049 -9.044 7.393 1.00 98.06 337 LYS A C 1
ATOM 2688 O O . LYS A 1 337 ? -18.562 -8.717 8.471 1.00 98.06 337 LYS A O 1
ATOM 2693 N N . TYR A 1 338 ? -18.583 -8.603 6.225 1.00 98.44 338 TYR A N 1
ATOM 2694 C CA . TYR A 1 338 ? -17.367 -7.799 6.075 1.00 98.44 338 TYR A CA 1
ATOM 2695 C C . TYR A 1 338 ? -17.641 -6.364 5.599 1.00 98.44 338 TYR A C 1
ATOM 2697 O O . TYR A 1 338 ? -16.751 -5.727 5.042 1.00 98.44 338 TYR A O 1
ATOM 2705 N N . GLU A 1 339 ? -18.849 -5.837 5.817 1.00 97.56 339 GLU A N 1
ATOM 2706 C CA . GLU A 1 339 ? -19.289 -4.525 5.316 1.00 97.56 339 GLU A CA 1
ATOM 2707 C C . GLU A 1 339 ? -18.329 -3.386 5.691 1.00 97.56 339 GLU A C 1
ATOM 2709 O O . GLU A 1 339 ? -17.893 -2.624 4.824 1.00 97.56 339 GLU A O 1
ATOM 2714 N N . VAL A 1 340 ? -17.942 -3.298 6.969 1.00 97.50 340 VAL A N 1
ATOM 2715 C CA . VAL A 1 340 ? -16.992 -2.281 7.449 1.00 97.50 340 VAL A CA 1
ATOM 2716 C C . VAL A 1 340 ? -15.634 -2.450 6.772 1.00 97.50 340 VAL A C 1
ATOM 2718 O O . VAL A 1 340 ? -15.080 -1.484 6.259 1.00 97.50 340 VAL A O 1
ATOM 2721 N N . PHE A 1 341 ? -15.113 -3.677 6.703 1.00 98.19 341 PHE A N 1
ATOM 2722 C CA . PHE A 1 341 ? -13.819 -3.947 6.074 1.00 98.19 341 PHE A CA 1
ATOM 2723 C C . PHE A 1 341 ? -13.817 -3.560 4.586 1.00 98.19 341 PHE A C 1
ATOM 2725 O O . PHE A 1 341 ? -12.925 -2.848 4.133 1.00 98.19 341 PHE A O 1
ATOM 2732 N N . LEU A 1 342 ? -14.855 -3.951 3.840 1.00 98.00 342 LEU A N 1
ATOM 2733 C CA . LEU A 1 342 ? -15.031 -3.599 2.428 1.00 98.00 342 LEU A CA 1
ATOM 2734 C C . LEU A 1 342 ? -15.173 -2.086 2.221 1.00 98.00 342 LEU A C 1
ATOM 2736 O O . LEU A 1 342 ? -14.620 -1.547 1.265 1.00 98.00 342 LEU A O 1
ATOM 2740 N N . THR A 1 343 ? -15.881 -1.395 3.116 1.00 96.19 343 THR A N 1
ATOM 2741 C CA . THR A 1 343 ? -16.006 0.070 3.083 1.00 96.19 343 THR A CA 1
ATOM 2742 C C . THR A 1 343 ? -14.645 0.738 3.241 1.00 96.19 343 THR A C 1
ATOM 2744 O O . THR A 1 343 ? -14.306 1.644 2.481 1.00 96.19 343 THR A O 1
ATOM 2747 N N . LEU A 1 344 ? -13.825 0.254 4.174 1.00 96.69 344 LEU A N 1
ATOM 2748 C CA . LEU A 1 344 ? -12.471 0.763 4.351 1.00 96.69 344 LEU A CA 1
ATOM 2749 C C . LEU A 1 344 ? -11.576 0.444 3.142 1.00 96.69 344 LEU A C 1
ATOM 2751 O O . LEU A 1 344 ? -10.837 1.330 2.731 1.00 96.69 344 LEU A O 1
ATOM 2755 N N . CYS A 1 345 ? -11.695 -0.729 2.499 1.00 97.06 345 CYS A N 1
ATOM 2756 C CA . CYS A 1 345 ? -10.992 -1.002 1.233 1.00 97.06 345 CYS A CA 1
ATOM 2757 C C . CYS A 1 345 ? -11.313 0.054 0.166 1.00 97.06 345 CYS A C 1
ATOM 2759 O O . CYS A 1 345 ? -10.406 0.583 -0.479 1.00 97.06 345 CYS A O 1
ATOM 2761 N N . LYS A 1 346 ? -12.603 0.381 -0.009 1.00 95.06 346 LYS A N 1
ATOM 2762 C CA . LYS A 1 346 ? -13.040 1.411 -0.961 1.00 95.06 346 LYS A CA 1
ATOM 2763 C C . LYS A 1 346 ? -12.416 2.768 -0.641 1.00 95.06 346 LYS A C 1
ATOM 2765 O O . LYS A 1 346 ? -11.877 3.411 -1.535 1.00 95.06 346 LYS A O 1
ATOM 2770 N N . ARG A 1 347 ? -12.451 3.185 0.630 1.00 92.75 347 ARG A N 1
ATOM 2771 C CA . ARG A 1 347 ? -11.884 4.469 1.078 1.00 92.75 347 ARG A CA 1
ATOM 2772 C C . ARG A 1 347 ? -10.368 4.526 0.930 1.00 92.75 347 ARG A C 1
ATOM 2774 O O . ARG A 1 347 ? -9.857 5.560 0.525 1.00 92.75 347 ARG A O 1
ATOM 2781 N N . THR A 1 348 ? -9.648 3.445 1.230 1.00 93.38 348 THR A N 1
ATOM 2782 C CA . THR A 1 348 ? -8.191 3.392 1.034 1.00 93.38 348 THR A CA 1
ATOM 2783 C C . THR A 1 348 ? -7.832 3.570 -0.435 1.00 93.38 348 THR A C 1
ATOM 2785 O O . THR A 1 348 ? -6.936 4.348 -0.745 1.00 93.38 348 THR A O 1
ATOM 2788 N N . LEU A 1 349 ? -8.561 2.913 -1.337 1.00 91.69 349 LEU A N 1
ATOM 2789 C CA . LEU A 1 349 ? -8.346 3.058 -2.772 1.00 91.69 349 LEU A CA 1
ATOM 2790 C C . LEU A 1 349 ? -8.691 4.471 -3.266 1.00 91.69 349 LEU A C 1
ATOM 2792 O O . LEU A 1 349 ? -7.910 5.063 -4.001 1.00 91.69 349 LEU A O 1
ATOM 2796 N N . GLU A 1 350 ? -9.819 5.038 -2.837 1.00 87.56 350 GLU A N 1
ATOM 2797 C CA . GLU A 1 350 ? -10.209 6.409 -3.192 1.00 87.56 350 GLU A CA 1
ATOM 2798 C C . GLU A 1 350 ? -9.206 7.449 -2.675 1.00 87.56 350 GLU A C 1
ATOM 2800 O O . GLU A 1 350 ? -8.836 8.361 -3.408 1.00 87.56 350 GLU A O 1
ATOM 2805 N N . ALA A 1 351 ? -8.714 7.284 -1.443 1.00 83.88 351 ALA A N 1
ATOM 2806 C CA . ALA A 1 351 ? -7.673 8.131 -0.873 1.00 83.88 351 ALA A CA 1
ATOM 2807 C C . ALA A 1 351 ? -6.332 7.976 -1.616 1.00 83.88 351 ALA A C 1
ATOM 2809 O O . ALA A 1 351 ? -5.634 8.964 -1.829 1.00 83.88 351 ALA A O 1
ATOM 2810 N N . GLY A 1 352 ? -5.978 6.753 -2.028 1.00 79.06 352 GLY A N 1
ATOM 2811 C CA . GLY A 1 352 ? -4.768 6.473 -2.809 1.00 79.06 352 GLY A CA 1
ATOM 2812 C C . GLY A 1 352 ? -4.828 7.098 -4.200 1.00 79.06 352 GLY A C 1
ATOM 2813 O O . GLY A 1 352 ? -3.867 7.709 -4.647 1.00 79.06 352 GLY A O 1
ATOM 2814 N N . PHE A 1 353 ? -5.998 7.060 -4.834 1.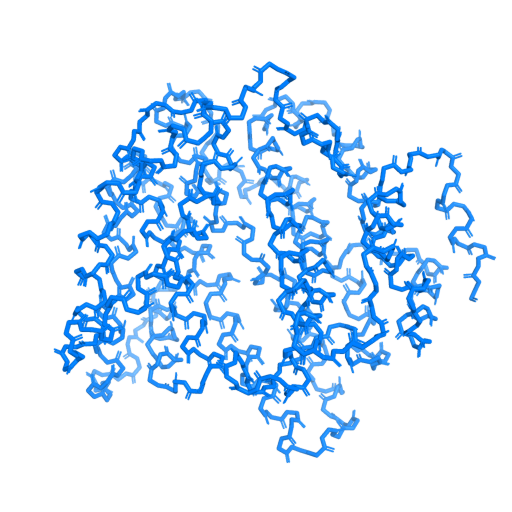00 77.31 353 PHE A N 1
ATOM 2815 C CA . PHE A 1 353 ? -6.233 7.742 -6.099 1.00 77.31 353 PHE A CA 1
ATOM 2816 C C . PHE A 1 353 ? -6.008 9.262 -5.997 1.00 77.31 353 PHE A C 1
ATOM 2818 O O . PHE A 1 353 ? -5.409 9.851 -6.891 1.00 77.31 353 PHE A O 1
ATOM 2825 N N . VAL A 1 354 ? -6.413 9.906 -4.893 1.00 68.00 354 VAL A N 1
ATOM 2826 C CA . VAL A 1 354 ? -6.120 11.339 -4.669 1.00 68.00 354 VAL A CA 1
ATOM 2827 C C . VAL A 1 354 ? -4.620 11.603 -4.609 1.00 68.00 354 VAL A C 1
ATOM 2829 O O . VAL A 1 354 ? -4.165 12.620 -5.127 1.00 68.00 354 VAL A O 1
ATOM 2832 N N . ASN A 1 355 ? -3.860 10.701 -3.982 1.00 69.06 355 ASN A N 1
ATOM 2833 C CA . ASN A 1 355 ? -2.407 10.827 -3.916 1.00 69.06 355 ASN A CA 1
ATOM 2834 C C . ASN A 1 355 ? -1.799 10.766 -5.319 1.00 69.06 355 ASN A C 1
ATOM 2836 O O . ASN A 1 355 ? -1.121 11.716 -5.687 1.00 69.06 355 ASN A O 1
ATOM 2840 N N . ALA A 1 356 ? -2.153 9.759 -6.125 1.00 66.81 356 ALA A N 1
ATOM 2841 C CA . ALA A 1 356 ? -1.671 9.634 -7.503 1.00 66.81 356 ALA A CA 1
ATOM 2842 C C . ALA A 1 356 ? -1.984 10.882 -8.352 1.00 66.81 356 ALA A C 1
ATOM 2844 O O . ALA A 1 356 ? -1.148 11.363 -9.113 1.00 66.81 356 ALA A O 1
ATOM 2845 N N . VAL A 1 357 ? -3.176 11.465 -8.183 1.00 62.94 357 VAL A N 1
ATOM 2846 C CA . VAL A 1 357 ? -3.537 12.745 -8.815 1.00 62.94 357 VAL A CA 1
ATOM 2847 C C . VAL A 1 357 ? -2.643 13.891 -8.328 1.00 62.94 357 VAL A C 1
ATOM 2849 O O . VAL A 1 357 ? -2.219 14.727 -9.125 1.00 62.94 357 VAL A O 1
ATOM 2852 N N . GLY A 1 358 ? -2.354 13.947 -7.028 1.00 61.53 358 GLY A N 1
ATOM 2853 C CA . GLY A 1 358 ? -1.418 14.908 -6.451 1.00 61.53 358 GLY A CA 1
ATOM 2854 C C . GLY A 1 358 ? -0.008 14.776 -7.028 1.00 61.53 358 GLY A C 1
ATOM 2855 O O . GLY A 1 358 ? 0.602 15.792 -7.355 1.00 61.53 358 GLY A O 1
ATOM 2856 N N . ASP A 1 359 ? 0.474 13.549 -7.210 1.00 66.50 359 ASP A N 1
ATOM 2857 C CA . ASP A 1 359 ? 1.805 13.263 -7.749 1.00 66.50 359 ASP A CA 1
ATOM 2858 C C . ASP A 1 359 ? 1.910 13.702 -9.227 1.00 66.50 359 ASP A C 1
ATOM 2860 O O . ASP A 1 359 ? 2.864 14.391 -9.602 1.00 66.50 359 ASP A O 1
ATOM 2864 N N . ILE A 1 360 ? 0.855 13.496 -10.029 1.00 63.50 360 ILE A N 1
ATOM 2865 C CA . ILE A 1 360 ? 0.740 14.070 -11.385 1.00 63.50 360 ILE A CA 1
ATOM 2866 C C . ILE A 1 360 ? 0.872 15.601 -11.350 1.00 63.50 360 ILE A C 1
ATOM 2868 O O . ILE A 1 360 ? 1.727 16.157 -12.041 1.00 63.50 360 ILE A O 1
ATOM 2872 N N . PHE A 1 361 ? 0.111 16.296 -10.498 1.00 62.16 361 PHE A N 1
ATOM 2873 C CA . PHE A 1 361 ? 0.197 17.759 -10.388 1.00 62.16 361 PHE A CA 1
ATOM 2874 C C . PHE A 1 361 ? 1.588 18.260 -9.976 1.00 62.16 361 PHE A C 1
ATOM 2876 O O . PHE A 1 361 ? 2.024 19.320 -10.437 1.00 62.16 361 PHE A O 1
ATOM 2883 N N . LEU A 1 362 ? 2.283 17.529 -9.098 1.00 62.22 362 LEU A N 1
ATOM 2884 C CA . LEU A 1 362 ? 3.640 17.877 -8.675 1.00 62.22 362 LEU A CA 1
ATOM 2885 C C . LEU A 1 362 ? 4.633 17.785 -9.840 1.00 62.22 362 LEU A C 1
ATOM 2887 O O . LEU A 1 362 ? 5.499 18.654 -9.954 1.00 62.22 362 LEU A O 1
ATOM 2891 N N . THR A 1 363 ? 4.485 16.785 -10.714 1.00 59.66 363 THR A N 1
ATOM 2892 C CA . THR A 1 363 ? 5.320 16.633 -11.920 1.00 59.66 363 THR A CA 1
ATOM 2893 C C . THR A 1 363 ? 5.006 17.699 -12.986 1.00 59.66 363 THR A C 1
ATOM 2895 O O . THR A 1 363 ? 5.922 18.331 -13.516 1.00 59.66 363 THR A O 1
ATOM 2898 N N . GLU A 1 364 ? 3.724 18.006 -13.230 1.00 59.41 364 GLU A N 1
ATOM 2899 C CA . GLU A 1 364 ? 3.271 19.010 -14.214 1.00 59.41 364 GLU A CA 1
ATOM 2900 C C . GLU A 1 364 ? 3.671 20.448 -13.850 1.00 59.41 364 GLU A C 1
ATOM 2902 O O . GLU A 1 364 ? 4.027 21.255 -14.715 1.00 59.41 364 GLU A O 1
ATOM 2907 N N . GLY A 1 365 ? 3.658 20.784 -12.555 1.00 54.94 365 GLY A N 1
ATOM 2908 C CA . GLY A 1 365 ? 4.046 22.106 -12.055 1.00 54.94 365 GLY A CA 1
ATOM 2909 C C . GLY A 1 365 ? 5.515 22.477 -12.309 1.00 54.94 365 GLY A C 1
ATOM 2910 O O . GLY A 1 365 ? 5.890 23.628 -12.073 1.00 54.94 365 GLY A O 1
ATOM 2911 N N . GLN A 1 366 ? 6.337 21.534 -12.789 1.00 51.22 366 GLN A N 1
ATOM 2912 C CA . GLN A 1 366 ? 7.776 21.694 -13.030 1.00 51.22 366 GLN A CA 1
ATOM 2913 C C . GLN A 1 366 ? 8.197 21.719 -14.518 1.00 51.22 366 GLN A C 1
ATOM 2915 O O . GLN A 1 366 ? 9.346 21.423 -14.813 1.00 51.22 366 GLN A O 1
ATOM 2920 N N . GLU A 1 367 ? 7.332 22.182 -15.433 1.00 46.06 367 GLU A N 1
ATOM 2921 C CA . GLU A 1 367 ? 7.611 22.437 -16.873 1.00 46.06 367 GLU A CA 1
ATOM 2922 C C . GLU A 1 367 ? 7.337 21.294 -17.878 1.00 46.06 367 GLU A C 1
ATOM 2924 O O . GLU A 1 367 ? 7.783 21.399 -19.025 1.00 46.06 367 GLU A O 1
ATOM 2929 N N . ASP A 1 368 ? 6.551 20.259 -17.553 1.00 43.38 368 ASP A N 1
ATOM 2930 C CA . ASP A 1 368 ? 6.125 19.282 -18.573 1.00 43.38 368 ASP A CA 1
ATOM 2931 C C . ASP A 1 368 ? 4.767 19.661 -19.200 1.00 43.38 368 ASP A C 1
ATOM 2933 O O . ASP A 1 368 ? 3.765 19.849 -18.515 1.00 43.38 368 ASP A O 1
ATOM 2937 N N . LYS A 1 369 ? 4.733 19.833 -20.528 1.00 45.50 369 LYS A N 1
ATOM 2938 C CA . LYS A 1 369 ? 3.564 20.325 -21.296 1.00 45.50 369 LYS A CA 1
ATOM 2939 C C . LYS A 1 369 ? 2.647 19.213 -21.814 1.00 45.50 369 LYS A C 1
ATOM 2941 O O . LYS A 1 369 ? 1.723 19.506 -22.571 1.00 45.50 369 LYS A O 1
ATOM 2946 N N . ASN A 1 370 ? 2.926 17.958 -21.471 1.00 43.53 370 ASN A N 1
ATOM 2947 C CA . ASN A 1 370 ? 2.303 16.798 -22.114 1.00 43.53 370 ASN A CA 1
ATOM 2948 C C . ASN A 1 370 ? 1.186 16.139 -21.296 1.00 43.53 370 ASN A C 1
ATOM 2950 O O . ASN A 1 370 ? 0.644 15.129 -21.730 1.00 43.53 370 ASN A O 1
ATOM 2954 N N . VAL A 1 371 ? 0.830 16.699 -20.139 1.00 47.09 371 VAL A N 1
ATOM 2955 C CA . VAL A 1 371 ? -0.305 16.258 -19.324 1.00 47.09 371 VAL A CA 1
ATOM 2956 C C . VAL A 1 371 ? -0.979 17.533 -18.823 1.00 47.09 371 VAL A C 1
ATOM 2958 O O . VAL A 1 371 ? -0.335 18.386 -18.216 1.00 47.09 371 VAL A O 1
ATOM 2961 N N . THR A 1 372 ? -2.221 17.769 -19.243 1.00 51.94 372 THR A N 1
ATOM 2962 C CA . THR A 1 372 ? -2.960 18.998 -18.919 1.00 51.94 372 THR A CA 1
ATOM 2963 C C . THR A 1 372 ? -3.981 18.716 -17.816 1.00 51.94 372 THR A C 1
ATOM 2965 O O . THR A 1 372 ? -4.438 17.580 -17.694 1.00 51.94 372 THR A O 1
ATOM 2968 N N . PRO A 1 373 ? -4.468 19.734 -17.083 1.00 56.34 373 PRO A N 1
ATOM 2969 C CA . PRO A 1 373 ? -5.635 19.596 -16.204 1.00 56.34 373 PRO A CA 1
ATOM 2970 C C . PRO A 1 373 ? -6.872 18.965 -16.880 1.00 56.34 373 PRO A C 1
ATOM 2972 O O . PRO A 1 373 ? -7.761 18.462 -16.191 1.00 56.34 373 PRO A O 1
ATOM 2975 N N . ASP A 1 374 ? -6.936 18.967 -18.217 1.00 61.81 374 ASP A N 1
ATOM 2976 C CA . ASP A 1 374 ? -7.985 18.299 -18.992 1.00 61.81 374 ASP A CA 1
ATOM 2977 C C . ASP A 1 374 ? -7.857 16.764 -18.952 1.00 61.81 374 ASP A C 1
ATOM 2979 O O . ASP A 1 374 ? -8.881 16.087 -18.886 1.00 61.81 374 ASP A O 1
ATOM 2983 N N . SER A 1 375 ? -6.637 16.216 -18.897 1.00 60.12 375 SER A N 1
ATOM 2984 C CA . SER A 1 375 ? -6.368 14.770 -18.782 1.00 60.12 375 SER A CA 1
ATOM 2985 C C . SER A 1 375 ? -6.914 14.174 -17.480 1.00 60.12 375 SER A C 1
ATOM 2987 O O . SER A 1 375 ? -7.547 13.116 -17.462 1.00 60.12 375 SER A O 1
ATOM 2989 N N . LEU A 1 376 ? -6.748 14.905 -16.374 1.00 64.69 376 LEU A N 1
ATOM 2990 C CA . LEU A 1 376 ? -7.250 14.520 -15.064 1.00 64.69 376 LEU A CA 1
ATOM 2991 C C . LEU A 1 376 ? -8.779 14.539 -15.025 1.00 64.69 376 LEU A C 1
ATOM 2993 O O . LEU A 1 376 ? -9.396 13.605 -14.515 1.00 64.69 376 LEU A O 1
ATOM 2997 N N . ASN A 1 377 ? -9.396 15.595 -15.560 1.00 69.00 377 ASN A N 1
ATOM 2998 C CA . ASN A 1 377 ? -10.852 15.675 -15.642 1.00 69.00 377 ASN A CA 1
ATOM 2999 C C . ASN A 1 377 ? -11.406 14.563 -16.543 1.00 69.00 377 ASN A C 1
ATOM 3001 O O . ASN A 1 377 ? -12.359 13.894 -16.153 1.00 69.00 377 ASN A O 1
ATOM 3005 N N . ALA A 1 378 ? -10.755 14.288 -17.678 1.00 70.44 378 ALA A N 1
ATOM 3006 C CA . ALA A 1 378 ? -11.110 13.176 -18.552 1.00 70.44 378 ALA A CA 1
ATOM 3007 C C . ALA A 1 378 ? -11.001 11.822 -17.837 1.00 70.44 378 ALA A C 1
ATOM 3009 O O . ALA A 1 378 ? -11.866 10.967 -18.016 1.00 70.44 378 ALA A O 1
ATOM 3010 N N . MET A 1 379 ? -9.995 11.630 -16.978 1.00 70.62 379 MET A N 1
ATOM 3011 C CA . MET A 1 379 ? -9.905 10.429 -16.152 1.00 70.62 379 MET A CA 1
ATOM 3012 C C . MET A 1 379 ? -11.024 10.342 -15.120 1.00 70.62 379 MET A C 1
ATOM 3014 O O . MET A 1 379 ? -11.638 9.286 -14.984 1.00 70.62 379 MET A O 1
ATOM 3018 N N . LEU A 1 380 ? -11.290 11.417 -14.378 1.00 71.94 380 LEU A N 1
ATOM 3019 C CA . LEU A 1 380 ? -12.369 11.441 -13.391 1.00 71.94 380 LEU A CA 1
ATOM 3020 C C . LEU A 1 380 ? -13.712 11.103 -14.050 1.00 71.94 380 LEU A C 1
ATOM 3022 O O . LEU A 1 380 ? -14.454 10.271 -13.527 1.00 71.94 380 LEU A O 1
ATOM 3026 N N . ASP A 1 381 ? -13.975 11.671 -15.226 1.00 74.69 381 ASP A N 1
ATOM 3027 C CA . ASP A 1 381 ? -15.164 11.386 -16.028 1.00 74.69 381 ASP A CA 1
ATOM 3028 C C . ASP A 1 381 ? -15.176 9.928 -16.524 1.00 74.69 381 ASP A C 1
ATOM 3030 O O . ASP A 1 381 ? -16.188 9.232 -16.410 1.00 74.69 381 ASP A O 1
ATOM 3034 N N . ALA A 1 382 ? -14.041 9.425 -17.021 1.00 70.31 382 ALA A N 1
ATOM 3035 C CA . ALA A 1 382 ? -13.907 8.052 -17.504 1.00 70.31 382 ALA A CA 1
ATOM 3036 C C . ALA A 1 382 ? -14.096 7.018 -16.388 1.00 70.31 382 ALA A C 1
ATOM 3038 O O . ALA A 1 382 ? -14.720 5.978 -16.609 1.00 70.31 382 ALA A O 1
ATOM 3039 N N . LEU A 1 383 ? -13.588 7.295 -15.187 1.00 72.50 383 LEU A N 1
ATOM 3040 C CA . LEU A 1 383 ? -13.777 6.441 -14.023 1.00 72.50 383 LEU A CA 1
ATOM 3041 C C . LEU A 1 383 ? -15.234 6.467 -13.577 1.00 72.50 383 LEU A C 1
ATOM 3043 O O . LEU A 1 383 ? -15.778 5.411 -13.273 1.00 72.50 383 LEU A O 1
ATOM 3047 N N . GLN A 1 384 ? -15.914 7.610 -13.603 1.00 73.00 384 GLN A N 1
ATOM 3048 C CA . GLN A 1 384 ? -17.327 7.700 -13.219 1.00 73.00 384 GLN A CA 1
ATOM 3049 C C . GLN A 1 384 ? -18.288 7.008 -14.202 1.00 73.00 384 GLN A C 1
ATOM 3051 O O . GLN A 1 384 ? -19.435 6.727 -13.841 1.00 73.00 384 GLN A O 1
ATOM 3056 N N . ASP A 1 385 ? -17.842 6.675 -15.415 1.00 69.06 385 ASP A N 1
ATOM 3057 C CA . ASP A 1 385 ? -18.658 5.950 -16.385 1.00 69.06 385 ASP A CA 1
ATOM 3058 C C . ASP A 1 385 ? -18.934 4.502 -15.922 1.00 69.06 385 ASP A C 1
ATOM 3060 O O . ASP A 1 385 ? -18.049 3.650 -15.796 1.00 69.06 385 ASP A O 1
ATOM 3064 N N . THR A 1 386 ? -20.214 4.229 -15.662 1.00 63.16 386 THR A N 1
ATOM 3065 C CA . THR A 1 386 ? -20.750 2.948 -15.171 1.00 63.16 386 THR A CA 1
ATOM 3066 C C . THR A 1 386 ? -21.551 2.194 -16.236 1.00 63.16 386 THR A C 1
ATOM 3068 O O . THR A 1 386 ? -22.289 1.263 -15.911 1.00 63.16 386 THR A O 1
ATOM 3071 N N . SER A 1 387 ? -21.435 2.582 -17.510 1.00 67.12 387 SER A N 1
ATOM 3072 C CA . SER A 1 387 ? -22.233 2.015 -18.600 1.00 67.12 387 SER A CA 1
ATOM 3073 C C . SER A 1 387 ? -22.141 0.484 -18.690 1.00 67.12 387 SER A C 1
ATOM 3075 O O . SER A 1 387 ? -21.073 -0.124 -18.823 1.00 67.12 387 SER A O 1
ATOM 3077 N N . SER A 1 388 ? -23.311 -0.160 -18.648 1.00 51.16 388 SER A N 1
ATOM 3078 C CA . SER A 1 388 ? -23.463 -1.594 -18.887 1.00 51.16 388 SER A CA 1
ATOM 3079 C C . SER A 1 388 ? -23.110 -1.896 -20.348 1.00 51.16 388 SER A C 1
ATOM 3081 O O . SER A 1 388 ? -23.853 -1.508 -21.247 1.00 51.16 388 SER A O 1
ATOM 3083 N N . GLY A 1 389 ? -21.968 -2.541 -20.584 1.00 59.09 389 GLY A N 1
ATOM 3084 C CA . GLY A 1 389 ? -21.444 -2.836 -21.926 1.00 59.09 389 GLY A CA 1
ATOM 3085 C C . GLY A 1 389 ? -19.970 -2.472 -22.113 1.00 59.09 389 GLY A C 1
ATOM 3086 O O . GLY A 1 389 ? -19.365 -2.893 -23.096 1.00 59.09 389 GLY A O 1
ATOM 3087 N N . TYR A 1 390 ? -19.356 -1.761 -21.159 1.00 75.00 390 TYR A N 1
ATOM 3088 C CA . TYR A 1 390 ? -17.951 -1.363 -21.271 1.00 75.00 390 TYR A CA 1
ATOM 3089 C C . TYR A 1 390 ? -16.999 -2.549 -21.481 1.00 75.00 390 TYR A C 1
ATOM 3091 O O . TYR A 1 390 ? -16.181 -2.500 -22.390 1.00 75.00 390 TYR A O 1
ATOM 3099 N N . LEU A 1 391 ? -17.125 -3.646 -20.719 1.00 69.00 391 LEU A N 1
ATOM 3100 C CA . LEU A 1 391 ? -16.252 -4.812 -20.923 1.00 69.00 391 LEU A CA 1
ATOM 3101 C C . LEU A 1 391 ? -16.474 -5.508 -22.269 1.00 69.00 391 LEU A C 1
ATOM 3103 O O . LEU A 1 391 ? -15.535 -6.069 -22.822 1.00 69.00 391 LEU A O 1
ATOM 3107 N N . GLU A 1 392 ? -17.694 -5.493 -22.807 1.00 69.00 392 GLU A N 1
ATOM 3108 C CA . GLU A 1 392 ? -17.960 -6.050 -24.140 1.00 69.00 392 GLU A CA 1
ATOM 3109 C C . GLU A 1 392 ? -17.292 -5.202 -25.227 1.00 69.00 392 GLU A C 1
ATOM 3111 O O . GLU A 1 392 ? -16.701 -5.752 -26.159 1.00 69.00 392 GLU A O 1
ATOM 3116 N N . ALA A 1 393 ? -17.302 -3.876 -25.065 1.00 66.69 393 ALA A N 1
ATOM 3117 C CA . ALA A 1 393 ? -16.556 -2.960 -25.920 1.00 66.69 393 ALA A CA 1
ATOM 3118 C C . ALA A 1 393 ? -15.035 -3.135 -25.757 1.00 66.69 393 ALA A C 1
ATOM 3120 O O . ALA A 1 393 ? -14.331 -3.255 -26.756 1.00 66.69 393 ALA A O 1
ATOM 3121 N N . ALA A 1 394 ? -14.543 -3.239 -24.518 1.00 68.00 394 ALA A N 1
ATOM 3122 C CA . ALA A 1 394 ? -13.132 -3.446 -24.189 1.00 68.00 394 ALA A CA 1
ATOM 3123 C C . ALA A 1 394 ? -12.578 -4.728 -24.830 1.00 68.00 394 ALA A C 1
ATOM 3125 O O . ALA A 1 394 ? -11.532 -4.703 -25.464 1.00 68.00 394 ALA A O 1
ATOM 3126 N N . ARG A 1 395 ? -13.332 -5.834 -24.765 1.00 68.94 395 ARG A N 1
ATOM 3127 C CA . ARG A 1 395 ? -12.996 -7.112 -25.426 1.00 68.94 395 ARG A CA 1
ATOM 3128 C C . ARG A 1 395 ? -12.958 -7.037 -26.952 1.00 68.94 395 ARG A C 1
ATOM 3130 O O . ARG A 1 395 ? -12.353 -7.898 -27.584 1.00 68.94 395 ARG A O 1
ATOM 3137 N N . SER A 1 396 ? -13.676 -6.081 -27.535 1.00 61.75 396 SER A N 1
ATOM 3138 C CA . SER A 1 396 ? -13.851 -5.949 -28.985 1.00 61.75 396 SER A CA 1
ATOM 3139 C C . SER A 1 396 ? -12.862 -4.967 -29.617 1.00 61.75 396 SER A C 1
ATOM 3141 O O . SER A 1 396 ? -12.894 -4.801 -30.836 1.00 61.75 396 SER A O 1
ATOM 3143 N N . ASN A 1 397 ? -12.010 -4.325 -28.811 1.00 55.47 397 ASN A N 1
ATOM 3144 C CA . ASN A 1 397 ? -11.010 -3.357 -29.248 1.00 55.47 397 ASN A CA 1
ATOM 3145 C C . ASN A 1 397 ? -9.607 -3.994 -29.116 1.00 55.47 397 ASN A C 1
ATOM 3147 O O . ASN A 1 397 ? -9.036 -3.963 -28.022 1.00 55.47 397 ASN A O 1
ATOM 3151 N N . PRO A 1 398 ? -9.120 -4.707 -30.151 1.00 46.56 398 PRO A N 1
ATOM 3152 C CA . PRO A 1 398 ? -7.858 -5.450 -30.101 1.00 46.56 398 PRO A CA 1
ATOM 3153 C C . PRO A 1 398 ? -6.615 -4.555 -30.092 1.00 46.56 398 PRO A C 1
ATOM 3155 O O . PRO A 1 398 ? -6.621 -3.511 -30.780 1.00 46.56 398 PRO A O 1
#

Sequence (398 aa):
MWNNPIFGDSYPLEIKADQMLAQVDRIYSGFQESFRAALKEGLPDASPNDLDEIVNQVGPKSVAFCASISAGELKDTERLQNAAVAIAVLYWADQSMDRGDDAMVAAVQRVAAETRGMAAASDHIPGAAAFRQAGLRHIERMVRKLNEHPEDTPHILRAIYLDILDNEARVRNLSREYFIAGLSPSFWDEHADEVARKTIVDSGLMSALTLIYSIYRNHDKSLPSLQEVYQDDILMKLVRERFNSAIRVFDDWGDRHIDNAQYPQWGVFNINVFNQPDRRFLERFTFYSGITDTALQGSLMSAFSHATEEDWLYIARTYAFLLRDSLASLPQPVKVKYEVFLTLCKRTLEAGFVNAVGDIFLTEGQEDKNVTPDSLNAMLDALQDTSSGYLEAARSNP

pLDDT: mean 87.89, std 12.74, range [41.19, 98.5]